Protein AF-A0A9E1F5U5-F1 (afdb_monomer_lite)

Sequence (612 aa):
MLASVFAVAFAPSSVAYALSWGGKDVDTLWYYGEEYLDVASAKEVVSGWDLSKVSTPVVIAVVDTGIDAKHELFADDENGVSVLSKNANGDILGYNSLTGADESGNVDISDEKSKHGSAVAGNIAMLIREFGLENYIKIYPIKANDQKADTFKLTSLTSALNWAVNNAKADVVNMSLGLTAENIADLKKNKKLTDTEESAFATAVENARRNSVVVAAAGNNKKSDQNANDLFYPAAYPGVVSVMNQYKNELYSTSNFGATYTLCAPGYGIWTSKGYQTASTYGTEQGTSMAATFVSFASALLKLRYKVEGRDINSVKLAKTVSALLTKTLVKNDLPFKYLDLKSVVSGDLDNVKYNYETPKSIAIKHDGNLGTGDYAGMIYMRADSAKSITFLAQVNPVGKVDPDIENTLEWSVTRIKSADDDTAVSDTTIIGTGTRVVYTPSRGGDFLINAKILGYAAVQTVQIHVEYGNYYVGEVRVTLADEAHKNASEAPSSATLYSTETTRFALTGVQYLNPDVETKWYVNGEYAASGKTFDFTPKKAGTYYITARYGDEAMVDYQYKFTANVKSFVTRPLDLSMLIVGLVIAAAVATTITVIAVRKKKSQKGVSEQN

Foldseek 3Di:
DDPDDPPPPPDPPPPPFPCDDLPHGPVPPPQCDPLHQVLVLLLVLLSPFPLVLAPDAAEEEEEFQFAPCVDPLQAAPPVRQGLADADPVRHGAEAELPPGADPVRDHPRDNPAACLSHQLVFLLSSSCRNSVNSVHYHYYYYRADDNDYRDGDLSSLLSSLCCVVPPVLHQEYEAADWDFLLRVVVCVVVVVDDPLSVLSSLVSVLVNLQRHAAFYQQFQQQAEVPDNRGGIPPQLPPLHQYEFEDDRQDGDRRTYDYPSHQAYHHFFQDKGQRCDPDDTRIDGGGGSSNRSSVLRSLLSLLVSLCSSVVHDDTSLRSNLQQSQLFDDWHDDPNDIGGYHHSSSSSDPDPVPRDLQADDFDAKDKRKPADADDDPRGQAREDALLDWDKMKIFIQTPVGSRHDQVQQQQKWKKKFFAPAPVGRHGPDDIDTQDTHGMGIDTDQAFGKMWIKIDRPPDPYIDIGIHGHHFDPEFDDAKAKAFPVQQPDANVPGDLEEEAADQDKTKIAMHSGGRHDQPFWKFKDKPNHTDDTHRMDIDGDPDWDKIWIWIAGHPPYTRPGIRIYTYNYPDPPDDPVVVVVVVVVVVVVVVVVVVVVVVVVVVVVVVVPPPDDD

Radius of gyration: 41.57 Å; chains: 1; bounding box: 161×65×124 Å

Secondary structure (DSSP, 8-state):
------------------SEETTEEGGG-GGGSTTTT-HHHHHHHHHTS-GGG--S-EEEEEEES-B-TTSGGGS--TT---SB-B-TTSPBP-EETTT-B-TTS-B--B-SS--HHHHHHHHHHHHHHHTT-TTTEEEEEEE-B-SSTT-B-HHHHHHHHHHHHHTS--SEEEE---EEHHHHHHHHHTTSS-HHHHHHHHHHHHHHHHHSEEEEE--SS--BTTSGGG-EETTTSTTSEEEEEEETTEE-TT--BSTTS-EEEE-SSEEEE----SS-SEEEE-SHHHHHHHHHHHHHHHHHHHHHTT----HHHHHHHHHHT---EEEETTEEEEB--HHHHHHS-SSS----PPPP-EEEEEE-SPBB-GGGBTSEEEEGGG---EEEEEEEESTTTS-HHHHTT-EEEEEEEEETTEEEESS--EEEEESSEEEE---SSEEEEEEEE-TTSS-EEEEEEEEEPBSS--S--EEEETTTTTS-TTTS-SEEEE-SSSPEEEEEES--SB-TTSPEEEEETTEEEEESSEEEE--SSSEEEEEEEEETTTEE-SB-EEEEE----S---HHHHHHHHHHHHHHHHHHHHHHHHHHHHHHHTSSSSS--

Structure (mmCIF, N/CA/C/O backbone):
data_AF-A0A9E1F5U5-F1
#
_entry.id   AF-A0A9E1F5U5-F1
#
loop_
_atom_site.group_PDB
_atom_site.id
_atom_site.type_symbol
_atom_site.label_atom_id
_atom_site.label_alt_id
_atom_site.label_comp_id
_atom_site.label_asym_id
_atom_site.label_entity_id
_atom_site.label_seq_id
_atom_site.pdbx_PDB_ins_code
_atom_site.Cartn_x
_atom_site.Cartn_y
_atom_site.Cartn_z
_atom_site.occupancy
_atom_site.B_iso_or_equiv
_atom_site.auth_seq_id
_atom_site.auth_comp_id
_atom_site.auth_asym_id
_atom_site.auth_atom_id
_atom_site.pdbx_PDB_model_num
ATOM 1 N N . MET A 1 1 ? -1.495 -42.976 -53.248 1.00 32.25 1 MET A N 1
ATOM 2 C CA . MET A 1 1 ? -1.201 -41.587 -53.672 1.00 32.25 1 MET A CA 1
ATOM 3 C C . MET A 1 1 ? -2.515 -40.831 -53.589 1.00 32.25 1 MET A C 1
ATOM 5 O O . MET A 1 1 ? -3.456 -41.309 -54.192 1.00 32.25 1 MET A O 1
ATOM 9 N N . LEU A 1 2 ? -2.725 -39.749 -52.851 1.00 29.92 2 LEU A N 1
ATOM 10 C CA . LEU A 1 2 ? -1.913 -38.905 -51.979 1.00 29.92 2 LEU A CA 1
ATOM 11 C C . LEU A 1 2 ? -2.958 -38.265 -51.039 1.00 29.92 2 LEU A C 1
ATOM 13 O O . LEU A 1 2 ? -3.933 -37.703 -51.533 1.00 29.92 2 LEU A O 1
ATOM 17 N N . ALA A 1 3 ? -2.812 -38.401 -49.722 1.00 24.91 3 ALA A N 1
ATOM 18 C CA . ALA A 1 3 ? -3.640 -37.668 -48.769 1.00 24.91 3 ALA A CA 1
ATOM 19 C C . ALA A 1 3 ? -3.038 -36.266 -48.625 1.00 24.91 3 ALA A C 1
ATOM 21 O O . ALA A 1 3 ? -1.908 -36.126 -48.158 1.00 24.91 3 ALA A O 1
ATOM 22 N N . SER A 1 4 ? -3.756 -35.242 -49.081 1.00 25.83 4 SER A N 1
ATOM 23 C CA . SER A 1 4 ? -3.342 -33.850 -48.926 1.00 25.83 4 SER A CA 1
ATOM 24 C C . SER A 1 4 ? -3.539 -33.427 -47.473 1.00 25.83 4 SER A C 1
ATOM 26 O O . SER A 1 4 ? -4.657 -33.177 -47.028 1.00 25.83 4 SER A O 1
ATOM 28 N N . VAL A 1 5 ? -2.438 -33.378 -46.729 1.00 27.91 5 VAL A N 1
ATOM 29 C CA . VAL A 1 5 ? -2.354 -32.742 -45.415 1.00 27.91 5 VAL A CA 1
ATOM 30 C C . VAL A 1 5 ? -2.410 -31.231 -45.641 1.00 27.91 5 VAL A C 1
ATOM 32 O O . VAL A 1 5 ? -1.478 -30.654 -46.196 1.00 27.91 5 VAL A O 1
ATOM 35 N N . PHE A 1 6 ? -3.501 -30.581 -45.232 1.00 26.50 6 PHE A N 1
ATOM 36 C CA . PHE A 1 6 ? -3.515 -29.128 -45.064 1.00 26.50 6 PHE A CA 1
ATOM 37 C C . PHE A 1 6 ? -2.692 -28.801 -43.814 1.00 26.50 6 PHE A C 1
ATOM 39 O O . PHE A 1 6 ? -3.189 -28.835 -42.691 1.00 26.50 6 PHE A O 1
ATOM 46 N N . ALA A 1 7 ? -1.403 -28.532 -44.011 1.00 24.28 7 ALA A N 1
ATOM 47 C CA . ALA A 1 7 ? -0.582 -27.880 -43.006 1.00 24.28 7 ALA A CA 1
ATOM 48 C C . ALA A 1 7 ? -0.998 -26.403 -42.955 1.00 24.28 7 ALA A C 1
ATOM 50 O O . ALA A 1 7 ? -0.635 -25.616 -43.828 1.00 24.28 7 ALA A O 1
ATOM 51 N N . VAL A 1 8 ? -1.788 -26.029 -41.949 1.00 27.02 8 VAL A N 1
ATOM 52 C CA . VAL A 1 8 ? -1.941 -24.621 -41.574 1.00 27.02 8 VAL A CA 1
ATOM 53 C C . VAL A 1 8 ? -0.642 -24.228 -40.880 1.00 27.02 8 VAL A C 1
ATOM 55 O O . VAL A 1 8 ? -0.446 -24.486 -39.695 1.00 27.02 8 VAL A O 1
ATOM 58 N N . ALA A 1 9 ? 0.292 -23.678 -41.652 1.00 25.36 9 ALA A N 1
ATOM 59 C CA . ALA A 1 9 ? 1.439 -22.983 -41.100 1.00 25.36 9 ALA A CA 1
ATOM 60 C C . ALA A 1 9 ? 0.915 -21.712 -40.422 1.00 25.36 9 ALA A C 1
ATOM 62 O O . ALA A 1 9 ? 0.516 -20.761 -41.094 1.00 25.36 9 ALA A O 1
ATOM 63 N N . PHE A 1 10 ? 0.883 -21.707 -39.091 1.00 30.52 10 PHE A N 1
ATOM 64 C CA . PHE A 1 10 ? 0.777 -20.466 -38.338 1.00 30.52 10 PHE A CA 1
ATOM 65 C C . PHE A 1 10 ? 2.070 -19.687 -38.585 1.00 30.52 10 PHE A C 1
ATOM 67 O O . PHE A 1 10 ? 3.118 -20.013 -38.030 1.00 30.52 10 PHE A O 1
ATOM 74 N N . ALA A 1 11 ? 2.014 -18.698 -39.475 1.00 27.98 11 ALA A N 1
ATOM 75 C CA . ALA A 1 11 ? 3.039 -17.671 -39.512 1.00 27.98 11 ALA A CA 1
ATOM 76 C C . ALA A 1 11 ? 2.995 -16.944 -38.156 1.00 27.98 11 ALA A C 1
ATOM 78 O O . ALA A 1 11 ? 1.902 -16.547 -37.741 1.00 27.98 11 ALA A O 1
ATOM 79 N N . PRO A 1 12 ? 4.125 -16.784 -37.445 1.00 34.31 12 PRO A N 1
ATOM 80 C CA . PRO A 1 12 ? 4.145 -15.941 -36.262 1.00 34.31 12 PRO A CA 1
ATOM 81 C C . PRO A 1 12 ? 3.727 -14.539 -36.703 1.00 34.31 12 PRO A C 1
ATOM 83 O O . PRO A 1 12 ? 4.321 -13.968 -37.619 1.00 34.31 12 PRO A O 1
ATOM 86 N N . SER A 1 13 ? 2.673 -13.999 -36.095 1.00 32.81 13 SER A N 1
ATOM 87 C CA . SER A 1 13 ? 2.354 -12.583 -36.215 1.00 32.81 13 SER A CA 1
ATOM 88 C C . SER A 1 13 ? 3.568 -11.815 -35.705 1.00 32.81 13 SER A C 1
ATOM 90 O O . SER A 1 13 ? 3.845 -11.816 -34.505 1.00 32.81 13 SER A O 1
ATOM 92 N N . SER A 1 14 ? 4.336 -11.219 -36.613 1.00 32.56 14 SER A N 1
ATOM 93 C CA . SER A 1 14 ? 5.414 -10.310 -36.256 1.00 32.56 14 SER A CA 1
ATOM 94 C C . SER A 1 14 ? 4.775 -9.093 -35.599 1.00 32.56 14 SER A C 1
ATOM 96 O O . SER A 1 14 ? 4.274 -8.204 -36.288 1.00 32.56 14 SER A O 1
ATOM 98 N N . VAL A 1 15 ? 4.739 -9.079 -34.269 1.00 40.31 15 VAL A N 1
ATOM 99 C CA . VAL A 1 15 ? 4.448 -7.868 -33.507 1.00 40.31 15 VAL A CA 1
ATOM 100 C C . VAL A 1 15 ? 5.551 -6.881 -33.881 1.00 40.31 15 VAL A C 1
ATOM 102 O O . VAL A 1 15 ? 6.728 -7.131 -33.619 1.00 40.31 15 VAL A O 1
ATOM 105 N N . ALA A 1 16 ? 5.195 -5.818 -34.599 1.00 40.84 16 ALA A N 1
ATOM 106 C CA . ALA A 1 16 ? 6.126 -4.753 -34.930 1.00 40.84 16 ALA A CA 1
ATOM 107 C C . ALA A 1 16 ? 6.439 -4.000 -33.632 1.00 40.84 16 ALA A C 1
ATOM 109 O O . ALA A 1 16 ? 5.692 -3.118 -33.221 1.00 40.84 16 ALA A O 1
ATOM 110 N N . TYR A 1 17 ? 7.507 -4.403 -32.943 1.00 55.31 17 TYR A N 1
ATOM 111 C CA . TYR A 1 17 ? 7.994 -3.677 -31.776 1.00 55.31 17 TYR A CA 1
ATOM 112 C C . TYR A 1 17 ? 8.430 -2.270 -32.197 1.00 55.31 17 TYR A C 1
ATOM 114 O O . TYR A 1 17 ? 8.996 -2.086 -33.280 1.00 55.31 17 TYR A O 1
ATOM 122 N N . ALA A 1 18 ? 8.165 -1.278 -31.348 1.00 58.38 18 ALA A N 1
ATOM 123 C CA . ALA A 1 18 ? 8.622 0.081 -31.585 1.00 58.38 18 ALA A CA 1
ATOM 124 C C . ALA A 1 18 ? 10.158 0.093 -31.663 1.00 58.38 18 ALA A C 1
ATOM 126 O O . ALA A 1 18 ? 10.846 -0.185 -30.690 1.00 58.38 18 ALA A O 1
ATOM 127 N N . LEU A 1 19 ? 10.703 0.418 -32.836 1.00 66.12 19 LEU A N 1
ATOM 128 C CA . LEU A 1 19 ? 12.153 0.557 -33.024 1.00 66.12 19 LEU A CA 1
ATOM 129 C C . LEU A 1 19 ? 12.676 1.891 -32.462 1.00 66.12 19 LEU A C 1
ATOM 131 O O . LEU A 1 19 ? 13.880 2.105 -32.384 1.00 66.12 19 LEU A O 1
ATOM 135 N N . SER A 1 20 ? 11.785 2.816 -32.079 1.00 82.12 20 SER A N 1
ATOM 136 C CA . SER A 1 20 ? 12.165 4.089 -31.464 1.00 82.12 20 SER A CA 1
ATOM 137 C C . SER A 1 20 ? 11.018 4.741 -30.689 1.00 82.12 20 SER A C 1
ATOM 139 O O . SER A 1 20 ? 9.859 4.610 -31.080 1.00 82.12 20 SER A O 1
ATOM 141 N N . TRP A 1 21 ? 11.354 5.529 -29.666 1.00 86.38 21 TRP A N 1
ATOM 142 C CA . TRP A 1 21 ? 10.423 6.406 -28.943 1.00 86.38 21 TRP A CA 1
ATOM 143 C C . TRP A 1 21 ? 10.882 7.857 -29.034 1.00 86.38 21 TRP A C 1
ATOM 145 O O . TRP A 1 21 ? 12.010 8.172 -28.645 1.00 86.38 21 TRP A O 1
ATOM 155 N N . GLY A 1 22 ? 10.037 8.754 -29.553 1.00 82.88 22 GLY A N 1
ATOM 156 C CA . GLY A 1 22 ? 10.414 10.160 -29.745 1.00 82.88 22 GLY A CA 1
ATOM 157 C C . GLY A 1 22 ? 11.660 10.340 -30.624 1.00 82.88 22 GLY A C 1
ATOM 158 O O . GLY A 1 22 ? 12.477 11.219 -30.356 1.00 82.88 22 GLY A O 1
ATOM 159 N N . GLY A 1 23 ? 11.853 9.455 -31.613 1.00 83.19 23 GLY A N 1
ATOM 160 C CA . GLY A 1 23 ? 13.013 9.437 -32.512 1.00 83.19 23 GLY A CA 1
ATOM 161 C C . GLY A 1 23 ? 14.293 8.829 -31.926 1.00 83.19 23 GLY A C 1
ATOM 162 O O . GLY A 1 23 ? 15.318 8.817 -32.606 1.00 83.19 23 GLY A O 1
ATOM 163 N N . LYS A 1 24 ? 14.263 8.320 -30.687 1.00 86.19 24 LYS A N 1
ATOM 164 C CA . LYS A 1 24 ? 15.402 7.637 -30.068 1.00 86.19 24 LYS A CA 1
ATOM 165 C C . LYS A 1 24 ? 15.270 6.127 -30.206 1.00 86.19 24 LYS A C 1
ATOM 167 O O . LYS A 1 24 ? 14.297 5.557 -29.723 1.00 86.19 24 LYS A O 1
ATOM 172 N N . ASP A 1 25 ? 16.264 5.512 -30.834 1.00 89.19 25 ASP A N 1
ATOM 173 C CA . ASP A 1 25 ? 16.373 4.062 -30.980 1.00 89.19 25 ASP A CA 1
ATOM 174 C C . ASP A 1 25 ? 16.544 3.388 -29.609 1.00 89.19 25 ASP A C 1
ATOM 176 O O . ASP A 1 25 ? 17.408 3.779 -28.810 1.00 89.19 25 ASP A O 1
ATOM 180 N N . VAL A 1 26 ? 15.694 2.400 -29.330 1.00 86.06 26 VAL A N 1
ATOM 181 C CA . VAL A 1 26 ? 15.672 1.665 -28.060 1.00 86.06 26 VAL A CA 1
ATOM 182 C C . VAL A 1 26 ? 16.941 0.841 -27.837 1.00 86.06 26 VAL A C 1
ATOM 184 O O . VAL A 1 26 ? 17.363 0.698 -26.689 1.00 86.06 26 VAL A O 1
ATOM 187 N N . ASP A 1 27 ? 17.623 0.416 -28.901 1.00 85.19 27 ASP A N 1
ATOM 188 C CA . ASP A 1 27 ? 18.878 -0.343 -28.820 1.00 85.19 27 ASP A CA 1
ATOM 189 C C . ASP A 1 27 ? 20.047 0.527 -28.323 1.00 85.19 27 ASP A C 1
ATOM 191 O O . ASP A 1 27 ? 21.064 0.029 -27.835 1.00 85.19 27 ASP A O 1
ATOM 195 N N . THR A 1 28 ? 19.901 1.856 -28.376 1.00 90.56 28 THR A N 1
ATOM 196 C CA . THR A 1 28 ? 20.898 2.802 -27.840 1.00 90.56 28 THR A CA 1
ATOM 197 C C . THR A 1 28 ? 20.761 3.034 -26.333 1.00 90.56 28 THR A C 1
ATOM 199 O O . THR A 1 28 ? 21.601 3.703 -25.716 1.00 90.56 28 THR A O 1
ATOM 202 N N . LEU A 1 29 ? 19.700 2.515 -25.712 1.00 94.94 29 LEU A N 1
ATOM 203 C CA . LEU A 1 29 ? 19.449 2.662 -24.286 1.00 94.94 29 LEU A CA 1
ATOM 204 C C . LEU A 1 29 ? 20.327 1.677 -23.522 1.00 94.94 29 LEU A C 1
ATOM 206 O O . LEU A 1 29 ? 20.026 0.490 -23.452 1.00 94.94 29 LEU A O 1
ATOM 210 N N . TRP A 1 30 ? 21.400 2.182 -22.901 1.00 95.94 30 TRP A N 1
ATOM 211 C CA . TRP A 1 30 ? 22.372 1.338 -22.193 1.00 95.94 30 TRP A CA 1
ATOM 212 C C . TRP A 1 30 ? 21.701 0.329 -21.258 1.00 95.94 30 TRP A C 1
ATOM 214 O O . TRP A 1 30 ? 22.115 -0.817 -21.210 1.00 95.94 30 TRP A O 1
ATOM 224 N N . TYR A 1 31 ? 20.641 0.743 -20.563 1.00 96.44 31 TYR A N 1
ATOM 225 C CA . TYR A 1 31 ? 19.945 -0.059 -19.566 1.00 96.44 31 TYR A CA 1
ATOM 226 C C . TYR A 1 31 ? 19.126 -1.219 -20.147 1.00 96.44 31 TYR A C 1
ATOM 228 O O . TYR A 1 31 ? 18.783 -2.116 -19.386 1.00 96.44 31 TYR A O 1
ATOM 236 N N . TYR A 1 32 ? 18.833 -1.244 -21.452 1.00 96.38 32 TYR A N 1
ATOM 237 C CA . TYR A 1 32 ? 18.149 -2.370 -22.108 1.00 96.38 32 TYR A CA 1
ATOM 238 C C . TYR A 1 32 ? 19.081 -3.542 -22.429 1.00 96.38 32 TYR A C 1
ATOM 240 O O . TYR A 1 32 ? 18.595 -4.654 -22.635 1.00 96.38 32 TYR A O 1
ATOM 248 N N . GLY A 1 33 ? 20.397 -3.310 -22.431 1.00 95.38 33 GLY A N 1
ATOM 249 C CA . GLY A 1 33 ? 21.392 -4.331 -22.751 1.00 95.38 33 GLY A CA 1
ATOM 250 C C . GLY A 1 33 ? 21.383 -5.535 -21.800 1.00 95.38 33 GLY A C 1
ATOM 251 O O . GLY A 1 33 ? 20.954 -5.437 -20.648 1.00 95.38 33 GLY A O 1
ATOM 252 N N . GLU A 1 34 ? 21.918 -6.653 -22.295 1.00 93.81 34 GLU A N 1
ATOM 253 C CA . GLU A 1 34 ? 21.995 -7.966 -21.628 1.00 93.81 34 GLU A CA 1
ATOM 254 C C . GLU A 1 34 ? 22.669 -7.914 -20.248 1.00 93.81 34 GLU A C 1
ATOM 256 O O . GLU A 1 34 ? 22.238 -8.574 -19.307 1.00 93.81 34 GLU A O 1
ATOM 261 N N . GLU A 1 35 ? 23.684 -7.067 -20.076 1.00 92.44 35 GLU A N 1
ATOM 262 C CA . GLU A 1 35 ? 24.366 -6.884 -18.786 1.00 92.44 35 GLU A CA 1
ATOM 263 C C . GLU A 1 35 ? 23.458 -6.245 -17.720 1.00 92.44 35 GLU A C 1
ATOM 265 O O . GLU A 1 35 ? 23.658 -6.447 -16.523 1.00 92.44 35 GLU A O 1
ATOM 270 N N . TYR A 1 36 ? 22.413 -5.521 -18.129 1.00 95.38 36 TYR A N 1
ATOM 271 C CA . TYR A 1 36 ? 21.561 -4.721 -17.248 1.00 95.38 36 TYR A CA 1
ATOM 272 C C . TYR A 1 36 ? 20.165 -5.332 -17.112 1.00 95.38 36 TYR A C 1
ATOM 274 O O . TYR A 1 36 ? 20.024 -6.334 -16.416 1.00 95.38 36 TYR A O 1
ATOM 282 N N . LEU A 1 37 ? 19.139 -4.744 -17.743 1.00 97.19 37 LEU A N 1
ATOM 283 C CA . LEU A 1 37 ? 17.767 -5.246 -17.648 1.00 97.19 37 LEU A CA 1
ATOM 284 C C . LEU A 1 37 ? 17.515 -6.478 -18.518 1.00 97.19 37 LEU A C 1
ATOM 286 O O . LEU A 1 37 ? 16.511 -7.143 -18.277 1.00 97.19 37 LEU A O 1
ATOM 290 N N . ASP A 1 38 ? 18.362 -6.747 -19.517 1.00 96.69 38 ASP A N 1
ATOM 291 C CA . ASP A 1 38 ? 18.189 -7.845 -20.476 1.00 96.69 38 ASP A CA 1
ATOM 292 C C . ASP A 1 38 ? 16.775 -7.870 -21.090 1.00 96.69 38 ASP A C 1
ATOM 294 O O . ASP A 1 38 ? 16.017 -8.844 -21.013 1.00 96.69 38 ASP A O 1
ATOM 298 N N . VAL A 1 39 ? 16.377 -6.723 -21.655 1.00 96.56 39 VAL A N 1
ATOM 299 C CA . VAL A 1 39 ? 15.012 -6.516 -22.163 1.00 96.56 39 VAL A CA 1
ATOM 300 C C . VAL A 1 39 ? 14.707 -7.465 -23.317 1.00 96.56 39 VAL A C 1
ATOM 302 O O . VAL A 1 39 ? 13.612 -8.022 -23.366 1.00 96.56 39 VAL A O 1
ATOM 305 N N . ALA A 1 40 ? 15.665 -7.690 -24.218 1.00 94.81 40 ALA A N 1
ATOM 306 C CA . ALA A 1 40 ? 15.484 -8.562 -25.375 1.00 94.81 40 ALA A CA 1
ATOM 307 C C . ALA A 1 40 ? 15.165 -10.009 -24.959 1.00 94.81 40 ALA A C 1
ATOM 309 O O . ALA A 1 40 ? 14.137 -10.553 -25.371 1.00 94.81 40 ALA A O 1
ATOM 310 N N . SER A 1 41 ? 15.972 -10.605 -24.074 1.00 96.75 41 SER A N 1
ATOM 311 C CA . SER A 1 41 ? 15.752 -11.982 -23.617 1.00 96.75 41 SER A CA 1
ATOM 312 C C . SER A 1 41 ? 14.496 -12.120 -22.761 1.00 96.75 41 SER A C 1
ATOM 314 O O . SER A 1 41 ? 13.881 -13.191 -22.730 1.00 96.75 41 SER A O 1
ATOM 316 N N . ALA A 1 42 ? 14.117 -11.067 -22.030 1.00 97.75 42 ALA A N 1
ATOM 317 C CA . ALA A 1 42 ? 12.872 -11.045 -21.275 1.00 97.75 42 ALA A CA 1
ATOM 318 C C . ALA A 1 42 ? 11.648 -11.000 -22.206 1.00 97.75 42 ALA A C 1
ATOM 320 O O . ALA A 1 42 ? 10.713 -11.777 -22.012 1.00 97.75 42 ALA A O 1
ATOM 321 N N . LYS A 1 43 ? 11.673 -10.151 -23.245 1.00 96.56 43 LYS A N 1
ATOM 322 C CA . LYS A 1 43 ? 10.622 -10.071 -24.276 1.00 96.56 43 LYS A CA 1
ATOM 323 C C . LYS A 1 43 ? 10.435 -11.405 -24.991 1.00 96.56 43 LYS A C 1
ATOM 325 O O . LYS A 1 43 ? 9.302 -11.840 -25.167 1.00 96.56 43 LYS A O 1
ATOM 330 N N . GLU A 1 44 ? 11.529 -12.081 -25.339 1.00 97.00 44 GLU A N 1
ATOM 331 C CA . GLU A 1 44 ? 11.474 -13.404 -25.968 1.00 97.00 44 GLU A CA 1
ATOM 332 C C . GLU A 1 44 ? 10.694 -14.409 -25.105 1.00 97.00 44 GLU A C 1
ATOM 334 O O . GLU A 1 44 ? 9.777 -15.064 -25.595 1.00 97.00 44 GLU A O 1
ATOM 339 N N . VAL A 1 45 ? 10.974 -14.472 -23.798 1.00 97.94 45 VAL A N 1
ATOM 340 C CA . VAL A 1 45 ? 10.247 -15.362 -22.873 1.00 97.94 45 VAL A CA 1
ATOM 341 C C . VAL A 1 45 ? 8.772 -14.983 -22.770 1.00 97.94 45 VAL A C 1
ATOM 343 O O . VAL A 1 45 ? 7.909 -15.856 -22.849 1.00 97.94 45 VAL A O 1
ATOM 346 N N . VAL A 1 46 ? 8.479 -13.691 -22.599 1.00 97.94 46 VAL A N 1
ATOM 347 C CA . VAL A 1 46 ? 7.105 -13.188 -22.441 1.00 97.94 46 VAL A CA 1
ATOM 348 C C . VAL A 1 46 ? 6.274 -13.433 -23.699 1.00 97.94 46 VAL A C 1
ATOM 350 O O . VAL A 1 46 ? 5.095 -13.755 -23.588 1.00 97.94 46 VAL A O 1
ATOM 353 N N . SER A 1 47 ? 6.880 -13.375 -24.888 1.00 96.31 47 SER A N 1
ATOM 354 C CA . SER A 1 47 ? 6.190 -13.669 -26.151 1.00 96.31 47 SER A CA 1
ATOM 355 C C . SER A 1 47 ? 5.668 -15.111 -26.246 1.00 96.31 47 SER A C 1
ATOM 357 O O . SER A 1 47 ? 4.737 -15.381 -27.002 1.00 96.31 47 SER A O 1
ATOM 359 N N . GLY A 1 48 ? 6.231 -16.031 -25.454 1.00 96.81 48 GLY A N 1
ATOM 360 C CA . GLY A 1 48 ? 5.769 -17.414 -25.341 1.00 96.81 48 GLY A CA 1
ATOM 361 C C . GLY A 1 48 ? 4.664 -17.638 -24.303 1.00 96.81 48 GLY A C 1
ATOM 362 O O . GLY A 1 48 ? 4.213 -18.772 -24.140 1.00 96.81 48 GLY A O 1
ATOM 363 N N . TRP A 1 49 ? 4.239 -16.609 -23.562 1.00 97.50 49 TRP A N 1
ATOM 364 C CA . TRP A 1 49 ? 3.185 -16.739 -22.555 1.00 97.50 49 TRP A CA 1
ATOM 365 C C . TRP A 1 49 ? 1.798 -16.858 -23.188 1.00 97.50 49 TRP A C 1
ATOM 367 O O . TRP A 1 49 ? 1.421 -16.091 -24.070 1.00 97.50 49 TRP A O 1
ATOM 377 N N . ASP A 1 50 ? 0.984 -17.774 -22.659 1.00 96.44 50 ASP A N 1
ATOM 378 C CA . ASP A 1 50 ? -0.439 -17.848 -22.990 1.00 96.44 50 ASP A CA 1
ATOM 379 C C . ASP A 1 50 ? -1.224 -16.782 -22.212 1.00 96.44 50 ASP A C 1
ATOM 381 O O . ASP A 1 50 ? -1.797 -17.033 -21.145 1.00 96.44 50 ASP A O 1
ATOM 385 N N . LEU A 1 51 ? -1.224 -15.561 -22.749 1.00 96.12 51 LEU A N 1
ATOM 386 C CA . LEU A 1 51 ? -1.889 -14.405 -22.147 1.00 96.12 51 LEU A CA 1
ATOM 387 C C . LEU A 1 51 ? -3.425 -14.504 -22.178 1.00 96.12 51 LEU A C 1
ATOM 389 O O . LEU A 1 51 ? -4.095 -13.749 -21.474 1.00 96.12 51 LEU A O 1
ATOM 393 N N . SER A 1 52 ? -4.006 -15.461 -22.917 1.00 94.88 52 SER A N 1
ATOM 394 C CA . SER A 1 52 ? -5.462 -15.687 -22.929 1.00 94.88 52 SER A CA 1
ATOM 395 C C . SER A 1 52 ? -6.013 -16.122 -21.563 1.00 94.88 52 SER A C 1
ATOM 397 O O . SER A 1 52 ? -7.195 -15.937 -21.275 1.00 94.88 52 SER A O 1
ATOM 399 N N . LYS A 1 53 ? -5.142 -16.631 -20.681 1.00 93.38 53 LYS A N 1
ATOM 400 C CA . LYS A 1 53 ? -5.463 -17.003 -19.295 1.00 93.38 53 LYS A CA 1
ATOM 401 C C . LYS A 1 53 ? -5.695 -15.805 -18.371 1.00 93.38 53 LYS A C 1
ATOM 403 O O . LYS A 1 53 ? -6.158 -15.977 -17.245 1.00 93.38 53 LYS A O 1
ATOM 408 N N . VAL A 1 54 ? -5.355 -14.595 -18.810 1.00 94.31 54 VAL A N 1
ATOM 409 C CA . VAL A 1 54 ? -5.416 -13.385 -17.990 1.00 94.31 54 VAL A CA 1
ATOM 410 C C . VAL A 1 54 ? -6.674 -12.600 -18.343 1.00 94.31 54 VAL A C 1
ATOM 412 O O . VAL A 1 54 ? -6.740 -11.931 -19.367 1.00 94.31 54 VAL A O 1
ATOM 415 N N . SER A 1 55 ? -7.678 -12.671 -17.470 1.00 90.56 55 SER A N 1
ATOM 416 C CA . SER A 1 55 ? -8.962 -11.975 -17.644 1.00 90.56 55 SER A CA 1
ATOM 417 C C . SER A 1 55 ? -9.022 -10.607 -16.964 1.00 90.56 55 SER A C 1
ATOM 419 O O . SER A 1 55 ? -9.860 -9.779 -17.311 1.00 90.56 55 SER A O 1
ATOM 421 N N . THR A 1 56 ? -8.143 -10.361 -15.989 1.00 94.25 56 THR A N 1
ATOM 422 C CA . THR A 1 56 ? -8.031 -9.080 -15.285 1.00 94.25 56 THR A CA 1
ATOM 423 C C . THR A 1 56 ? -6.610 -8.542 -15.401 1.00 94.25 56 THR A C 1
ATOM 425 O O . THR A 1 56 ? -5.659 -9.268 -15.070 1.00 94.25 56 THR A O 1
ATOM 428 N N . PRO A 1 57 ? -6.429 -7.284 -15.839 1.00 97.12 57 PRO A N 1
ATOM 429 C CA . PRO A 1 57 ? -5.101 -6.703 -15.932 1.00 97.12 57 PRO A CA 1
ATOM 430 C C . PRO A 1 57 ? -4.457 -6.590 -14.548 1.00 97.12 57 PRO A C 1
ATOM 432 O O . PRO A 1 57 ? -5.137 -6.504 -13.525 1.00 97.12 57 PRO A O 1
ATOM 435 N N . VAL A 1 58 ? -3.131 -6.619 -14.521 1.00 98.69 58 VAL A N 1
ATOM 436 C CA . VAL A 1 58 ? -2.328 -6.215 -13.369 1.00 98.69 58 VAL A CA 1
ATOM 437 C C . VAL A 1 58 ? -2.283 -4.691 -13.334 1.00 98.69 58 VAL A C 1
ATOM 439 O O . VAL A 1 58 ? -2.018 -4.057 -14.355 1.00 98.69 58 VAL A O 1
ATOM 442 N N . VAL A 1 59 ? -2.541 -4.089 -12.176 1.00 98.88 59 VAL A N 1
ATOM 443 C CA . VAL A 1 59 ? -2.624 -2.625 -12.052 1.00 98.88 59 VAL A CA 1
ATOM 444 C C . VAL A 1 59 ? -1.422 -2.071 -11.291 1.00 98.88 59 VAL A C 1
ATOM 446 O O . VAL A 1 59 ? -1.148 -2.472 -10.158 1.00 98.88 59 VAL A O 1
ATOM 449 N N . ILE A 1 60 ? -0.734 -1.104 -11.903 1.00 98.94 60 ILE A N 1
ATOM 450 C CA . ILE A 1 60 ? 0.326 -0.307 -11.283 1.00 98.94 60 ILE A CA 1
ATOM 451 C C . ILE A 1 60 ? -0.239 1.074 -10.946 1.00 98.94 60 ILE A C 1
ATOM 453 O O . ILE A 1 60 ? -0.435 1.906 -11.833 1.00 98.94 60 ILE A O 1
ATOM 457 N N . ALA A 1 61 ? -0.479 1.348 -9.665 1.00 98.88 61 ALA A N 1
ATOM 458 C CA . ALA A 1 61 ? -0.793 2.698 -9.216 1.00 98.88 61 ALA A CA 1
ATOM 459 C C . ALA A 1 61 ? 0.483 3.545 -9.150 1.00 98.88 61 ALA A C 1
ATOM 461 O O . ALA A 1 61 ? 1.449 3.169 -8.486 1.00 98.88 61 ALA A O 1
ATOM 462 N N . VAL A 1 62 ? 0.481 4.700 -9.812 1.00 98.81 62 VAL A N 1
ATOM 463 C CA . VAL A 1 62 ? 1.594 5.659 -9.787 1.00 98.81 62 VAL A CA 1
ATOM 464 C C . VAL A 1 62 ? 1.186 6.830 -8.906 1.00 98.81 62 VAL A C 1
ATOM 466 O O . VAL A 1 62 ? 0.398 7.673 -9.328 1.00 98.81 62 VAL A O 1
ATOM 469 N N . VAL A 1 63 ? 1.688 6.849 -7.668 1.00 98.56 63 VAL A N 1
ATOM 470 C CA . VAL A 1 63 ? 1.449 7.932 -6.704 1.00 98.56 63 VAL A CA 1
ATOM 471 C C . VAL A 1 63 ? 2.530 8.987 -6.893 1.00 98.56 63 VAL A C 1
ATOM 473 O O . VAL A 1 63 ? 3.669 8.780 -6.476 1.00 98.56 63 VAL A O 1
ATOM 476 N N . ASP A 1 64 ? 2.183 10.091 -7.554 1.00 96.56 64 ASP A N 1
ATOM 477 C CA . ASP A 1 64 ? 3.151 11.102 -7.990 1.00 96.56 64 ASP A CA 1
ATOM 478 C C . ASP A 1 64 ? 2.484 12.474 -8.249 1.00 96.56 64 ASP A C 1
ATOM 480 O O . ASP A 1 64 ? 1.433 12.775 -7.681 1.00 96.56 64 ASP A O 1
ATOM 484 N N . THR A 1 65 ? 3.068 13.350 -9.072 1.00 94.75 65 THR A N 1
ATOM 485 C CA . THR A 1 65 ? 2.572 14.718 -9.316 1.00 94.75 65 THR A CA 1
ATOM 486 C C . THR A 1 65 ? 1.379 14.821 -10.273 1.00 94.75 65 THR A C 1
ATOM 488 O O . THR A 1 65 ? 0.866 15.917 -10.521 1.00 94.75 65 THR A O 1
ATOM 491 N N . GLY A 1 66 ? 0.896 13.683 -10.771 1.00 93.50 66 GLY A N 1
ATOM 492 C CA . GLY A 1 66 ? -0.154 13.558 -11.781 1.00 93.50 66 GLY A CA 1
ATOM 493 C C . GLY A 1 66 ? 0.383 12.937 -13.070 1.00 93.50 66 GLY A C 1
ATOM 494 O O . GLY A 1 66 ? 1.445 12.318 -13.078 1.00 93.50 66 GLY A O 1
ATOM 495 N N . ILE A 1 67 ? -0.341 13.131 -14.170 1.00 93.25 67 ILE A N 1
ATOM 496 C CA . ILE A 1 67 ? 0.058 12.696 -15.506 1.00 93.25 67 ILE A CA 1
ATOM 497 C C . ILE A 1 67 ? -0.346 13.714 -16.581 1.00 93.25 67 ILE A C 1
ATOM 499 O O . ILE A 1 67 ? -1.411 14.331 -16.526 1.00 93.25 67 ILE A O 1
ATOM 503 N N . ASP A 1 68 ? 0.492 13.868 -17.602 1.00 92.62 68 ASP A N 1
ATOM 504 C CA . ASP A 1 68 ? 0.128 14.508 -18.863 1.00 92.62 68 ASP A CA 1
ATOM 505 C C . ASP A 1 68 ? -0.519 13.485 -19.804 1.00 92.62 68 ASP A C 1
ATOM 507 O O . ASP A 1 68 ? 0.108 12.969 -20.727 1.00 92.62 68 ASP A O 1
ATOM 511 N N . ALA A 1 69 ? -1.789 13.163 -19.546 1.00 91.31 69 ALA A N 1
ATOM 512 C CA . ALA A 1 69 ? -2.530 12.133 -20.279 1.00 91.31 69 ALA A CA 1
ATOM 513 C C . ALA A 1 69 ? -2.672 12.396 -21.794 1.00 91.31 69 ALA A C 1
ATOM 515 O O . ALA A 1 69 ? -3.096 11.507 -22.525 1.00 91.31 69 ALA A O 1
ATOM 516 N N . LYS A 1 70 ? -2.328 13.600 -22.275 1.00 89.88 70 LYS A N 1
ATOM 517 C CA . LYS A 1 70 ? -2.345 13.951 -23.705 1.00 89.88 70 LYS A CA 1
ATOM 518 C C . LYS A 1 70 ? -1.074 13.522 -24.443 1.00 89.88 70 LYS A C 1
ATOM 520 O O . LYS A 1 70 ? -1.014 13.648 -25.662 1.00 89.88 70 LYS A O 1
ATOM 525 N N . HIS A 1 71 ? -0.050 13.062 -23.726 1.00 90.69 71 HIS A N 1
ATOM 526 C CA . HIS A 1 71 ? 1.188 12.583 -24.326 1.00 90.69 71 HIS A CA 1
ATOM 527 C C . HIS A 1 71 ? 0.952 11.286 -25.125 1.00 90.69 71 HIS A C 1
ATOM 529 O O . HIS A 1 71 ? 0.259 10.389 -24.652 1.00 90.69 71 HIS A O 1
ATOM 535 N N . GLU A 1 72 ? 1.583 11.142 -26.297 1.00 89.56 72 GLU A N 1
ATOM 536 C CA . GLU A 1 72 ? 1.352 10.011 -27.218 1.00 89.56 72 GLU A CA 1
ATOM 537 C C . GLU A 1 72 ? 1.604 8.624 -26.601 1.00 89.56 72 GLU A C 1
ATOM 539 O O . GLU A 1 72 ? 0.841 7.700 -26.853 1.00 89.56 72 GLU A O 1
ATOM 544 N N . LEU A 1 73 ? 2.591 8.483 -25.704 1.00 90.31 73 LEU A N 1
ATOM 545 C CA . LEU A 1 73 ? 2.786 7.261 -24.898 1.00 90.31 73 LEU A CA 1
ATOM 546 C C . LEU A 1 73 ? 1.518 6.764 -24.195 1.00 90.31 73 LEU A C 1
ATOM 548 O O . LEU A 1 73 ? 1.365 5.557 -24.007 1.00 90.31 73 LEU A O 1
ATOM 552 N N . PHE A 1 74 ? 0.630 7.671 -23.791 1.00 93.81 74 PHE A N 1
ATOM 553 C CA . PHE A 1 74 ? -0.595 7.345 -23.066 1.00 93.81 74 PHE A CA 1
ATOM 554 C C . PHE A 1 74 ? -1.839 7.321 -23.954 1.00 93.81 74 PHE A C 1
ATOM 556 O O . PHE A 1 74 ? -2.910 6.976 -23.457 1.00 93.81 74 PHE A O 1
ATOM 563 N N . ALA A 1 75 ? -1.710 7.664 -25.239 1.00 90.81 75 ALA A N 1
ATOM 564 C CA . ALA A 1 75 ? -2.801 7.548 -26.192 1.00 90.81 75 ALA A CA 1
ATOM 565 C C . ALA A 1 75 ? -3.191 6.078 -26.387 1.00 90.81 75 ALA A C 1
ATOM 567 O O . ALA A 1 75 ? -2.371 5.173 -26.223 1.00 90.81 75 ALA A O 1
ATOM 568 N N . ASP A 1 76 ? -4.442 5.837 -26.752 1.00 92.88 76 ASP A N 1
ATOM 569 C CA . ASP A 1 76 ? -4.857 4.497 -27.153 1.00 92.88 76 ASP A CA 1
ATOM 570 C C . ASP A 1 76 ? -4.127 4.104 -28.441 1.00 92.88 76 ASP A C 1
ATOM 572 O O . ASP A 1 76 ? -3.807 4.961 -29.270 1.00 92.88 76 ASP A O 1
ATOM 576 N N . ASP A 1 77 ? -3.847 2.813 -28.603 1.00 88.12 77 ASP A N 1
ATOM 577 C CA . ASP A 1 77 ? -3.380 2.307 -29.889 1.00 88.12 77 ASP A CA 1
ATOM 578 C C . ASP A 1 77 ? -4.497 2.343 -30.954 1.00 88.12 77 ASP A C 1
ATOM 580 O O . ASP A 1 77 ? -5.641 2.732 -30.698 1.00 88.12 77 ASP A O 1
ATOM 584 N N . GLU A 1 78 ? -4.173 1.916 -32.174 1.00 87.06 78 GLU A N 1
ATOM 585 C CA . GLU A 1 78 ? -5.119 1.874 -33.299 1.00 87.06 78 GLU A CA 1
ATOM 586 C C . GLU A 1 78 ? -6.355 0.986 -33.058 1.00 87.06 78 GLU A C 1
ATOM 588 O O . GLU A 1 78 ? -7.376 1.162 -33.722 1.00 87.06 78 GLU A O 1
ATOM 593 N N . ASN A 1 79 ? -6.290 0.072 -32.086 1.00 86.00 79 ASN A N 1
ATOM 594 C CA . ASN A 1 79 ? -7.375 -0.823 -31.694 1.00 86.00 79 ASN A CA 1
ATOM 595 C C . ASN A 1 79 ? -8.142 -0.313 -30.460 1.00 86.00 79 ASN A C 1
ATOM 597 O O . ASN A 1 79 ? -9.017 -1.013 -29.946 1.00 86.00 79 ASN A O 1
ATOM 601 N N . GLY A 1 80 ? -7.835 0.895 -29.973 1.00 87.75 80 GLY A N 1
ATOM 602 C CA . GLY A 1 80 ? -8.454 1.478 -28.783 1.00 87.75 80 GLY A CA 1
ATOM 603 C C . GLY A 1 80 ? -7.890 0.941 -27.462 1.00 87.75 80 GLY A C 1
ATOM 604 O O . GLY A 1 80 ? -8.504 1.124 -26.409 1.00 87.75 80 GLY A O 1
ATOM 605 N N . VAL A 1 81 ? -6.738 0.262 -27.480 1.00 91.44 81 VAL A N 1
ATOM 606 C CA . VAL A 1 81 ? -6.113 -0.286 -26.274 1.00 91.44 81 VAL A CA 1
ATOM 607 C C . VAL A 1 81 ? -5.278 0.788 -25.580 1.00 91.44 81 VAL A C 1
ATOM 609 O O . VAL A 1 81 ? -4.256 1.257 -26.075 1.00 91.44 81 VAL A O 1
ATOM 612 N N . SER A 1 82 ? -5.711 1.146 -24.374 1.00 95.12 82 SER A N 1
ATOM 613 C CA . SER A 1 82 ? -5.043 2.117 -23.501 1.00 95.12 82 SER A CA 1
ATOM 614 C C . SER A 1 82 ? -3.996 1.465 -22.597 1.00 95.12 82 SER A C 1
ATOM 616 O O . SER A 1 82 ? -4.286 0.447 -21.973 1.00 95.12 82 SER A O 1
ATOM 618 N N . VAL A 1 83 ? -2.839 2.098 -22.387 1.00 97.12 83 VAL A N 1
ATOM 619 C CA . VAL A 1 83 ? -1.914 1.733 -21.287 1.00 97.12 83 VAL A CA 1
ATOM 620 C C . VAL A 1 83 ? -2.430 2.194 -19.912 1.00 97.12 83 VAL A C 1
ATOM 622 O O . VAL A 1 83 ? -2.076 1.638 -18.872 1.00 97.12 83 VAL A O 1
ATOM 625 N N . LEU A 1 84 ? -3.297 3.207 -19.889 1.00 98.12 84 LEU A N 1
ATOM 626 C CA . LEU A 1 84 ? -3.954 3.701 -18.681 1.00 98.12 84 LEU A CA 1
ATOM 627 C C . LEU A 1 84 ? -5.219 2.894 -18.375 1.00 98.12 84 LEU A C 1
ATOM 629 O O . LEU A 1 84 ? -5.920 2.437 -19.282 1.00 98.12 84 LEU A O 1
ATOM 633 N N . SER A 1 85 ? -5.541 2.764 -17.092 1.00 97.56 85 SER A N 1
ATOM 634 C CA . SER A 1 85 ? -6.816 2.209 -16.635 1.00 97.56 85 SER A CA 1
ATOM 635 C C . SER A 1 85 ? -7.965 3.108 -17.092 1.00 97.56 85 SER A C 1
ATOM 637 O O . SER A 1 85 ? -7.911 4.322 -16.894 1.00 97.56 85 SER A O 1
ATOM 639 N N . LYS A 1 86 ? -9.008 2.519 -17.682 1.00 95.38 86 LYS A N 1
ATOM 640 C CA . LYS A 1 86 ? -10.195 3.236 -18.164 1.00 95.38 86 LYS A CA 1
ATOM 641 C C . LYS A 1 86 ? -11.479 2.609 -17.637 1.00 95.38 86 LYS A C 1
ATOM 643 O O . LYS A 1 86 ? -11.519 1.409 -17.365 1.00 95.38 86 LYS A O 1
ATOM 648 N N . ASN A 1 87 ? -12.515 3.425 -17.476 1.00 91.56 87 ASN A N 1
ATOM 649 C CA . ASN A 1 87 ? -13.861 2.945 -17.177 1.00 91.56 87 ASN A CA 1
ATOM 650 C C . ASN A 1 87 ? -14.545 2.411 -18.456 1.00 91.56 87 ASN A C 1
ATOM 652 O O . ASN A 1 87 ? -13.986 2.467 -19.551 1.00 91.56 87 ASN A O 1
ATOM 656 N N . ALA A 1 88 ? -15.780 1.919 -18.327 1.00 89.62 88 ALA A N 1
ATOM 657 C CA . ALA A 1 88 ? -16.553 1.400 -19.460 1.00 89.62 88 ALA A CA 1
ATOM 658 C C . ALA A 1 88 ? -16.904 2.461 -20.527 1.00 89.62 88 ALA A C 1
ATOM 660 O O . ALA A 1 88 ? -17.197 2.097 -21.662 1.00 89.62 88 ALA A O 1
ATOM 661 N N . ASN A 1 89 ? -16.856 3.751 -20.179 1.00 89.62 89 ASN A N 1
ATOM 662 C CA . ASN A 1 89 ? -17.099 4.864 -21.099 1.00 89.62 89 ASN A CA 1
ATOM 663 C C . ASN A 1 89 ? -15.823 5.310 -21.837 1.00 89.62 89 ASN A C 1
ATOM 665 O O . ASN A 1 89 ? -15.893 6.174 -22.705 1.00 89.62 89 ASN A O 1
ATOM 669 N N . GLY A 1 90 ? -14.663 4.732 -21.504 1.00 89.81 90 GLY A N 1
ATOM 670 C CA . GLY A 1 90 ? -13.369 5.112 -22.067 1.00 89.81 90 GLY A CA 1
ATOM 671 C C . GLY A 1 90 ? -12.673 6.268 -21.341 1.00 89.81 90 GLY A C 1
ATOM 672 O O . GLY A 1 90 ? -11.598 6.687 -21.778 1.00 89.81 90 GLY A O 1
ATOM 673 N N . ASP A 1 91 ? -13.223 6.755 -20.225 1.00 91.62 91 ASP A N 1
ATOM 674 C CA . ASP A 1 91 ? -12.579 7.797 -19.424 1.00 91.62 91 ASP A CA 1
ATOM 675 C C . ASP A 1 91 ? -11.423 7.210 -18.619 1.00 91.62 91 ASP A C 1
ATOM 677 O O . ASP A 1 91 ? -11.522 6.109 -18.064 1.00 91.62 91 ASP A O 1
ATOM 681 N N . ILE A 1 92 ? -10.336 7.971 -18.511 1.00 95.12 92 ILE A N 1
ATOM 682 C CA . ILE A 1 92 ? -9.178 7.594 -17.702 1.00 95.12 92 ILE A CA 1
ATOM 683 C C . ILE A 1 92 ? -9.588 7.562 -16.231 1.00 95.12 92 ILE A C 1
ATOM 685 O O . ILE A 1 92 ? -10.054 8.553 -15.670 1.00 95.12 92 ILE A O 1
ATOM 689 N N . LEU A 1 93 ? -9.365 6.417 -15.593 1.00 96.25 93 LEU A N 1
ATOM 690 C CA . LEU A 1 93 ? -9.495 6.280 -14.152 1.00 96.25 93 LEU A CA 1
ATOM 691 C C . LEU A 1 93 ? -8.260 6.868 -13.476 1.00 96.25 93 LEU A C 1
ATOM 693 O O . LEU A 1 93 ? -7.127 6.581 -13.856 1.00 96.25 93 LEU A O 1
ATOM 697 N N . GLY A 1 94 ? -8.485 7.670 -12.444 1.00 96.94 94 GLY A N 1
ATOM 698 C CA . GLY A 1 94 ? -7.426 8.318 -11.688 1.00 96.94 94 GLY A CA 1
ATOM 699 C C . GLY A 1 94 ? -7.902 8.744 -10.308 1.00 96.94 94 GLY A C 1
ATOM 700 O O . GLY A 1 94 ? -9.052 8.507 -9.933 1.00 96.94 94 GLY A O 1
ATOM 701 N N . TYR A 1 95 ? -7.005 9.332 -9.523 1.00 97.75 95 TYR A N 1
ATOM 702 C CA . TYR A 1 95 ? -7.356 9.953 -8.249 1.00 97.75 95 TYR A CA 1
ATOM 703 C C . TYR A 1 95 ? -6.503 11.185 -7.979 1.00 97.75 95 TYR A C 1
ATOM 705 O O . TYR A 1 95 ? -5.322 11.214 -8.316 1.00 97.75 95 TYR A O 1
ATOM 713 N N . ASN A 1 96 ? -7.095 12.180 -7.330 1.00 96.50 96 ASN A N 1
ATOM 714 C CA . ASN A 1 96 ? -6.384 13.318 -6.774 1.00 96.50 96 ASN A CA 1
ATOM 715 C C . ASN A 1 96 ? -6.538 13.269 -5.256 1.00 96.50 96 ASN A C 1
ATOM 717 O O . ASN A 1 96 ? -7.624 13.505 -4.732 1.00 96.50 96 ASN A O 1
ATOM 721 N N . SER A 1 97 ? -5.461 12.959 -4.538 1.00 95.81 97 SER A N 1
ATOM 722 C CA . SER A 1 97 ? -5.514 12.769 -3.086 1.00 95.81 97 SER A CA 1
ATOM 723 C C . SER A 1 97 ? -5.596 14.064 -2.282 1.00 95.81 97 SER A C 1
ATOM 725 O O . SER A 1 97 ? -5.648 14.004 -1.055 1.00 95.81 97 SER A O 1
ATOM 727 N N . LEU A 1 98 ? -5.624 15.223 -2.948 1.00 91.62 98 LEU A N 1
ATOM 728 C CA . LEU A 1 98 ? -5.870 16.514 -2.313 1.00 91.62 98 LEU A CA 1
ATOM 729 C C . LEU A 1 98 ? -7.323 16.956 -2.423 1.00 91.62 98 LEU A C 1
ATOM 731 O O . LEU A 1 98 ? -7.873 17.461 -1.448 1.00 91.62 98 LEU A O 1
ATOM 735 N N . THR A 1 99 ? -7.915 16.819 -3.609 1.00 92.75 99 THR A N 1
ATOM 736 C CA . THR A 1 99 ? -9.235 17.396 -3.907 1.00 92.75 99 THR A CA 1
ATOM 737 C C . THR A 1 99 ? -10.318 16.353 -4.131 1.00 92.75 99 THR A C 1
ATOM 739 O O . THR A 1 99 ? -11.491 16.699 -4.081 1.00 92.75 99 THR A O 1
ATOM 742 N N . GLY A 1 100 ? -9.958 15.091 -4.378 1.00 93.50 100 GLY A N 1
ATOM 743 C CA . GLY A 1 100 ? -10.904 14.087 -4.849 1.00 93.50 100 GLY A CA 1
ATOM 744 C C . GLY A 1 100 ? -11.494 14.457 -6.213 1.00 93.50 100 GLY A C 1
ATOM 745 O O . GLY A 1 100 ? -10.826 15.093 -7.034 1.00 93.50 100 GLY A O 1
ATOM 746 N N . ALA A 1 101 ? -12.736 14.030 -6.443 1.00 91.00 101 ALA A N 1
ATOM 747 C CA . ALA A 1 101 ? -13.529 14.430 -7.600 1.00 91.00 101 ALA A CA 1
ATOM 748 C C . ALA A 1 101 ? -14.270 15.753 -7.333 1.00 91.00 101 ALA A C 1
ATOM 750 O O . ALA A 1 101 ? -14.639 16.034 -6.191 1.00 91.00 101 ALA A O 1
ATOM 751 N N . ASP A 1 102 ? -14.507 16.543 -8.380 1.00 90.19 102 ASP A N 1
ATOM 752 C CA . ASP A 1 102 ? -15.376 17.720 -8.321 1.00 90.19 102 ASP A CA 1
ATOM 753 C C . ASP A 1 102 ? -16.870 17.340 -8.207 1.00 90.19 102 ASP A C 1
ATOM 755 O O . ASP A 1 102 ? -17.239 16.163 -8.211 1.00 90.19 102 ASP A O 1
ATOM 759 N N . GLU A 1 103 ? -17.754 18.339 -8.115 1.00 89.94 103 GLU A N 1
ATOM 760 C CA . GLU A 1 103 ? -19.212 18.133 -8.013 1.00 89.94 103 GLU A CA 1
ATOM 761 C C . GLU A 1 103 ? -19.814 17.393 -9.220 1.00 89.94 103 GLU A C 1
ATOM 763 O O . GLU A 1 103 ? -20.881 16.790 -9.110 1.00 89.94 103 GLU A O 1
ATOM 768 N N . SER A 1 104 ? -19.135 17.428 -10.370 1.00 86.62 104 SER A N 1
ATOM 769 C CA . SER A 1 104 ? -19.526 16.720 -11.592 1.00 86.62 104 SER A CA 1
ATOM 770 C C . SER A 1 104 ? -18.894 15.325 -11.695 1.00 86.62 104 SER A C 1
ATOM 772 O O . SER A 1 104 ? -19.137 14.616 -12.669 1.00 86.62 104 SER A O 1
ATOM 774 N N . GLY A 1 105 ? -18.100 14.913 -10.702 1.00 87.12 105 GLY A N 1
ATOM 775 C CA . GLY A 1 105 ? -17.399 13.633 -10.679 1.00 87.12 105 GLY A CA 1
ATOM 776 C C . GLY A 1 105 ? -16.075 13.617 -11.449 1.00 87.12 105 GLY A C 1
ATOM 777 O O . GLY A 1 105 ? -15.467 12.551 -11.559 1.00 87.12 105 GLY A O 1
ATOM 778 N N . ASN A 1 106 ? -15.593 14.756 -11.960 1.00 88.00 106 ASN A N 1
ATOM 779 C CA . ASN A 1 106 ? -14.316 14.811 -12.669 1.00 88.00 106 ASN A CA 1
ATOM 780 C C . ASN A 1 106 ? -13.152 14.807 -11.682 1.00 88.00 106 ASN A C 1
ATOM 782 O O . ASN A 1 106 ? -13.175 15.490 -10.658 1.00 88.00 106 ASN A O 1
ATOM 786 N N . VAL A 1 107 ? -12.089 14.087 -12.026 1.00 93.69 107 VAL A N 1
ATOM 787 C CA . VAL A 1 107 ? -10.867 14.025 -11.223 1.00 93.69 107 VAL A CA 1
ATOM 788 C C . VAL A 1 107 ? -9.736 14.727 -11.966 1.00 93.69 107 VAL A C 1
ATOM 790 O O . VAL A 1 107 ? -9.312 14.276 -13.029 1.00 93.69 107 VAL A O 1
ATOM 793 N N . ASP A 1 108 ? -9.198 15.801 -11.384 1.00 93.31 108 ASP A N 1
ATOM 794 C CA . ASP A 1 108 ? -8.001 16.459 -11.915 1.00 93.31 108 ASP A CA 1
ATOM 795 C C . ASP A 1 108 ? -6.740 15.657 -11.568 1.00 93.31 108 ASP A C 1
ATOM 797 O O . ASP A 1 108 ? -6.192 15.762 -10.470 1.00 93.31 108 ASP A O 1
ATOM 801 N N . ILE A 1 109 ? -6.266 14.870 -12.529 1.00 93.94 109 ILE A N 1
ATOM 802 C CA . ILE A 1 109 ? -4.990 14.149 -12.460 1.00 93.94 109 ILE A CA 1
ATOM 803 C C . ILE A 1 109 ? -3.875 14.833 -13.258 1.00 93.94 109 ILE A C 1
ATOM 805 O O . ILE A 1 109 ? -2.842 14.215 -13.501 1.00 93.94 109 ILE A O 1
ATOM 809 N N . SER A 1 110 ? -4.062 16.084 -13.682 1.00 91.94 110 SER A N 1
ATOM 810 C CA . SER A 1 110 ? -3.105 16.776 -14.543 1.00 91.94 110 SER A CA 1
ATOM 811 C C . SER A 1 110 ? -1.760 17.009 -13.853 1.00 91.94 110 SER A C 1
ATOM 813 O O . SER A 1 110 ? -1.663 17.265 -12.649 1.00 91.94 110 SER A O 1
ATOM 815 N N . ASP A 1 111 ? -0.692 16.962 -14.639 1.00 90.19 111 ASP A N 1
ATOM 816 C CA . ASP A 1 111 ? 0.670 17.243 -14.187 1.00 90.19 111 ASP A CA 1
ATOM 817 C C . ASP A 1 111 ? 1.232 18.438 -14.942 1.00 90.19 111 ASP A C 1
ATOM 819 O O . ASP A 1 111 ? 2.154 18.320 -15.731 1.00 90.19 111 ASP A O 1
ATOM 823 N N . GLU A 1 112 ? 0.618 19.608 -14.805 1.00 83.50 112 GLU A N 1
ATOM 824 C CA . GLU A 1 112 ? 0.984 20.762 -15.637 1.00 83.50 112 GLU A CA 1
ATOM 825 C C . GLU A 1 112 ? 2.319 21.404 -15.246 1.00 83.50 112 GLU A C 1
ATOM 827 O O . GLU A 1 112 ? 3.003 21.961 -16.102 1.00 83.50 112 GLU A O 1
ATOM 832 N N . LYS A 1 113 ? 2.694 21.332 -13.964 1.00 83.19 113 LYS A N 1
ATOM 833 C CA . LYS A 1 113 ? 3.791 22.134 -13.399 1.00 83.19 113 LYS A CA 1
ATOM 834 C C . LYS A 1 113 ? 5.077 21.355 -13.148 1.00 83.19 113 LYS A C 1
ATOM 836 O O . LYS A 1 113 ? 6.143 21.864 -13.474 1.00 83.19 113 LYS A O 1
ATOM 841 N N . SER A 1 114 ? 4.985 20.176 -12.531 1.00 86.56 114 SER A N 1
ATOM 842 C CA . SER A 1 114 ? 6.172 19.385 -12.182 1.00 86.56 114 SER A CA 1
ATOM 843 C C . SER A 1 114 ? 6.650 18.551 -13.369 1.00 86.56 114 SER A C 1
ATOM 845 O O . SER A 1 114 ? 7.826 18.618 -13.717 1.00 86.56 114 SER A O 1
ATOM 847 N N . LYS A 1 115 ? 5.737 17.813 -14.019 1.00 89.25 115 LYS A N 1
ATOM 848 C CA . LYS A 1 115 ? 6.041 16.829 -15.074 1.00 89.25 115 LYS A CA 1
ATOM 849 C C . LYS A 1 115 ? 6.792 15.585 -14.575 1.00 89.25 115 LYS A C 1
ATOM 851 O O . LYS A 1 115 ? 7.074 14.697 -15.382 1.00 89.25 115 LYS A O 1
ATOM 856 N N . HIS A 1 116 ? 7.073 15.480 -13.273 1.00 93.44 116 HIS A N 1
ATOM 857 C CA . HIS A 1 116 ? 7.745 14.326 -12.679 1.00 93.44 116 HIS A CA 1
ATOM 858 C C . HIS A 1 116 ? 6.885 13.057 -12.775 1.00 93.44 116 HIS A C 1
ATOM 860 O O . HIS A 1 116 ? 7.351 12.041 -13.291 1.00 93.44 116 HIS A O 1
ATOM 866 N N . GLY A 1 117 ? 5.612 13.123 -12.381 1.00 94.75 117 GLY A N 1
ATOM 867 C CA . GLY A 1 117 ? 4.680 11.998 -12.471 1.00 94.75 117 GLY A CA 1
ATOM 868 C C . GLY A 1 117 ? 4.453 11.531 -13.906 1.00 94.75 117 GLY A C 1
ATOM 869 O O . GLY A 1 117 ? 4.415 10.328 -14.167 1.00 94.75 117 GLY A O 1
ATOM 870 N N . SER A 1 118 ? 4.432 12.467 -14.857 1.00 94.69 118 SER A N 1
ATOM 871 C CA . SER A 1 118 ? 4.422 12.154 -16.288 1.00 94.69 118 SER A CA 1
ATOM 872 C C . SER A 1 118 ? 5.657 11.347 -16.688 1.00 94.69 118 SER A C 1
ATOM 874 O O . SER A 1 118 ? 5.512 10.299 -17.301 1.00 94.69 118 SER A O 1
ATOM 876 N N . ALA A 1 119 ? 6.861 11.763 -16.288 1.00 95.44 119 ALA A N 1
ATOM 877 C CA . ALA A 1 119 ? 8.100 11.034 -16.570 1.00 95.44 119 ALA A CA 1
ATOM 878 C C . ALA A 1 119 ? 8.169 9.650 -15.899 1.00 95.44 119 ALA A C 1
ATOM 880 O O . ALA A 1 119 ? 8.674 8.693 -16.493 1.00 95.44 119 ALA A O 1
ATOM 881 N N . VAL A 1 120 ? 7.640 9.520 -14.684 1.00 97.69 120 VAL A N 1
ATOM 882 C CA . VAL A 1 120 ? 7.547 8.244 -13.960 1.00 97.69 120 VAL A CA 1
ATOM 883 C C . VAL A 1 120 ? 6.581 7.292 -14.668 1.00 97.69 120 VAL A C 1
ATOM 885 O O . VAL A 1 120 ? 6.962 6.172 -15.013 1.00 97.69 120 VAL A O 1
ATOM 888 N N . ALA A 1 121 ? 5.355 7.740 -14.950 1.00 97.81 121 ALA A N 1
ATOM 889 C CA . ALA A 1 121 ? 4.367 6.952 -15.684 1.00 97.81 121 ALA A CA 1
ATOM 890 C C . ALA A 1 121 ? 4.833 6.641 -17.114 1.00 97.81 121 ALA A C 1
ATOM 892 O O . ALA A 1 121 ? 4.582 5.547 -17.611 1.00 97.81 121 ALA A O 1
ATOM 893 N N . GLY A 1 122 ? 5.549 7.564 -17.757 1.00 96.75 122 GLY A N 1
ATOM 894 C CA . GLY A 1 122 ? 6.064 7.420 -19.115 1.00 96.75 122 GLY A CA 1
ATOM 895 C C . GLY A 1 122 ? 7.068 6.286 -19.255 1.00 96.75 122 GLY A C 1
ATOM 896 O O . GLY A 1 122 ? 6.971 5.513 -20.203 1.00 96.75 122 GLY A O 1
ATOM 897 N N . ASN A 1 123 ? 7.975 6.117 -18.288 1.00 97.25 123 ASN A N 1
ATOM 898 C CA . ASN A 1 123 ? 8.947 5.024 -18.342 1.00 97.25 123 ASN A CA 1
ATOM 899 C C . ASN A 1 123 ? 8.253 3.665 -18.148 1.00 97.25 123 ASN A C 1
ATOM 901 O O . ASN A 1 123 ? 8.545 2.701 -18.852 1.00 97.25 123 ASN A O 1
ATOM 905 N N . ILE A 1 124 ? 7.274 3.601 -17.237 1.00 98.62 124 ILE A N 1
ATOM 906 C CA . ILE A 1 124 ? 6.445 2.401 -17.050 1.00 98.62 124 ILE A CA 1
ATOM 907 C C . ILE A 1 124 ? 5.653 2.103 -18.330 1.00 98.62 124 ILE A C 1
ATOM 909 O O . ILE A 1 124 ? 5.620 0.958 -18.771 1.00 98.62 124 ILE A O 1
ATOM 913 N N . ALA A 1 125 ? 5.054 3.121 -18.954 1.00 97.69 125 ALA A N 1
ATOM 914 C CA . ALA A 1 125 ? 4.293 2.965 -20.188 1.00 97.69 125 ALA A CA 1
ATOM 915 C C . ALA A 1 125 ? 5.176 2.479 -21.340 1.00 97.69 125 ALA A C 1
ATOM 917 O O . ALA A 1 125 ? 4.784 1.546 -22.033 1.00 97.69 125 ALA A O 1
ATOM 918 N N . MET A 1 126 ? 6.379 3.040 -21.505 1.00 95.56 126 MET A N 1
ATOM 919 C CA . MET A 1 126 ? 7.344 2.560 -22.496 1.00 95.56 126 MET A CA 1
ATOM 920 C C . MET A 1 126 ? 7.631 1.071 -22.314 1.00 95.56 126 MET A C 1
ATOM 922 O O . MET A 1 126 ? 7.525 0.328 -23.278 1.00 95.56 126 MET A O 1
ATOM 926 N N . LEU A 1 127 ? 7.903 0.605 -21.090 1.00 96.75 127 LEU A N 1
ATOM 927 C CA . LEU A 1 127 ? 8.129 -0.822 -20.829 1.00 96.75 127 LEU A CA 1
ATOM 928 C C . LEU A 1 127 ? 6.899 -1.685 -21.137 1.00 96.75 127 LEU A C 1
ATOM 930 O O . LEU A 1 127 ? 7.038 -2.745 -21.737 1.00 96.75 127 LEU A O 1
ATOM 934 N N . ILE A 1 128 ? 5.692 -1.245 -20.766 1.00 97.81 128 ILE A N 1
ATOM 935 C CA . ILE A 1 128 ? 4.462 -1.991 -21.079 1.00 97.81 128 ILE A CA 1
ATOM 936 C C . ILE A 1 128 ? 4.316 -2.171 -22.594 1.00 97.81 128 ILE A C 1
ATOM 938 O O . ILE A 1 128 ? 4.060 -3.286 -23.048 1.00 97.81 128 ILE A O 1
ATOM 942 N N . ARG A 1 129 ? 4.531 -1.101 -23.364 1.00 94.56 129 ARG A N 1
ATOM 943 C CA . ARG A 1 129 ? 4.444 -1.124 -24.830 1.00 94.56 129 ARG A CA 1
ATOM 944 C C . ARG A 1 129 ? 5.570 -1.920 -25.475 1.00 94.56 129 ARG A C 1
ATOM 946 O O . ARG A 1 129 ? 5.329 -2.685 -26.400 1.00 94.56 129 ARG A O 1
ATOM 953 N N . GLU A 1 130 ? 6.787 -1.811 -24.948 1.00 92.88 130 GLU A N 1
ATOM 954 C CA . GLU A 1 130 ? 7.928 -2.600 -25.417 1.00 92.88 130 GLU A CA 1
ATOM 955 C C . GLU A 1 130 ? 7.681 -4.104 -25.321 1.00 92.88 130 GLU A C 1
ATOM 957 O O . GLU A 1 130 ? 8.184 -4.861 -26.148 1.00 92.88 130 GLU A O 1
ATOM 962 N N . PHE A 1 131 ? 6.900 -4.541 -24.334 1.00 95.25 131 PHE A N 1
ATOM 963 C CA . PHE A 1 131 ? 6.526 -5.940 -24.151 1.00 95.25 131 PHE A CA 1
ATOM 964 C C . PHE A 1 131 ? 5.172 -6.302 -24.793 1.00 95.25 131 PHE A C 1
ATOM 966 O O . PHE A 1 131 ? 4.797 -7.471 -24.750 1.00 95.25 131 PHE A O 1
ATOM 973 N N . GLY A 1 132 ? 4.440 -5.345 -25.381 1.00 94.56 132 GLY A N 1
ATOM 974 C CA . GLY A 1 132 ? 3.104 -5.567 -25.955 1.00 94.56 132 GLY A CA 1
ATOM 975 C C . GLY A 1 132 ? 2.050 -5.970 -24.916 1.00 94.56 132 GLY A C 1
ATOM 976 O O . GLY A 1 132 ? 1.210 -6.837 -25.168 1.00 94.56 132 GLY A O 1
ATOM 977 N N . LEU A 1 133 ? 2.142 -5.419 -23.701 1.00 97.25 133 LEU A N 1
ATOM 978 C CA . LEU A 1 133 ? 1.337 -5.822 -22.544 1.00 97.25 133 LEU A CA 1
ATOM 979 C C . LEU A 1 133 ? 0.220 -4.835 -22.192 1.00 97.25 133 LEU A C 1
ATOM 981 O O . LEU A 1 133 ? -0.329 -4.911 -21.093 1.00 97.25 133 LEU A O 1
ATOM 985 N N . GLU A 1 134 ? -0.164 -3.931 -23.092 1.00 95.88 134 GLU A N 1
ATOM 986 C CA . GLU A 1 134 ? -1.156 -2.885 -22.824 1.00 95.88 134 GLU A CA 1
ATOM 987 C C . GLU A 1 134 ? -2.508 -3.460 -22.390 1.00 95.88 134 GLU A C 1
ATOM 989 O O . GLU A 1 134 ? -3.202 -2.848 -21.587 1.00 95.88 134 GLU A O 1
ATOM 994 N N . ASN A 1 135 ? -2.887 -4.654 -22.852 1.00 96.06 135 ASN A N 1
ATOM 995 C CA . ASN A 1 135 ? -4.113 -5.335 -22.416 1.00 96.06 135 ASN A CA 1
ATOM 996 C C . ASN A 1 135 ? -4.015 -5.973 -21.020 1.00 96.06 135 ASN A C 1
ATOM 998 O O . ASN A 1 135 ? -5.039 -6.241 -20.394 1.00 96.06 135 ASN A O 1
ATOM 1002 N N . TYR A 1 136 ? -2.803 -6.196 -20.515 1.00 98.12 136 TYR A N 1
ATOM 1003 C CA . TYR A 1 136 ? -2.541 -7.058 -19.360 1.00 98.12 136 TYR A CA 1
ATOM 1004 C C . TYR A 1 136 ? -1.901 -6.331 -18.183 1.00 98.12 136 TYR A C 1
ATOM 1006 O O . TYR A 1 136 ? -1.999 -6.812 -17.056 1.00 98.12 136 TYR A O 1
ATOM 1014 N N . ILE A 1 137 ? -1.274 -5.180 -18.419 1.00 98.62 137 ILE A N 1
ATOM 1015 C CA . ILE A 1 137 ? -0.718 -4.309 -17.388 1.00 98.62 137 ILE A CA 1
ATOM 1016 C C . ILE A 1 137 ? -1.222 -2.891 -17.643 1.00 98.62 137 ILE A C 1
ATOM 1018 O O . ILE A 1 137 ? -1.057 -2.354 -18.736 1.00 98.62 137 ILE A O 1
ATOM 1022 N N . LYS A 1 138 ? -1.838 -2.282 -16.628 1.00 98.62 138 LYS A N 1
ATOM 1023 C CA . LYS A 1 138 ? -2.396 -0.927 -16.706 1.00 98.62 138 LYS A CA 1
ATOM 1024 C C . LYS A 1 138 ? -1.760 -0.008 -15.675 1.00 98.62 138 LYS A C 1
ATOM 1026 O O . LYS A 1 138 ? -1.450 -0.426 -14.560 1.00 98.62 138 LYS A O 1
ATOM 1031 N N . ILE A 1 139 ? -1.645 1.267 -16.024 1.00 98.88 139 ILE A N 1
ATOM 1032 C CA . ILE A 1 139 ? -1.255 2.333 -15.100 1.00 98.88 139 ILE A CA 1
ATOM 1033 C C . ILE A 1 139 ? -2.517 2.978 -14.515 1.00 98.88 139 ILE A C 1
ATOM 1035 O O . ILE A 1 139 ? -3.469 3.270 -15.241 1.00 98.88 139 ILE A O 1
ATOM 1039 N N . TYR A 1 140 ? -2.530 3.214 -13.206 1.00 98.75 140 TYR A N 1
ATOM 1040 C CA . TYR A 1 140 ? -3.547 4.008 -12.515 1.00 98.75 140 TYR A CA 1
ATOM 1041 C C . TYR A 1 140 ? -2.881 5.265 -11.922 1.00 98.75 140 TYR A C 1
ATOM 1043 O O . TYR A 1 140 ? -2.185 5.164 -10.907 1.00 98.75 140 TYR A O 1
ATOM 1051 N N . PRO A 1 141 ? -3.036 6.452 -12.532 1.00 98.12 141 PRO A N 1
ATOM 1052 C CA . PRO A 1 141 ? -2.416 7.678 -12.036 1.00 98.12 141 PRO A CA 1
ATOM 1053 C C . PRO A 1 141 ? -3.090 8.186 -10.750 1.00 98.12 141 PRO A C 1
ATOM 1055 O O . PRO A 1 141 ? -4.313 8.335 -10.683 1.00 98.12 141 PRO A O 1
ATOM 1058 N N . ILE A 1 142 ? -2.283 8.497 -9.733 1.00 98.38 142 ILE A N 1
ATOM 1059 C CA . ILE A 1 142 ? -2.723 9.130 -8.487 1.00 98.38 142 ILE A CA 1
ATOM 1060 C C . ILE A 1 142 ? -1.893 10.393 -8.249 1.00 98.38 142 ILE A C 1
ATOM 1062 O O . ILE A 1 142 ? -0.708 10.325 -7.925 1.00 98.38 142 ILE A O 1
ATOM 1066 N N . LYS A 1 143 ? -2.531 11.556 -8.386 1.00 96.06 143 LYS A N 1
ATOM 1067 C CA . LYS A 1 143 ? -1.932 12.859 -8.098 1.00 96.06 143 LYS A CA 1
ATOM 1068 C C . LYS A 1 143 ? -1.912 13.103 -6.591 1.00 96.06 143 LYS A C 1
ATOM 1070 O O . LYS A 1 143 ? -2.968 13.084 -5.961 1.00 96.06 143 LYS A O 1
ATOM 1075 N N . ALA A 1 144 ? -0.731 13.367 -6.035 1.00 95.06 144 ALA A N 1
ATOM 1076 C CA . ALA A 1 144 ? -0.519 13.485 -4.594 1.00 95.06 144 ALA A CA 1
ATOM 1077 C C . ALA A 1 144 ? 0.219 14.745 -4.119 1.00 95.06 144 ALA A C 1
ATOM 1079 O O . ALA A 1 144 ? 0.353 14.942 -2.904 1.00 95.06 144 ALA A O 1
ATOM 1080 N N . ASN A 1 145 ? 0.666 15.612 -5.029 1.00 89.38 145 ASN A N 1
ATOM 1081 C CA . ASN A 1 145 ? 1.260 16.903 -4.686 1.00 89.38 145 ASN A CA 1
ATOM 1082 C C . ASN A 1 145 ? 0.275 18.057 -4.875 1.00 89.38 145 ASN A C 1
ATOM 1084 O O . ASN A 1 145 ? -0.665 17.981 -5.671 1.00 89.38 145 ASN A O 1
ATOM 1088 N N . ASP A 1 146 ? 0.519 19.152 -4.151 1.00 74.38 146 ASP A N 1
ATOM 1089 C CA . ASP A 1 146 ? -0.144 20.409 -4.475 1.00 74.38 146 ASP A CA 1
ATOM 1090 C C . ASP A 1 146 ? 0.524 21.029 -5.708 1.00 74.38 146 ASP A C 1
ATOM 1092 O O . ASP A 1 146 ? 1.580 20.595 -6.162 1.00 74.38 146 ASP A O 1
ATOM 1096 N N . GLN A 1 147 ? -0.105 22.032 -6.313 1.00 63.97 147 GLN A N 1
ATOM 1097 C CA . GLN A 1 147 ? 0.429 22.656 -7.522 1.00 63.97 147 GLN A CA 1
ATOM 1098 C C . GLN A 1 147 ? 1.799 23.367 -7.326 1.00 63.97 147 GLN A C 1
ATOM 1100 O O . GLN A 1 147 ? 2.225 24.097 -8.225 1.00 63.97 147 GLN A O 1
ATOM 1105 N N . LYS A 1 148 ? 2.491 23.229 -6.183 1.00 55.47 148 LYS A N 1
ATOM 1106 C CA . LYS A 1 148 ? 3.861 23.709 -5.955 1.00 55.47 148 LYS A CA 1
ATOM 1107 C C . LYS A 1 148 ? 4.852 22.535 -5.888 1.00 55.47 148 LYS A C 1
ATOM 1109 O O . LYS A 1 148 ? 4.952 21.867 -4.867 1.00 55.47 148 LYS A O 1
ATOM 1114 N N . ALA A 1 149 ? 5.682 22.399 -6.927 1.00 60.03 149 ALA A N 1
ATOM 1115 C CA . ALA A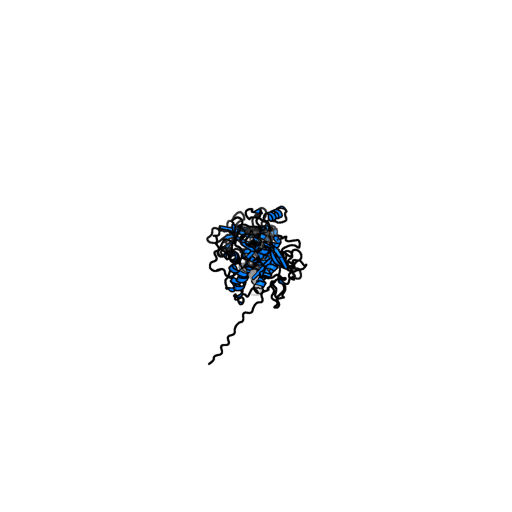 1 149 ? 6.871 21.528 -6.976 1.00 60.03 149 ALA A CA 1
ATOM 1116 C C . ALA A 1 149 ? 6.653 20.067 -6.493 1.00 60.03 149 ALA A C 1
ATOM 1118 O O . ALA A 1 149 ? 5.528 19.614 -6.278 1.00 60.03 149 ALA A O 1
ATOM 1119 N N . ASP A 1 150 ? 7.739 19.309 -6.336 1.00 68.12 150 ASP A N 1
ATOM 1120 C CA . ASP A 1 150 ? 7.738 17.897 -5.911 1.00 68.12 150 ASP A CA 1
ATOM 1121 C C . ASP A 1 150 ? 7.622 17.764 -4.383 1.00 68.12 150 ASP A C 1
ATOM 1123 O O . ASP A 1 150 ? 8.411 17.082 -3.728 1.00 68.12 150 ASP A O 1
ATOM 1127 N N . THR A 1 151 ? 6.668 18.485 -3.783 1.00 79.62 151 THR A N 1
ATOM 1128 C CA . THR A 1 151 ? 6.431 18.448 -2.335 1.00 79.62 151 THR A CA 1
ATOM 1129 C C . THR A 1 151 ? 5.172 17.656 -2.000 1.00 79.62 151 THR A C 1
ATOM 1131 O O . THR A 1 151 ? 4.096 17.894 -2.546 1.00 79.62 151 THR A O 1
ATOM 1134 N N . PHE A 1 152 ? 5.306 16.706 -1.074 1.00 88.75 152 PHE A N 1
ATOM 1135 C CA . PHE A 1 152 ? 4.247 15.763 -0.724 1.00 88.75 152 PHE A CA 1
ATOM 1136 C C . PHE A 1 152 ? 3.931 15.836 0.768 1.00 88.75 152 PHE A C 1
ATOM 1138 O O . PHE A 1 152 ? 4.813 15.710 1.618 1.00 88.75 152 PHE A O 1
ATOM 1145 N N . LYS A 1 153 ? 2.651 16.027 1.097 1.00 91.75 153 LYS A N 1
ATOM 1146 C CA . LYS A 1 153 ? 2.163 15.971 2.482 1.00 91.75 153 LYS A CA 1
ATOM 1147 C C . LYS A 1 153 ? 1.862 14.526 2.856 1.00 91.75 153 LYS A C 1
ATOM 1149 O O . LYS A 1 153 ? 1.199 13.835 2.084 1.00 91.75 153 LYS A O 1
ATOM 1154 N N . LEU A 1 154 ? 2.253 14.096 4.058 1.00 93.00 154 LEU A N 1
ATOM 1155 C CA . LEU A 1 154 ? 1.970 12.731 4.522 1.00 93.00 154 LEU A CA 1
ATOM 1156 C C . LEU A 1 154 ? 0.470 12.411 4.513 1.00 93.00 154 LEU A C 1
ATOM 1158 O O . LEU A 1 154 ? 0.095 11.320 4.115 1.00 93.00 154 LEU A O 1
ATOM 1162 N N . THR A 1 155 ? -0.401 13.370 4.832 1.00 92.62 155 THR A N 1
ATOM 1163 C CA . THR A 1 155 ? -1.865 13.203 4.745 1.00 92.62 155 THR A CA 1
ATOM 1164 C C . THR A 1 155 ? -2.370 12.918 3.329 1.00 92.62 155 THR A C 1
ATOM 1166 O O . THR A 1 155 ? -3.244 12.068 3.137 1.00 92.62 155 THR A O 1
ATOM 1169 N N . SER A 1 156 ? -1.786 13.580 2.327 1.00 94.56 156 SER A N 1
ATOM 1170 C CA . SER A 1 156 ? -2.067 13.318 0.911 1.00 94.56 156 SER A CA 1
ATOM 1171 C C . SER A 1 156 ? -1.590 11.918 0.519 1.00 94.56 156 SER A C 1
ATOM 1173 O O . SER A 1 156 ? -2.348 11.148 -0.064 1.00 94.56 156 SER A O 1
ATOM 1175 N N . LEU A 1 157 ? -0.371 11.539 0.923 1.00 96.50 157 LEU A N 1
ATOM 1176 C CA . LEU A 1 157 ? 0.186 10.212 0.643 1.00 96.50 157 LEU A CA 1
ATOM 1177 C C . LEU A 1 157 ? -0.594 9.081 1.331 1.00 96.50 157 LEU A C 1
ATOM 1179 O O . LEU A 1 157 ? -0.808 8.036 0.724 1.00 96.50 157 LEU A O 1
ATOM 1183 N N . THR A 1 158 ? -1.074 9.294 2.558 1.00 95.88 158 THR A N 1
ATOM 1184 C CA . THR A 1 158 ? -1.985 8.381 3.267 1.00 95.88 158 THR A CA 1
ATOM 1185 C C . THR A 1 158 ? -3.252 8.142 2.448 1.00 95.88 158 THR A C 1
ATOM 1187 O O . THR A 1 158 ? -3.640 6.997 2.218 1.00 95.88 158 THR A O 1
ATOM 1190 N N . SER A 1 159 ? -3.875 9.217 1.957 1.00 96.62 159 SER A N 1
ATOM 1191 C CA . SER A 1 159 ? -5.085 9.133 1.130 1.00 96.62 159 SER A CA 1
ATOM 1192 C C . SER A 1 159 ? -4.813 8.443 -0.210 1.00 96.62 159 SER A C 1
ATOM 1194 O O . SER A 1 159 ? -5.607 7.610 -0.642 1.00 96.62 159 SER A O 1
ATOM 1196 N N . ALA A 1 160 ? -3.670 8.728 -0.838 1.00 98.12 160 ALA A N 1
ATOM 1197 C CA . ALA A 1 160 ? -3.241 8.096 -2.080 1.00 98.12 160 ALA A CA 1
ATOM 1198 C C . ALA A 1 160 ? -3.007 6.584 -1.925 1.00 98.12 160 ALA A C 1
ATOM 1200 O O . ALA A 1 160 ? -3.508 5.807 -2.735 1.00 98.12 160 ALA A O 1
ATOM 1201 N N . LEU A 1 161 ? -2.303 6.152 -0.872 1.00 98.06 161 LEU A N 1
ATOM 1202 C CA . LEU A 1 161 ? -2.062 4.733 -0.582 1.00 98.06 161 LEU A CA 1
ATOM 1203 C C . LEU A 1 161 ? -3.364 3.982 -0.309 1.00 98.06 161 LEU A C 1
ATOM 1205 O O . LEU A 1 161 ? -3.587 2.900 -0.851 1.00 98.06 161 LEU A O 1
ATOM 1209 N N . ASN A 1 162 ? -4.249 4.573 0.496 1.00 96.19 162 ASN A N 1
ATOM 1210 C CA . ASN A 1 162 ? -5.554 3.985 0.773 1.00 96.19 162 ASN A CA 1
ATOM 1211 C C . ASN A 1 162 ? -6.390 3.852 -0.505 1.00 96.19 162 ASN A C 1
ATOM 1213 O O . ASN A 1 162 ? -6.991 2.802 -0.716 1.00 96.19 162 ASN A O 1
ATOM 1217 N N . TRP A 1 163 ? -6.389 4.861 -1.381 1.00 98.38 163 TRP A N 1
ATOM 1218 C CA . TRP A 1 163 ? -7.087 4.785 -2.666 1.00 98.38 163 TRP A CA 1
ATOM 1219 C C . TRP A 1 163 ? -6.487 3.724 -3.592 1.00 98.38 163 TRP A C 1
ATOM 1221 O O . TRP A 1 163 ? -7.226 2.934 -4.184 1.00 98.38 163 TRP A O 1
ATOM 1231 N N . ALA A 1 164 ? -5.155 3.670 -3.694 1.00 98.56 164 ALA A N 1
ATOM 1232 C CA . ALA A 1 164 ? -4.449 2.692 -4.518 1.00 98.56 164 ALA A CA 1
ATOM 1233 C C . ALA A 1 164 ? -4.873 1.256 -4.167 1.00 98.56 164 ALA A C 1
ATOM 1235 O O . ALA A 1 164 ? -5.167 0.451 -5.049 1.00 98.56 164 ALA A O 1
ATOM 1236 N N . VAL A 1 165 ? -4.982 0.960 -2.872 1.00 96.88 165 VAL A N 1
ATOM 1237 C CA . VAL A 1 165 ? -5.379 -0.360 -2.367 1.00 96.88 165 VAL A CA 1
ATOM 1238 C C . VAL A 1 165 ? -6.885 -0.589 -2.485 1.00 96.88 165 VAL A C 1
ATOM 1240 O O . VAL A 1 165 ? -7.332 -1.613 -3.001 1.00 96.88 165 VAL A O 1
ATOM 1243 N N . ASN A 1 166 ? -7.692 0.343 -1.977 1.00 95.62 166 ASN A N 1
ATOM 1244 C CA . ASN A 1 166 ? -9.114 0.097 -1.748 1.00 95.62 166 ASN A CA 1
ATOM 1245 C C . ASN A 1 166 ? -9.960 0.314 -3.000 1.00 95.62 166 ASN A C 1
ATOM 1247 O O . ASN A 1 166 ? -10.935 -0.416 -3.190 1.00 95.62 166 ASN A O 1
ATOM 1251 N N . ASN A 1 167 ? -9.584 1.273 -3.844 1.00 96.19 167 ASN A N 1
ATOM 1252 C CA . ASN A 1 167 ? -10.376 1.724 -4.984 1.00 96.19 167 ASN A CA 1
ATOM 1253 C C . ASN A 1 167 ? -9.737 1.285 -6.299 1.00 96.19 167 ASN A C 1
ATOM 1255 O O . ASN A 1 167 ? -10.389 0.610 -7.088 1.00 96.19 167 ASN A O 1
ATOM 1259 N N . ALA A 1 168 ? -8.454 1.600 -6.505 1.00 96.94 168 ALA A N 1
ATOM 1260 C CA . ALA A 1 168 ? -7.740 1.204 -7.720 1.00 96.94 168 ALA A CA 1
ATOM 1261 C C . ALA A 1 168 ? -7.420 -0.300 -7.763 1.00 96.94 168 ALA A C 1
ATOM 1263 O O . ALA A 1 168 ? -7.102 -0.815 -8.832 1.00 96.94 168 ALA A O 1
ATOM 1264 N N . LYS A 1 169 ? -7.501 -0.993 -6.614 1.00 97.19 169 LYS A N 1
ATOM 1265 C CA . LYS A 1 169 ? -7.151 -2.417 -6.460 1.00 97.19 169 LYS A CA 1
ATOM 1266 C C . LYS A 1 169 ? -5.773 -2.730 -7.052 1.00 97.19 169 LYS A C 1
ATOM 1268 O O . LYS A 1 169 ? -5.593 -3.741 -7.721 1.00 97.19 169 LYS A O 1
ATOM 1273 N N . ALA A 1 170 ? -4.817 -1.832 -6.827 1.00 98.62 170 ALA A N 1
ATOM 1274 C CA . ALA A 1 170 ? -3.495 -1.923 -7.419 1.00 98.62 170 ALA A CA 1
ATOM 1275 C C . ALA A 1 170 ? -2.751 -3.172 -6.925 1.00 98.62 170 ALA A C 1
ATOM 1277 O O . ALA A 1 170 ? -2.671 -3.418 -5.720 1.00 98.62 170 ALA A O 1
ATOM 1278 N N . ASP A 1 171 ? -2.150 -3.924 -7.843 1.00 98.75 171 ASP A N 1
ATOM 1279 C CA . ASP A 1 171 ? -1.222 -5.009 -7.512 1.00 98.75 171 ASP A CA 1
ATOM 1280 C C . ASP A 1 171 ? 0.149 -4.448 -7.105 1.00 98.75 171 ASP A C 1
ATOM 1282 O O . ASP A 1 171 ? 0.845 -5.022 -6.265 1.00 98.75 171 ASP A O 1
ATOM 1286 N N . VAL A 1 172 ? 0.530 -3.308 -7.690 1.00 98.94 172 VAL A N 1
ATOM 1287 C CA . VAL A 1 172 ? 1.801 -2.614 -7.453 1.00 98.94 172 VAL A CA 1
ATOM 1288 C C . VAL A 1 172 ? 1.533 -1.131 -7.220 1.00 98.94 172 VAL A C 1
ATOM 1290 O O . VAL A 1 172 ? 0.750 -0.518 -7.940 1.00 98.94 172 VAL A O 1
ATOM 1293 N N . VAL A 1 173 ? 2.200 -0.535 -6.235 1.00 98.94 173 VAL A N 1
ATOM 1294 C CA . VAL A 1 173 ? 2.159 0.909 -5.977 1.00 98.94 173 VAL A CA 1
ATOM 1295 C C . VAL A 1 173 ? 3.565 1.471 -6.132 1.00 98.94 173 VAL A C 1
ATOM 1297 O O . VAL A 1 173 ? 4.448 1.149 -5.341 1.00 98.94 173 VAL A O 1
ATOM 1300 N N . ASN A 1 174 ? 3.769 2.316 -7.139 1.00 98.88 174 ASN A N 1
ATOM 1301 C CA . ASN A 1 174 ? 5.011 3.046 -7.353 1.00 98.88 174 ASN A CA 1
ATOM 1302 C C . ASN A 1 174 ? 4.976 4.377 -6.589 1.00 98.88 174 ASN A C 1
ATOM 1304 O O . ASN A 1 174 ? 4.114 5.218 -6.854 1.00 98.88 174 ASN A O 1
ATOM 1308 N N . MET A 1 175 ? 5.944 4.588 -5.698 1.00 98.44 175 MET A N 1
ATOM 1309 C CA . MET A 1 175 ? 6.146 5.831 -4.952 1.00 98.44 175 MET A CA 1
ATOM 1310 C C . MET A 1 175 ? 7.538 6.399 -5.243 1.00 98.44 175 MET A C 1
ATOM 1312 O O . MET A 1 175 ? 8.518 6.108 -4.551 1.00 98.44 175 MET A O 1
ATOM 1316 N N . SER A 1 176 ? 7.630 7.243 -6.267 1.00 96.25 176 SER A N 1
ATOM 1317 C CA . SER A 1 176 ? 8.876 7.903 -6.681 1.00 96.25 176 SER A CA 1
ATOM 1318 C C . SER A 1 176 ? 9.114 9.207 -5.905 1.00 96.25 176 SER A C 1
ATOM 1320 O O . SER A 1 176 ? 9.431 10.249 -6.467 1.00 96.25 176 SER A O 1
ATOM 1322 N N . LEU A 1 177 ? 8.920 9.146 -4.587 1.00 95.12 177 LEU A N 1
ATOM 1323 C CA . LEU A 1 177 ? 8.863 10.290 -3.679 1.00 95.12 177 LEU A CA 1
ATOM 1324 C C . LEU A 1 177 ? 9.224 9.870 -2.251 1.00 95.12 177 LEU A C 1
ATOM 1326 O O . LEU A 1 177 ? 9.234 8.681 -1.929 1.00 95.12 177 LEU A O 1
ATOM 1330 N N . GLY A 1 178 ? 9.480 10.843 -1.379 1.00 93.06 178 GLY A N 1
ATOM 1331 C CA . GLY A 1 178 ? 9.669 10.577 0.043 1.00 93.06 178 GLY A CA 1
ATOM 1332 C C . GLY A 1 178 ? 10.227 11.756 0.831 1.00 93.06 178 GLY A C 1
ATOM 1333 O O . GLY A 1 178 ? 10.424 12.846 0.294 1.00 93.06 178 GLY A O 1
ATOM 1334 N N . LEU A 1 179 ? 10.470 11.518 2.117 1.00 94.19 179 LEU A N 1
ATOM 1335 C CA . LEU A 1 179 ? 11.037 12.471 3.074 1.00 94.19 179 LEU A CA 1
ATOM 1336 C C . LEU A 1 179 ? 12.084 11.763 3.939 1.00 94.19 179 LEU A C 1
ATOM 1338 O O . LEU A 1 179 ? 11.919 10.585 4.267 1.00 94.19 179 LEU A O 1
ATOM 1342 N N . THR A 1 180 ? 13.140 12.469 4.348 1.00 95.31 180 THR A N 1
ATOM 1343 C CA . THR A 1 180 ? 14.051 11.931 5.372 1.00 95.31 180 THR A CA 1
ATOM 1344 C C . THR A 1 180 ? 13.385 11.942 6.751 1.00 95.31 180 THR A C 1
ATOM 1346 O O . THR A 1 180 ? 12.484 12.748 7.006 1.00 95.31 180 THR A O 1
ATOM 1349 N N . ALA A 1 181 ? 13.850 11.093 7.672 1.00 95.19 181 ALA A N 1
ATOM 1350 C CA . ALA A 1 181 ? 13.451 11.164 9.081 1.00 95.19 181 ALA A CA 1
ATOM 1351 C C . ALA A 1 181 ? 13.693 12.562 9.678 1.00 95.19 181 ALA A C 1
ATOM 1353 O O . ALA A 1 181 ? 12.850 13.069 10.416 1.00 95.19 181 ALA A O 1
ATOM 1354 N N . GLU A 1 182 ? 14.799 13.216 9.313 1.00 95.81 182 GLU A N 1
ATOM 1355 C CA . GLU A 1 182 ? 15.073 14.605 9.696 1.00 95.81 182 GLU A CA 1
ATOM 1356 C C . GLU A 1 182 ? 13.994 15.571 9.184 1.00 95.81 182 GLU A C 1
ATOM 1358 O O . GLU A 1 182 ? 13.478 16.376 9.957 1.00 95.81 182 GLU A O 1
ATOM 1363 N N . ASN A 1 183 ? 13.571 15.460 7.917 1.00 94.88 183 ASN A N 1
ATOM 1364 C CA . ASN A 1 183 ? 12.498 16.304 7.383 1.00 94.88 183 ASN A CA 1
ATOM 1365 C C . ASN A 1 183 ? 11.171 16.083 8.121 1.00 94.88 183 ASN A C 1
ATOM 1367 O O . ASN A 1 183 ? 10.453 17.046 8.388 1.00 94.88 183 ASN A O 1
ATOM 1371 N N . ILE A 1 184 ? 10.847 14.837 8.473 1.00 94.75 184 ILE A N 1
ATOM 1372 C CA . ILE A 1 184 ? 9.654 14.507 9.266 1.00 94.75 184 ILE A CA 1
ATOM 1373 C C . ILE A 1 184 ? 9.751 15.148 10.660 1.00 94.75 184 ILE A C 1
ATOM 1375 O O . ILE A 1 184 ? 8.815 15.825 11.093 1.00 94.75 184 ILE A O 1
ATOM 1379 N N . ALA A 1 185 ? 10.895 15.013 11.337 1.00 95.56 185 ALA A N 1
ATOM 1380 C CA . ALA A 1 185 ? 11.136 15.622 12.643 1.00 95.56 185 ALA A CA 1
ATOM 1381 C C . ALA A 1 185 ? 11.036 17.158 12.598 1.00 95.56 185 ALA A C 1
ATOM 1383 O O . ALA A 1 185 ? 10.410 17.768 13.471 1.00 95.56 185 ALA A O 1
ATOM 1384 N N . ASP A 1 186 ? 11.574 17.789 11.554 1.00 96.56 186 ASP A N 1
ATOM 1385 C CA . ASP A 1 186 ? 11.487 19.234 11.348 1.00 96.56 186 ASP A CA 1
ATOM 1386 C C . ASP A 1 186 ? 10.052 19.702 11.098 1.00 96.56 186 ASP A C 1
ATOM 1388 O O . ASP A 1 186 ? 9.632 20.733 11.635 1.00 96.56 186 ASP A O 1
ATOM 1392 N N . LEU A 1 187 ? 9.261 18.960 10.318 1.00 95.12 187 LEU A N 1
ATOM 1393 C CA . LEU A 1 187 ? 7.846 19.276 10.115 1.00 95.12 187 LEU A CA 1
ATOM 1394 C C . LEU A 1 187 ? 7.072 19.228 11.439 1.00 95.12 187 LEU A C 1
ATOM 1396 O O . LEU A 1 187 ? 6.269 20.128 11.699 1.00 95.12 187 LEU A O 1
ATOM 1400 N N . LYS A 1 188 ? 7.366 18.252 12.305 1.00 94.50 188 LYS A N 1
ATOM 1401 C CA . LYS A 1 188 ? 6.760 18.134 13.642 1.00 94.50 188 LYS A CA 1
ATOM 1402 C C . LYS A 1 188 ? 7.162 19.280 14.557 1.00 94.50 188 LYS A C 1
ATOM 1404 O O . LYS A 1 188 ? 6.302 19.952 15.127 1.00 94.50 188 LYS A O 1
ATOM 1409 N N . LYS A 1 189 ? 8.461 19.584 14.624 1.00 96.38 189 LYS A N 1
ATOM 1410 C CA . LYS A 1 189 ? 8.997 20.716 15.396 1.00 96.38 189 LYS A CA 1
ATOM 1411 C C . LYS A 1 189 ? 8.345 22.042 14.995 1.00 96.38 189 LYS A C 1
ATOM 1413 O O . LYS A 1 189 ? 8.058 22.876 15.851 1.00 96.38 189 LYS A O 1
ATOM 1418 N N . ASN A 1 190 ? 8.072 22.218 13.703 1.00 95.75 190 ASN A N 1
ATOM 1419 C CA . ASN A 1 190 ? 7.431 23.411 13.153 1.00 95.75 190 ASN A CA 1
ATOM 1420 C C . ASN A 1 190 ? 5.891 23.341 13.118 1.00 95.75 190 ASN A C 1
ATOM 1422 O O . ASN A 1 190 ? 5.272 24.203 12.495 1.00 95.75 190 ASN A O 1
ATOM 1426 N N . LYS A 1 191 ? 5.264 22.345 13.767 1.00 93.88 191 LYS A N 1
ATOM 1427 C CA . LYS A 1 191 ? 3.801 22.148 13.826 1.00 93.88 191 LYS A CA 1
ATOM 1428 C C . LYS A 1 191 ? 3.123 22.062 12.448 1.00 93.88 191 LYS A C 1
ATOM 1430 O O . LYS A 1 191 ? 1.976 22.468 12.286 1.00 93.88 191 LYS A O 1
ATOM 1435 N N . LYS A 1 192 ? 3.845 21.554 11.446 1.00 92.81 192 LYS A N 1
ATOM 1436 C CA . LYS A 1 192 ? 3.351 21.280 10.082 1.00 92.81 192 LYS A CA 1
ATOM 1437 C C . LYS A 1 192 ? 2.986 19.810 9.865 1.00 92.81 192 LYS A C 1
ATOM 1439 O O . LYS A 1 192 ? 2.498 19.468 8.792 1.00 92.81 192 LYS A O 1
ATOM 1444 N N . LEU A 1 193 ? 3.278 18.966 10.851 1.00 93.06 193 LEU A N 1
ATOM 1445 C CA . LEU A 1 193 ? 2.938 17.553 10.902 1.00 93.06 193 LEU A CA 1
ATOM 1446 C C . LEU A 1 193 ? 2.693 17.172 12.365 1.00 93.06 193 LEU A C 1
ATOM 1448 O O . LEU A 1 193 ? 3.430 17.603 13.251 1.00 93.06 193 LEU A O 1
ATOM 1452 N N . THR A 1 194 ? 1.665 16.379 12.616 1.00 89.44 194 THR A N 1
ATOM 1453 C CA . THR A 1 194 ? 1.341 15.822 13.934 1.00 89.44 194 THR A CA 1
ATOM 1454 C C . THR A 1 194 ? 1.797 14.367 14.042 1.00 89.44 194 THR A C 1
ATOM 1456 O O . THR A 1 194 ? 1.950 13.679 13.031 1.00 89.44 194 THR A O 1
ATOM 1459 N N . ASP A 1 195 ? 1.969 13.864 15.269 1.00 84.00 195 ASP A N 1
ATOM 1460 C CA . ASP A 1 195 ? 2.237 12.436 15.508 1.00 84.00 195 ASP A CA 1
ATOM 1461 C C . ASP A 1 195 ? 1.129 11.543 14.927 1.00 84.00 195 ASP A C 1
ATOM 1463 O O . ASP A 1 195 ? 1.399 10.474 14.381 1.00 84.00 195 ASP A O 1
ATOM 1467 N N . THR A 1 196 ? -0.124 12.006 14.985 1.00 82.75 196 THR A N 1
ATOM 1468 C CA . THR A 1 196 ? -1.281 11.312 14.408 1.00 82.75 196 THR A CA 1
ATOM 1469 C C . THR A 1 196 ? -1.165 11.174 12.891 1.00 82.75 196 THR A C 1
ATOM 1471 O O . THR A 1 196 ? -1.416 10.095 12.361 1.00 82.75 196 THR A O 1
ATOM 1474 N N . GLU A 1 197 ? -0.758 12.225 12.176 1.00 88.19 197 GLU A N 1
ATOM 1475 C CA . GLU A 1 197 ? -0.599 12.181 10.716 1.00 88.19 197 GLU A CA 1
ATOM 1476 C C . GLU A 1 197 ? 0.572 11.288 10.282 1.00 88.19 197 GLU A C 1
ATOM 1478 O O . GLU A 1 197 ? 0.446 10.542 9.309 1.00 88.19 197 GLU A O 1
ATOM 1483 N N . GLU A 1 198 ? 1.694 11.325 11.009 1.00 89.00 198 GLU A N 1
ATOM 1484 C CA . GLU A 1 198 ? 2.828 10.421 10.773 1.00 89.00 198 GLU A CA 1
ATOM 1485 C C . GLU A 1 198 ? 2.428 8.956 11.011 1.00 89.00 198 GLU A C 1
ATOM 1487 O O . GLU A 1 198 ? 2.678 8.089 10.169 1.00 89.00 198 GLU A O 1
ATOM 1492 N N . SER A 1 199 ? 1.744 8.682 12.126 1.00 84.00 199 SER A N 1
ATOM 1493 C CA . SER A 1 199 ? 1.239 7.347 12.462 1.00 84.00 199 SER A CA 1
ATOM 1494 C C . SER A 1 199 ? 0.225 6.841 11.430 1.00 84.00 199 SER A C 1
ATOM 1496 O O . SER A 1 199 ? 0.292 5.684 11.000 1.00 84.00 199 SER A O 1
ATOM 1498 N N . ALA A 1 200 ? -0.671 7.711 10.953 1.00 85.56 200 ALA A N 1
ATOM 1499 C CA . ALA A 1 200 ? -1.624 7.385 9.896 1.00 85.56 200 ALA A CA 1
ATOM 1500 C C . ALA A 1 200 ? -0.915 7.007 8.586 1.00 85.56 200 ALA A C 1
ATOM 1502 O O . ALA A 1 200 ? -1.299 6.029 7.943 1.00 85.56 200 ALA A O 1
ATOM 1503 N N . PHE A 1 201 ? 0.161 7.710 8.220 1.00 92.69 201 PHE A N 1
ATOM 1504 C CA . PHE A 1 201 ? 0.965 7.363 7.046 1.00 92.69 201 PHE A CA 1
ATOM 1505 C C . PHE A 1 201 ? 1.678 6.017 7.206 1.00 92.69 201 PHE A C 1
ATOM 1507 O O . PHE A 1 201 ? 1.566 5.152 6.336 1.00 92.69 201 PHE A O 1
ATOM 1514 N N . ALA A 1 202 ? 2.325 5.777 8.348 1.00 89.62 202 ALA A N 1
ATOM 1515 C CA . ALA A 1 202 ? 2.958 4.490 8.645 1.00 89.62 202 ALA A CA 1
ATOM 1516 C C . ALA A 1 202 ? 1.950 3.320 8.680 1.00 89.62 202 ALA A C 1
ATOM 1518 O O . ALA A 1 202 ? 2.307 2.168 8.415 1.00 89.62 202 ALA A O 1
ATOM 1519 N N . THR A 1 203 ? 0.693 3.598 9.027 1.00 86.00 203 THR A N 1
ATOM 1520 C CA . THR A 1 203 ? -0.427 2.644 8.997 1.00 86.00 203 THR A CA 1
ATOM 1521 C C . THR A 1 203 ? -0.900 2.390 7.565 1.00 86.00 203 THR A C 1
ATOM 1523 O O . THR A 1 203 ? -1.116 1.240 7.187 1.00 86.00 203 THR A O 1
ATOM 1526 N N . ALA A 1 204 ? -0.991 3.430 6.732 1.00 92.38 204 ALA A N 1
ATOM 1527 C CA . ALA A 1 204 ? -1.343 3.290 5.321 1.00 92.38 204 ALA A CA 1
ATOM 1528 C C . ALA A 1 204 ? -0.280 2.518 4.527 1.00 92.38 204 ALA A C 1
ATOM 1530 O O . ALA A 1 204 ? -0.641 1.663 3.722 1.00 92.38 204 ALA A O 1
ATOM 1531 N N . VAL A 1 205 ? 1.015 2.739 4.789 1.00 93.62 205 VAL A N 1
ATOM 1532 C CA . VAL A 1 205 ? 2.100 1.949 4.173 1.00 93.62 205 VAL A CA 1
ATOM 1533 C C . VAL A 1 205 ? 2.013 0.480 4.590 1.00 93.62 205 VAL A C 1
ATOM 1535 O O . VAL A 1 205 ? 2.109 -0.404 3.741 1.00 93.62 205 VAL A O 1
ATOM 1538 N N . GLU A 1 206 ? 1.785 0.212 5.880 1.00 89.56 206 GLU A N 1
ATOM 1539 C CA . GLU A 1 206 ? 1.590 -1.144 6.408 1.00 89.56 206 GLU A CA 1
ATOM 1540 C C . GLU A 1 206 ? 0.402 -1.852 5.740 1.00 89.56 206 GLU A C 1
ATOM 1542 O O . GLU A 1 206 ? 0.516 -3.004 5.322 1.00 89.56 206 GLU A O 1
ATOM 1547 N N . ASN A 1 207 ? -0.729 -1.159 5.592 1.00 89.50 207 ASN A N 1
ATOM 1548 C CA . ASN A 1 207 ? -1.892 -1.685 4.885 1.00 89.50 207 ASN A CA 1
ATOM 1549 C C . ASN A 1 207 ? -1.586 -1.911 3.394 1.00 89.50 207 ASN A C 1
ATOM 1551 O O . ASN A 1 207 ? -1.932 -2.957 2.845 1.00 89.50 207 ASN A O 1
ATOM 1555 N N . ALA A 1 208 ? -0.899 -0.971 2.743 1.00 94.44 208 ALA A N 1
ATOM 1556 C CA . ALA A 1 208 ? -0.562 -1.063 1.329 1.00 94.44 208 ALA A CA 1
ATOM 1557 C C . ALA A 1 208 ? 0.350 -2.249 1.028 1.00 94.44 208 ALA A C 1
ATOM 1559 O O . ALA A 1 208 ? -0.004 -3.057 0.180 1.00 94.44 208 ALA A O 1
ATOM 1560 N N . ARG A 1 209 ? 1.443 -2.452 1.773 1.00 91.88 209 ARG A N 1
ATOM 1561 C CA . ARG A 1 209 ? 2.370 -3.575 1.522 1.00 91.88 209 ARG A CA 1
ATOM 1562 C C . ARG A 1 209 ? 1.746 -4.967 1.707 1.00 91.88 209 ARG A C 1
ATOM 1564 O O . ARG A 1 209 ? 2.309 -5.961 1.257 1.00 91.88 209 ARG A O 1
ATOM 1571 N N . ARG A 1 210 ? 0.615 -5.062 2.415 1.00 89.38 210 ARG A N 1
ATOM 1572 C CA . ARG A 1 210 ? -0.131 -6.318 2.613 1.00 89.38 210 ARG A CA 1
ATOM 1573 C C . ARG A 1 210 ? -1.074 -6.633 1.457 1.00 89.38 210 ARG A C 1
ATOM 1575 O O . ARG A 1 210 ? -1.374 -7.800 1.233 1.00 89.38 210 ARG A O 1
ATOM 1582 N N . ASN A 1 211 ? -1.506 -5.612 0.723 1.00 93.88 211 ASN A N 1
ATOM 1583 C CA . ASN A 1 211 ? -2.464 -5.738 -0.374 1.00 93.88 211 ASN A CA 1
ATOM 1584 C C . ASN A 1 211 ? -1.814 -5.529 -1.750 1.00 93.88 211 ASN A C 1
ATOM 1586 O O . ASN A 1 211 ? -2.276 -6.086 -2.737 1.00 93.88 211 ASN A O 1
ATOM 1590 N N . SER A 1 212 ? -0.684 -4.830 -1.809 1.00 98.06 212 SER A N 1
ATOM 1591 C CA . SER A 1 212 ? 0.035 -4.454 -3.027 1.00 98.06 212 SER A CA 1
ATOM 1592 C C . SER A 1 212 ? 1.545 -4.537 -2.797 1.00 98.06 212 SER A C 1
ATOM 1594 O O . SER A 1 212 ? 2.022 -4.419 -1.667 1.00 98.06 212 SER A O 1
ATOM 1596 N N . VAL A 1 213 ? 2.329 -4.712 -3.858 1.00 98.50 213 VAL A N 1
ATOM 1597 C CA . VAL A 1 213 ? 3.784 -4.519 -3.789 1.00 98.50 213 VAL A CA 1
ATOM 1598 C C . VAL A 1 213 ? 4.060 -3.020 -3.794 1.00 98.50 213 VAL A C 1
ATOM 1600 O O . VAL A 1 213 ? 3.869 -2.357 -4.810 1.00 98.50 213 VAL A O 1
ATOM 1603 N N . VAL A 1 214 ? 4.491 -2.471 -2.660 1.00 98.69 214 VAL A N 1
ATOM 1604 C CA . VAL A 1 214 ? 4.894 -1.060 -2.578 1.00 98.69 214 VAL A CA 1
ATOM 1605 C C . VAL A 1 214 ? 6.351 -0.953 -3.008 1.00 98.69 214 VAL A C 1
ATOM 1607 O O . VAL A 1 214 ? 7.231 -1.508 -2.350 1.00 98.69 214 VAL A O 1
ATOM 1610 N N . VAL A 1 215 ? 6.595 -0.238 -4.102 1.00 98.88 215 VAL A N 1
ATOM 1611 C CA . VAL A 1 215 ? 7.925 0.043 -4.647 1.00 98.88 215 VAL A CA 1
ATOM 1612 C C . VAL A 1 215 ? 8.235 1.515 -4.414 1.00 98.88 215 VAL A C 1
ATOM 1614 O O . VAL A 1 215 ? 7.459 2.377 -4.823 1.00 98.88 215 VAL A O 1
ATOM 1617 N N . ALA A 1 216 ? 9.355 1.821 -3.759 1.00 98.69 216 ALA A N 1
ATOM 1618 C CA . ALA A 1 216 ? 9.686 3.197 -3.389 1.00 98.69 216 ALA A CA 1
ATOM 1619 C C . ALA A 1 216 ? 11.128 3.584 -3.726 1.00 98.69 216 ALA A C 1
ATOM 1621 O O . ALA A 1 216 ? 12.064 2.801 -3.554 1.00 98.69 216 ALA A O 1
ATOM 1622 N N . ALA A 1 217 ? 11.310 4.828 -4.164 1.00 98.50 217 ALA A N 1
ATOM 1623 C CA . ALA A 1 217 ? 12.619 5.407 -4.440 1.00 98.50 217 ALA A CA 1
ATOM 1624 C C . ALA A 1 217 ? 13.438 5.592 -3.147 1.00 98.50 217 ALA A C 1
ATOM 1626 O O . ALA A 1 217 ? 12.948 6.163 -2.176 1.00 98.50 217 ALA A O 1
ATOM 1627 N N . ALA A 1 218 ? 14.705 5.158 -3.133 1.00 98.25 218 ALA A N 1
ATOM 1628 C CA . ALA A 1 218 ? 15.574 5.259 -1.951 1.00 98.25 218 ALA A CA 1
ATOM 1629 C C . ALA A 1 218 ? 15.981 6.702 -1.579 1.00 98.25 218 ALA A C 1
ATOM 1631 O O . ALA A 1 218 ? 16.495 6.933 -0.487 1.00 98.25 218 ALA A O 1
ATOM 1632 N N . GLY A 1 219 ? 15.759 7.677 -2.464 1.00 97.50 219 GLY A N 1
ATOM 1633 C CA . GLY A 1 219 ? 16.152 9.072 -2.271 1.00 97.50 219 GLY A CA 1
ATOM 1634 C C . GLY A 1 219 ? 17.517 9.404 -2.882 1.00 97.50 219 GLY A C 1
ATOM 1635 O O . GLY A 1 219 ? 18.353 8.534 -3.139 1.00 97.50 219 GLY A O 1
ATOM 1636 N N . ASN A 1 220 ? 17.732 10.693 -3.155 1.00 96.81 220 ASN A N 1
ATOM 1637 C CA . ASN A 1 220 ? 18.859 11.202 -3.951 1.00 96.81 220 ASN A CA 1
ATOM 1638 C C . ASN A 1 220 ? 19.819 12.083 -3.120 1.00 96.81 220 ASN A C 1
ATOM 1640 O O . ASN A 1 220 ? 20.406 13.036 -3.638 1.00 96.81 220 ASN A O 1
ATOM 1644 N N . ASN A 1 221 ? 19.956 11.800 -1.820 1.00 94.81 221 ASN A N 1
ATOM 1645 C CA . ASN A 1 221 ? 20.640 12.660 -0.845 1.00 94.81 221 ASN A CA 1
ATOM 1646 C C . ASN A 1 221 ? 22.085 12.234 -0.535 1.00 94.81 221 ASN A C 1
ATOM 1648 O O . ASN A 1 221 ? 22.719 12.850 0.321 1.00 94.81 221 ASN A O 1
ATOM 1652 N N . LYS A 1 222 ? 22.624 11.214 -1.222 1.00 94.69 222 LYS A N 1
ATOM 1653 C CA . LYS A 1 222 ? 23.977 10.665 -0.987 1.00 94.69 222 LYS A CA 1
ATOM 1654 C C . LYS A 1 222 ? 24.178 10.083 0.415 1.00 94.69 222 LYS A C 1
ATOM 1656 O O . LYS A 1 222 ? 25.306 10.067 0.908 1.00 94.69 222 LYS A O 1
ATOM 1661 N N . LYS A 1 223 ? 23.113 9.638 1.081 1.00 94.56 223 LYS A N 1
ATOM 1662 C CA . LYS A 1 223 ? 23.188 9.183 2.472 1.00 94.56 223 LYS A CA 1
ATOM 1663 C C . LYS A 1 223 ? 23.253 7.665 2.600 1.00 94.56 223 LYS A C 1
ATOM 1665 O O . LYS A 1 223 ? 22.589 6.937 1.866 1.00 94.56 223 LYS A O 1
ATOM 1670 N N . SER A 1 224 ? 24.051 7.201 3.557 1.00 92.75 224 SER A N 1
ATOM 1671 C CA . SER A 1 224 ? 24.031 5.812 4.015 1.00 92.75 224 SER A CA 1
ATOM 1672 C C . SER A 1 224 ? 22.944 5.612 5.071 1.00 92.75 224 SER A C 1
ATOM 1674 O O . SER A 1 224 ? 22.684 6.529 5.847 1.00 92.75 224 SER A O 1
ATOM 1676 N N . ASP A 1 225 ? 22.422 4.400 5.209 1.00 93.75 225 ASP A N 1
ATOM 1677 C CA . ASP A 1 225 ? 21.445 4.031 6.244 1.00 93.75 225 ASP A CA 1
ATOM 1678 C C . ASP A 1 225 ? 21.995 3.933 7.683 1.00 93.75 225 ASP A C 1
ATOM 1680 O O . ASP A 1 225 ? 21.257 3.607 8.607 1.00 93.75 225 ASP A O 1
ATOM 1684 N N . GLN A 1 226 ? 23.279 4.235 7.895 1.00 94.19 226 GLN A N 1
ATOM 1685 C CA . GLN A 1 226 ? 23.936 4.158 9.207 1.00 94.19 226 GLN A CA 1
ATOM 1686 C C . GLN A 1 226 ? 23.464 5.235 10.196 1.00 94.19 226 GLN A C 1
ATOM 1688 O O . GLN A 1 226 ? 23.641 5.091 11.403 1.00 94.19 226 GLN A O 1
ATOM 1693 N N . ASN A 1 227 ? 22.873 6.321 9.696 1.00 94.06 227 ASN A N 1
ATOM 1694 C CA . ASN A 1 227 ? 22.290 7.377 10.513 1.00 94.06 227 ASN A CA 1
ATOM 1695 C C . ASN A 1 227 ? 20.764 7.333 10.390 1.00 94.06 227 ASN A C 1
ATOM 1697 O O . ASN A 1 227 ? 20.219 7.535 9.307 1.00 94.06 227 ASN A O 1
ATOM 1701 N N . ALA A 1 228 ? 20.071 7.130 11.511 1.00 92.69 228 ALA A N 1
ATOM 1702 C CA . ALA A 1 228 ? 18.613 7.039 11.541 1.00 92.69 228 ALA A CA 1
ATOM 1703 C C . ALA A 1 228 ? 17.915 8.298 10.987 1.00 92.69 228 ALA A C 1
ATOM 1705 O O . ALA A 1 228 ? 16.861 8.182 10.367 1.00 92.69 228 ALA A O 1
ATOM 1706 N N . ASN A 1 229 ? 18.521 9.483 11.147 1.00 94.12 229 ASN A N 1
ATOM 1707 C CA . ASN A 1 229 ? 17.977 10.747 10.631 1.00 94.12 229 ASN A CA 1
ATOM 1708 C C . ASN A 1 229 ? 18.017 10.839 9.096 1.00 94.12 229 ASN A C 1
ATOM 1710 O O . ASN A 1 229 ? 17.241 11.586 8.498 1.00 94.12 229 ASN A O 1
ATOM 1714 N N . ASP A 1 230 ? 18.897 10.061 8.463 1.00 95.12 230 ASP A N 1
ATOM 1715 C CA . ASP A 1 230 ? 19.096 10.039 7.016 1.00 95.12 230 ASP A CA 1
ATOM 1716 C C . ASP A 1 230 ? 18.218 8.993 6.300 1.00 95.12 230 ASP A C 1
ATOM 1718 O O . ASP A 1 230 ? 18.195 8.944 5.068 1.00 95.12 230 ASP A O 1
ATOM 1722 N N . LEU A 1 231 ? 17.484 8.158 7.047 1.00 96.94 231 LEU A N 1
ATOM 1723 C CA . LEU A 1 231 ? 16.557 7.182 6.474 1.00 96.94 231 LEU A CA 1
ATOM 1724 C C . LEU A 1 231 ? 15.457 7.882 5.673 1.00 96.94 231 LEU A C 1
ATOM 1726 O O . LEU A 1 231 ? 14.870 8.862 6.136 1.00 96.94 231 LEU A O 1
ATOM 1730 N N . PHE A 1 232 ? 15.171 7.360 4.480 1.00 97.31 232 PHE A N 1
ATOM 1731 C CA . PHE A 1 232 ? 14.242 7.962 3.528 1.00 97.31 232 PHE A CA 1
ATOM 1732 C C . PHE A 1 232 ? 12.934 7.170 3.452 1.00 97.31 232 PHE A C 1
ATOM 1734 O O . PHE A 1 232 ? 12.928 6.008 3.052 1.00 97.31 232 PHE A O 1
ATOM 1741 N N . TYR A 1 233 ? 11.814 7.785 3.825 1.00 97.12 233 TYR A N 1
ATOM 1742 C CA . TYR A 1 233 ? 10.505 7.133 3.901 1.00 97.12 233 TYR A CA 1
ATOM 1743 C C . TYR A 1 233 ? 9.614 7.525 2.714 1.00 97.12 233 TYR A C 1
ATOM 1745 O O . TYR A 1 233 ? 9.588 8.702 2.352 1.00 97.12 233 TYR A O 1
ATOM 1753 N N . PRO A 1 234 ? 8.864 6.575 2.116 1.00 97.19 234 PRO A N 1
ATOM 1754 C CA . PRO A 1 234 ? 8.556 5.247 2.659 1.00 97.19 234 PRO A CA 1
ATOM 1755 C C . PRO A 1 234 ? 9.573 4.135 2.349 1.00 97.19 234 PRO A C 1
ATOM 1757 O O . PRO A 1 234 ? 9.401 3.032 2.854 1.00 97.19 234 PRO A O 1
ATOM 1760 N N . ALA A 1 235 ? 10.628 4.382 1.568 1.00 97.88 235 ALA A N 1
ATOM 1761 C CA . ALA A 1 235 ? 11.591 3.346 1.167 1.00 97.88 235 ALA A CA 1
ATOM 1762 C C . ALA A 1 235 ? 12.298 2.631 2.337 1.00 97.88 235 ALA A C 1
ATOM 1764 O O . ALA A 1 235 ? 12.655 1.462 2.216 1.00 97.88 235 ALA A O 1
ATOM 1765 N N . ALA A 1 236 ? 12.476 3.304 3.471 1.00 96.94 236 ALA A N 1
ATOM 1766 C CA . ALA A 1 236 ? 13.059 2.729 4.677 1.00 96.94 236 ALA A CA 1
ATOM 1767 C C . ALA A 1 236 ? 12.064 1.908 5.522 1.00 96.94 236 ALA A C 1
ATOM 1769 O O . ALA A 1 236 ? 12.478 1.270 6.490 1.00 96.94 236 ALA A O 1
ATOM 1770 N N . TYR A 1 237 ? 10.765 1.892 5.189 1.00 94.56 237 TYR A N 1
ATOM 1771 C CA . TYR A 1 237 ? 9.825 1.016 5.887 1.00 94.56 237 TYR A CA 1
ATOM 1772 C C . TYR A 1 237 ? 10.085 -0.454 5.525 1.00 94.56 237 TYR A C 1
ATOM 1774 O O . TYR A 1 237 ? 10.152 -0.801 4.343 1.00 94.56 237 TYR A O 1
ATOM 1782 N N . PRO A 1 238 ? 10.166 -1.361 6.515 1.00 90.19 238 PRO A N 1
ATOM 1783 C CA . PRO A 1 238 ? 10.317 -2.781 6.236 1.00 90.19 238 PRO A CA 1
ATOM 1784 C C . PRO A 1 238 ? 9.181 -3.341 5.368 1.00 90.19 238 PRO A C 1
ATOM 1786 O O . PRO A 1 238 ? 8.006 -3.031 5.565 1.00 90.19 238 PRO A O 1
ATOM 1789 N N . GLY A 1 239 ? 9.535 -4.216 4.427 1.00 90.69 239 GLY A N 1
ATOM 1790 C CA . GLY A 1 239 ? 8.586 -4.826 3.493 1.00 90.69 239 GLY A CA 1
ATOM 1791 C C . GLY A 1 239 ? 8.227 -3.958 2.282 1.00 90.69 239 GLY A C 1
ATOM 1792 O O . GLY A 1 239 ? 7.525 -4.449 1.402 1.00 90.69 239 GLY A O 1
ATOM 1793 N N . VAL A 1 240 ? 8.718 -2.716 2.202 1.00 96.62 240 VAL A N 1
ATOM 1794 C CA . VAL A 1 240 ? 8.711 -1.917 0.967 1.00 96.62 240 VAL A CA 1
ATOM 1795 C C . VAL A 1 240 ? 9.873 -2.361 0.077 1.00 96.62 240 VAL A C 1
ATOM 1797 O O . VAL A 1 240 ? 10.996 -2.520 0.554 1.00 96.62 240 VAL A O 1
ATOM 1800 N N . VAL A 1 241 ? 9.619 -2.548 -1.221 1.00 98.06 241 VAL A N 1
ATOM 1801 C CA . VAL A 1 241 ? 10.665 -2.830 -2.213 1.00 98.06 241 VAL A CA 1
ATOM 1802 C C . VAL A 1 241 ? 11.346 -1.514 -2.566 1.00 98.06 241 VAL A C 1
ATOM 1804 O O . VAL A 1 241 ? 10.886 -0.737 -3.402 1.00 98.06 241 VAL A O 1
ATOM 1807 N N . SER A 1 242 ? 12.430 -1.230 -1.866 1.00 97.88 242 SER A N 1
ATOM 1808 C CA . SER A 1 242 ? 13.131 0.043 -1.943 1.00 97.88 242 SER A CA 1
ATOM 1809 C C . SER A 1 242 ? 14.274 0.027 -2.950 1.00 97.88 242 SER A C 1
ATOM 1811 O O . SER A 1 242 ? 15.096 -0.893 -2.966 1.00 97.88 242 SER A O 1
ATOM 1813 N N . VAL A 1 243 ? 14.316 1.052 -3.803 1.00 98.69 243 VAL A N 1
ATOM 1814 C CA . VAL A 1 243 ? 15.094 1.015 -5.043 1.00 98.69 243 VAL A CA 1
ATOM 1815 C C . VAL A 1 243 ? 16.159 2.102 -5.077 1.00 98.69 243 VAL A C 1
ATOM 1817 O O . VAL A 1 243 ? 15.867 3.301 -5.080 1.00 98.69 243 VAL A O 1
ATOM 1820 N N . MET A 1 244 ? 17.410 1.657 -5.124 1.00 98.50 244 MET A N 1
ATOM 1821 C CA . MET A 1 244 ? 18.594 2.493 -5.276 1.00 98.50 244 MET A CA 1
ATOM 1822 C C . MET A 1 244 ? 18.903 2.759 -6.757 1.00 98.50 244 MET A C 1
ATOM 1824 O O . MET A 1 244 ? 18.523 1.987 -7.639 1.00 98.50 244 MET A O 1
ATOM 1828 N N . ASN A 1 245 ? 19.606 3.857 -7.035 1.00 97.81 245 ASN A N 1
ATOM 1829 C CA . ASN A 1 245 ? 19.901 4.303 -8.395 1.00 97.81 245 ASN A CA 1
ATOM 1830 C C . ASN A 1 245 ? 21.225 3.714 -8.899 1.00 97.81 245 ASN A C 1
ATOM 1832 O O . ASN A 1 245 ? 22.289 4.016 -8.361 1.00 97.81 245 ASN A O 1
ATOM 1836 N N . GLN A 1 246 ? 21.154 2.914 -9.959 1.00 97.06 246 GLN A N 1
ATOM 1837 C CA . GLN A 1 246 ? 22.292 2.349 -10.675 1.00 97.06 246 GLN A CA 1
ATOM 1838 C C . GLN A 1 246 ? 22.647 3.184 -11.909 1.00 97.06 246 GLN A C 1
ATOM 1840 O O . GLN A 1 246 ? 21.776 3.599 -12.681 1.00 97.06 246 GLN A O 1
ATOM 1845 N N . TYR A 1 247 ? 23.947 3.328 -12.152 1.00 96.19 247 TYR A N 1
ATOM 1846 C CA . TYR A 1 247 ? 24.478 3.725 -13.448 1.00 96.19 247 TYR A CA 1
ATOM 1847 C C . TYR A 1 247 ? 25.520 2.701 -13.891 1.00 96.19 247 TYR A C 1
ATOM 1849 O O . TYR A 1 247 ? 26.588 2.587 -13.291 1.00 96.19 247 TYR A O 1
ATOM 1857 N N . LYS A 1 248 ? 25.204 1.950 -14.952 1.00 93.31 248 LYS A N 1
ATOM 1858 C CA . LYS A 1 248 ? 26.028 0.833 -15.428 1.00 93.31 248 LYS A CA 1
ATOM 1859 C C . LYS A 1 248 ? 26.354 -0.142 -14.285 1.00 93.31 248 LYS A C 1
ATOM 1861 O O . LYS A 1 248 ? 25.442 -0.622 -13.625 1.00 93.31 248 LYS A O 1
ATOM 1866 N N . ASN A 1 249 ? 27.627 -0.427 -14.032 1.00 90.62 249 ASN A N 1
ATOM 1867 C CA . ASN A 1 249 ? 28.058 -1.430 -13.051 1.00 90.62 249 ASN A CA 1
ATOM 1868 C C . ASN A 1 249 ? 28.268 -0.848 -11.645 1.00 90.62 249 ASN A C 1
ATOM 1870 O O . ASN A 1 249 ? 28.836 -1.509 -10.780 1.00 90.62 249 ASN A O 1
ATOM 1874 N N . GLU A 1 250 ? 27.825 0.387 -11.412 1.00 93.69 250 GLU A N 1
ATOM 1875 C CA . GLU A 1 250 ? 28.052 1.107 -10.166 1.00 93.69 250 GLU A CA 1
ATOM 1876 C C . GLU A 1 250 ? 26.750 1.676 -9.609 1.00 93.69 250 GLU A C 1
ATOM 1878 O O . GLU A 1 250 ? 25.789 1.976 -10.329 1.00 93.69 250 GLU A O 1
ATOM 1883 N N . LEU A 1 251 ? 26.734 1.878 -8.293 1.00 95.56 251 LEU A N 1
ATOM 1884 C CA . LEU A 1 251 ? 25.691 2.675 -7.676 1.00 95.56 251 LEU A CA 1
ATOM 1885 C C . LEU A 1 251 ? 25.944 4.158 -7.963 1.00 95.56 251 LEU A C 1
ATOM 1887 O O . LEU A 1 251 ? 27.006 4.694 -7.643 1.00 95.56 251 LEU A O 1
ATOM 1891 N N . TYR A 1 252 ? 24.943 4.840 -8.511 1.00 96.06 252 TYR A N 1
ATOM 1892 C CA . TYR A 1 252 ? 25.055 6.241 -8.871 1.00 96.06 252 TYR A CA 1
ATOM 1893 C C . TYR A 1 252 ? 25.307 7.123 -7.642 1.00 96.06 252 TYR A C 1
ATOM 1895 O O . TYR A 1 252 ? 24.736 6.927 -6.565 1.00 96.06 252 TYR A O 1
ATOM 1903 N N . SER A 1 253 ? 26.167 8.130 -7.813 1.00 93.81 253 SER A N 1
ATOM 1904 C CA . SER A 1 253 ? 26.727 8.897 -6.696 1.00 93.81 253 SER A CA 1
ATOM 1905 C C . SER A 1 253 ? 25.687 9.617 -5.837 1.00 93.81 253 SER A C 1
ATOM 1907 O O . SER A 1 253 ? 25.961 9.825 -4.659 1.00 93.81 253 SER A O 1
ATOM 1909 N N . THR A 1 254 ? 24.519 9.988 -6.387 1.00 95.44 254 THR A N 1
ATOM 1910 C CA . THR A 1 254 ? 23.434 10.652 -5.640 1.00 95.44 254 THR A CA 1
ATOM 1911 C C . THR A 1 254 ? 22.550 9.699 -4.842 1.00 95.44 254 THR A C 1
ATOM 1913 O O . THR A 1 254 ? 21.853 10.158 -3.942 1.00 95.44 254 THR A O 1
ATOM 1916 N N . SER A 1 255 ? 22.582 8.394 -5.125 1.00 97.31 255 SER A N 1
ATOM 1917 C CA . SER A 1 255 ? 21.704 7.425 -4.467 1.00 97.31 255 SER A CA 1
ATOM 1918 C C . SER A 1 255 ? 21.975 7.362 -2.969 1.00 97.31 255 SER A C 1
ATOM 1920 O O . SER A 1 255 ? 23.128 7.206 -2.546 1.00 97.31 255 SER A O 1
ATOM 1922 N N . ASN A 1 256 ? 20.909 7.383 -2.173 1.00 97.44 256 ASN A N 1
ATOM 1923 C CA . ASN A 1 256 ? 20.975 6.810 -0.834 1.00 97.44 256 ASN A CA 1
ATOM 1924 C C . ASN A 1 256 ? 21.222 5.297 -0.937 1.00 97.44 256 ASN A C 1
ATOM 1926 O O . ASN A 1 256 ? 20.927 4.688 -1.972 1.00 97.44 256 ASN A O 1
ATOM 1930 N N . PHE A 1 257 ? 21.824 4.706 0.096 1.00 96.50 257 PHE A N 1
ATOM 1931 C CA . PHE A 1 257 ? 22.277 3.314 0.063 1.00 96.50 257 PHE A CA 1
ATOM 1932 C C . PHE A 1 257 ? 22.411 2.692 1.454 1.00 96.50 257 PHE A C 1
ATOM 1934 O O . PHE A 1 257 ? 22.453 3.400 2.457 1.00 96.50 257 PHE A O 1
ATOM 1941 N N . GLY A 1 258 ? 22.492 1.362 1.506 1.00 95.00 258 GLY A N 1
ATOM 1942 C CA . GLY A 1 258 ? 22.617 0.601 2.749 1.00 95.00 258 GLY A CA 1
ATOM 1943 C C . GLY A 1 258 ? 21.721 -0.635 2.779 1.00 95.00 258 GLY A C 1
ATOM 1944 O O . GLY A 1 258 ? 20.897 -0.822 1.886 1.00 95.00 258 GLY A O 1
ATOM 1945 N N . ALA A 1 259 ? 21.885 -1.476 3.800 1.00 92.12 259 ALA A N 1
ATOM 1946 C CA . ALA A 1 259 ? 21.166 -2.746 3.944 1.00 92.12 259 ALA A CA 1
ATOM 1947 C C . ALA A 1 259 ? 19.647 -2.573 4.132 1.00 92.12 259 ALA A C 1
ATOM 1949 O O . ALA A 1 259 ? 18.882 -3.513 3.923 1.00 92.12 259 ALA A O 1
ATOM 1950 N N . THR A 1 260 ? 19.213 -1.371 4.511 1.00 93.50 260 THR A N 1
ATOM 1951 C CA . THR A 1 260 ? 17.800 -0.979 4.579 1.00 93.50 260 THR A CA 1
ATOM 1952 C C . THR A 1 260 ? 17.134 -0.941 3.197 1.00 93.50 260 THR A C 1
ATOM 1954 O O . THR A 1 260 ? 15.926 -1.156 3.093 1.00 93.50 260 THR A O 1
ATOM 1957 N N . TYR A 1 261 ? 17.898 -0.682 2.129 1.00 96.25 261 TYR A N 1
ATOM 1958 C CA . TYR A 1 261 ? 17.365 -0.573 0.772 1.00 96.25 261 TYR A CA 1
ATOM 1959 C C . TYR A 1 261 ? 17.485 -1.903 0.008 1.00 96.25 261 TYR A C 1
ATOM 1961 O O . TYR A 1 261 ? 18.510 -2.576 0.067 1.00 96.25 261 TYR A O 1
ATOM 1969 N N . THR A 1 262 ? 16.430 -2.298 -0.711 1.00 95.88 262 THR A N 1
ATOM 1970 C CA . THR A 1 262 ? 16.240 -3.685 -1.176 1.00 95.88 262 THR A CA 1
ATOM 1971 C C . THR A 1 262 ? 17.148 -4.075 -2.341 1.00 95.88 262 THR A C 1
ATOM 1973 O O . THR A 1 262 ? 17.730 -5.161 -2.328 1.00 95.88 262 THR A O 1
ATOM 1976 N N . LEU A 1 263 ? 17.207 -3.245 -3.385 1.00 97.81 263 LEU A N 1
ATOM 1977 C CA . LEU A 1 263 ? 17.930 -3.546 -4.625 1.00 97.81 263 LEU A CA 1
ATOM 1978 C C . LEU A 1 263 ? 18.235 -2.272 -5.425 1.00 97.81 263 LEU A C 1
ATOM 1980 O O . LEU A 1 263 ? 17.712 -1.196 -5.132 1.00 97.81 263 LEU A O 1
ATOM 1984 N N . CYS A 1 264 ? 19.070 -2.396 -6.450 1.00 97.94 264 CYS A N 1
ATOM 1985 C CA . CYS A 1 264 ? 19.385 -1.333 -7.401 1.00 97.94 264 CYS A CA 1
ATOM 1986 C C . CYS A 1 264 ? 18.650 -1.539 -8.733 1.00 97.94 264 CYS A C 1
ATOM 1988 O O . CYS A 1 264 ? 18.425 -2.669 -9.161 1.00 97.94 264 CYS A O 1
ATOM 1990 N N . ALA A 1 265 ? 18.326 -0.456 -9.428 1.00 98.44 265 ALA A N 1
ATOM 1991 C CA . ALA A 1 265 ? 17.876 -0.514 -10.816 1.00 98.44 265 ALA A CA 1
ATOM 1992 C C . ALA A 1 265 ? 18.385 0.710 -11.594 1.00 98.44 265 ALA A C 1
ATOM 1994 O O . ALA A 1 265 ? 18.742 1.718 -10.968 1.00 98.44 265 ALA A O 1
ATOM 1995 N N . PRO A 1 266 ? 18.433 0.657 -12.938 1.00 98.44 266 PRO A N 1
ATOM 1996 C CA . PRO A 1 266 ? 18.867 1.785 -13.755 1.00 98.44 266 PRO A CA 1
ATOM 1997 C C . PRO A 1 266 ? 18.096 3.066 -13.440 1.00 98.44 266 PRO A C 1
ATOM 1999 O O . PRO A 1 266 ? 16.876 3.108 -13.545 1.00 98.44 266 PRO A O 1
ATOM 2002 N N . GLY A 1 267 ? 18.801 4.133 -13.071 1.00 97.88 267 GLY A N 1
ATOM 2003 C CA . GLY A 1 267 ? 18.171 5.416 -12.751 1.00 97.88 267 GLY A CA 1
ATOM 2004 C C . GLY A 1 267 ? 18.952 6.625 -13.249 1.00 97.88 267 GLY A C 1
ATOM 2005 O O . GLY A 1 267 ? 18.670 7.741 -12.829 1.00 97.88 267 GLY A O 1
ATOM 2006 N N . TYR A 1 268 ? 19.941 6.445 -14.123 1.00 97.12 268 TYR A N 1
ATOM 2007 C CA . TYR A 1 268 ? 20.698 7.544 -14.717 1.00 97.12 268 TYR A CA 1
ATOM 2008 C C . TYR A 1 268 ? 20.598 7.522 -16.238 1.00 97.12 268 TYR A C 1
ATOM 2010 O O . TYR A 1 268 ? 20.892 6.509 -16.878 1.00 97.12 268 TYR A O 1
ATOM 2018 N N . GLY A 1 269 ? 20.235 8.662 -16.824 1.00 95.75 269 GLY A N 1
ATOM 2019 C CA . GLY A 1 269 ? 20.152 8.780 -18.273 1.00 95.75 269 GLY A CA 1
ATOM 2020 C C . GLY A 1 269 ? 18.937 8.060 -18.869 1.00 95.75 269 GLY A C 1
ATOM 2021 O O . GLY A 1 269 ? 19.042 7.511 -19.964 1.00 95.75 269 GLY A O 1
ATOM 2022 N N . ILE A 1 270 ? 17.811 8.032 -18.151 1.00 96.31 270 ILE A N 1
ATOM 2023 C CA . ILE A 1 270 ? 16.622 7.256 -18.513 1.00 96.31 270 ILE A CA 1
ATOM 2024 C C . ILE A 1 270 ? 15.737 8.055 -19.465 1.00 96.31 270 ILE A C 1
ATOM 2026 O O . ILE A 1 270 ? 15.315 9.160 -19.137 1.00 96.31 270 ILE A O 1
ATOM 2030 N N . TRP A 1 271 ? 15.473 7.503 -20.648 1.00 95.38 271 TRP A N 1
ATOM 2031 C CA . TRP A 1 271 ? 14.597 8.110 -21.647 1.00 95.38 271 TRP A CA 1
ATOM 2032 C C . TRP A 1 271 ? 13.132 7.865 -21.292 1.00 95.38 271 TRP A C 1
ATOM 2034 O O . TRP A 1 271 ? 12.755 6.728 -21.022 1.00 95.38 271 TRP A O 1
ATOM 2044 N N . THR A 1 272 ? 12.322 8.919 -21.271 1.00 94.62 272 THR A N 1
ATOM 2045 C CA . THR A 1 272 ? 10.904 8.861 -20.894 1.00 94.62 272 THR A CA 1
ATOM 2046 C C . THR A 1 272 ? 10.130 10.051 -21.474 1.00 94.62 272 THR A C 1
ATOM 2048 O O . THR A 1 272 ? 10.725 10.942 -22.089 1.00 94.62 272 THR A O 1
ATOM 2051 N N . SER A 1 273 ? 8.808 10.097 -21.283 1.00 91.50 273 SER A N 1
ATOM 2052 C CA . SER A 1 273 ? 8.023 11.303 -21.549 1.00 91.50 273 SER A CA 1
ATOM 2053 C C . SER A 1 273 ? 8.531 12.442 -20.674 1.00 91.50 273 SER A C 1
ATOM 2055 O O . SER A 1 273 ? 8.516 12.363 -19.446 1.00 91.50 273 SER A O 1
ATOM 2057 N N . LYS A 1 274 ? 8.950 13.527 -21.305 1.00 75.06 274 LYS A N 1
ATOM 2058 C CA . LYS A 1 274 ? 9.426 14.731 -20.644 1.00 75.06 274 LYS A CA 1
ATOM 2059 C C . LYS A 1 274 ? 8.475 15.835 -21.055 1.00 75.06 274 LYS A C 1
ATOM 2061 O O . LYS A 1 274 ? 8.669 16.481 -22.075 1.00 75.06 274 LYS A O 1
ATOM 2066 N N . GLY A 1 275 ? 7.402 16.021 -20.291 1.00 61.84 275 GLY A N 1
ATOM 2067 C CA . GLY A 1 275 ? 6.299 16.911 -20.670 1.00 61.84 275 GLY A CA 1
ATOM 2068 C C . GLY A 1 275 ? 6.611 18.418 -20.622 1.00 61.84 275 GLY A C 1
ATOM 2069 O O . GLY A 1 275 ? 5.720 19.221 -20.354 1.00 61.84 275 GLY A O 1
ATOM 2070 N N . TYR A 1 276 ? 7.853 18.827 -20.896 1.00 59.03 276 TYR A N 1
ATOM 2071 C CA . TYR A 1 276 ? 8.177 20.202 -21.257 1.00 59.03 276 TYR A CA 1
ATOM 2072 C C . TYR A 1 276 ? 7.870 20.403 -22.742 1.00 59.03 276 TYR A C 1
ATOM 2074 O O . TYR A 1 276 ? 8.534 19.848 -23.613 1.00 59.03 276 TYR A O 1
ATOM 2082 N N . GLN A 1 277 ? 6.878 21.237 -23.047 1.00 54.59 277 GLN A N 1
ATOM 2083 C CA . GLN A 1 277 ? 6.645 21.691 -24.414 1.00 54.59 277 GLN A CA 1
ATOM 2084 C C . GLN A 1 277 ? 7.760 22.659 -24.817 1.00 54.59 277 GLN A C 1
ATOM 2086 O O . GLN A 1 277 ? 7.625 23.857 -24.615 1.00 54.59 277 GLN A O 1
ATOM 2091 N N . THR A 1 278 ? 8.867 22.153 -25.359 1.00 50.53 278 THR A N 1
ATOM 2092 C CA . THR A 1 278 ? 9.602 22.791 -26.465 1.00 50.53 278 THR A CA 1
ATOM 2093 C C . THR A 1 278 ? 10.555 21.765 -27.103 1.00 50.53 278 THR A C 1
ATOM 2095 O O . THR A 1 278 ? 11.401 21.180 -26.437 1.00 50.53 278 THR A O 1
ATOM 2098 N N . ALA A 1 279 ? 10.390 21.549 -28.413 1.00 55.72 279 ALA A N 1
ATOM 2099 C CA . ALA A 1 279 ? 11.127 20.654 -29.326 1.00 55.72 279 ALA A CA 1
ATOM 2100 C C . ALA A 1 279 ? 10.842 19.132 -29.293 1.00 55.72 279 ALA A C 1
ATOM 2102 O O . ALA A 1 279 ? 10.727 18.559 -30.373 1.00 55.72 279 ALA A O 1
ATOM 2103 N N . SER A 1 280 ? 10.697 18.468 -28.140 1.00 68.56 280 SER A N 1
ATOM 2104 C CA . SER A 1 280 ? 10.322 17.038 -28.072 1.00 68.56 280 SER A CA 1
ATOM 2105 C C . SER A 1 280 ? 9.472 16.757 -26.836 1.00 68.56 280 SER A C 1
ATOM 2107 O O . SER A 1 280 ? 9.723 17.324 -25.778 1.00 68.56 280 SER A O 1
ATOM 2109 N N . THR A 1 281 ? 8.476 15.881 -26.962 1.00 86.19 281 THR A N 1
ATOM 2110 C CA . THR A 1 281 ? 7.664 15.388 -25.837 1.00 86.19 281 THR A CA 1
ATOM 2111 C C . THR A 1 281 ? 8.417 14.359 -24.981 1.00 86.19 281 THR A C 1
ATOM 2113 O O . THR A 1 281 ? 7.979 14.025 -23.882 1.00 86.19 281 THR A O 1
ATOM 2116 N N . TYR A 1 282 ? 9.588 13.908 -25.441 1.00 90.69 282 TYR A N 1
ATOM 2117 C CA . TYR A 1 282 ? 10.467 12.965 -24.754 1.00 90.69 282 TYR A CA 1
ATOM 2118 C C . TYR A 1 282 ? 11.759 13.618 -24.279 1.00 90.69 282 TYR A C 1
ATOM 2120 O O . TYR A 1 282 ? 12.243 14.609 -24.831 1.00 90.69 282 TYR A O 1
ATOM 2128 N N . GLY A 1 283 ? 12.374 13.006 -23.273 1.00 90.50 283 GLY A N 1
ATOM 2129 C CA . GLY A 1 283 ? 13.673 13.429 -22.794 1.00 90.50 283 GLY A CA 1
ATOM 2130 C C . GLY A 1 283 ? 14.286 12.486 -21.776 1.00 90.50 283 GLY A C 1
ATOM 2131 O O . GLY A 1 283 ? 13.736 11.446 -21.425 1.00 90.50 283 GLY A O 1
ATOM 2132 N N . THR A 1 284 ? 15.470 12.873 -21.315 1.00 92.31 284 THR A N 1
ATOM 2133 C CA . THR A 1 284 ? 16.239 12.106 -20.340 1.00 92.31 284 THR A CA 1
ATOM 2134 C C . THR A 1 284 ? 16.001 12.625 -18.926 1.00 92.31 284 THR A C 1
ATOM 2136 O O . THR A 1 284 ? 16.149 13.826 -18.683 1.00 92.31 284 THR A O 1
ATOM 2139 N N . GLU A 1 285 ? 15.720 11.707 -18.006 1.00 93.81 285 GLU A N 1
ATOM 2140 C CA . GLU A 1 285 ? 15.582 11.931 -16.569 1.00 93.81 285 GLU A CA 1
ATOM 2141 C C . GLU A 1 285 ? 16.553 11.054 -15.762 1.00 93.81 285 GLU A C 1
ATOM 2143 O O . GLU A 1 285 ? 17.179 10.117 -16.275 1.00 93.81 285 GLU A O 1
ATOM 2148 N N . GLN A 1 286 ? 16.721 11.383 -14.482 1.00 95.38 286 GLN A N 1
ATOM 2149 C CA . GLN A 1 286 ? 17.603 10.648 -13.579 1.00 95.38 286 GLN A CA 1
ATOM 2150 C C . GLN A 1 286 ? 17.139 10.734 -12.122 1.00 95.38 286 GLN A C 1
ATOM 2152 O O . GLN A 1 286 ? 16.635 11.756 -11.668 1.00 95.38 286 GLN A O 1
ATOM 2157 N N . GLY A 1 287 ? 17.402 9.681 -11.357 1.00 97.06 287 GLY A N 1
ATOM 2158 C CA . GLY A 1 287 ? 17.106 9.587 -9.937 1.00 97.06 287 GLY A CA 1
ATOM 2159 C C . GLY A 1 287 ? 16.658 8.187 -9.541 1.00 97.06 287 GLY A C 1
ATOM 2160 O O . GLY A 1 287 ? 16.327 7.343 -10.375 1.00 97.06 287 GLY A O 1
ATOM 2161 N N . THR A 1 288 ? 16.597 7.956 -8.233 1.00 98.31 288 THR A N 1
ATOM 2162 C CA . THR A 1 288 ? 15.939 6.770 -7.659 1.00 98.31 288 THR A CA 1
ATOM 2163 C C . THR A 1 288 ? 14.463 6.669 -8.068 1.00 98.31 288 THR A C 1
ATOM 2165 O O . THR A 1 288 ? 13.946 5.562 -8.176 1.00 98.31 288 THR A O 1
ATOM 2168 N N . SER A 1 289 ? 13.818 7.796 -8.396 1.00 97.50 289 SER A N 1
ATOM 2169 C CA . SER A 1 289 ? 12.485 7.862 -9.007 1.00 97.50 289 SER A CA 1
ATOM 2170 C C . SER A 1 289 ? 12.373 7.040 -10.288 1.00 97.50 289 SER A C 1
ATOM 2172 O O . SER A 1 289 ? 11.420 6.281 -10.442 1.00 97.50 289 SER A O 1
ATOM 2174 N N . MET A 1 290 ? 13.355 7.153 -11.188 1.00 98.19 290 MET A N 1
ATOM 2175 C CA . MET A 1 290 ? 13.379 6.396 -12.441 1.00 98.19 290 MET A CA 1
ATOM 2176 C C . MET A 1 290 ? 13.767 4.942 -12.186 1.00 98.19 290 MET A C 1
ATOM 2178 O O . MET A 1 290 ? 13.163 4.048 -12.766 1.00 98.19 290 MET A O 1
ATOM 2182 N N . ALA A 1 291 ? 14.686 4.678 -11.256 1.00 98.69 291 ALA A N 1
ATOM 2183 C CA . ALA A 1 291 ? 15.019 3.308 -10.865 1.00 98.69 291 ALA A CA 1
ATOM 2184 C C . ALA A 1 291 ? 13.786 2.534 -10.358 1.00 98.69 291 ALA A C 1
ATOM 2186 O O . ALA A 1 291 ? 13.551 1.399 -10.774 1.00 98.69 291 ALA A O 1
ATOM 2187 N N . ALA A 1 292 ? 12.952 3.169 -9.525 1.00 98.81 292 ALA A N 1
ATOM 2188 C CA . ALA A 1 292 ? 11.731 2.569 -8.988 1.00 98.81 292 ALA A CA 1
ATOM 2189 C C . ALA A 1 292 ? 10.754 2.105 -10.082 1.00 98.81 292 ALA A C 1
ATOM 2191 O O . ALA A 1 292 ? 10.138 1.051 -9.937 1.00 98.81 292 ALA A O 1
ATOM 2192 N N . THR A 1 293 ? 10.668 2.815 -11.212 1.00 98.75 293 THR A N 1
ATOM 2193 C CA . THR A 1 293 ? 9.751 2.450 -12.308 1.00 98.75 293 THR A CA 1
ATOM 2194 C C . THR A 1 293 ? 10.047 1.080 -12.919 1.00 98.75 293 THR A C 1
ATOM 2196 O O . THR A 1 293 ? 9.117 0.311 -13.161 1.00 98.75 293 THR A O 1
ATOM 2199 N N . PHE A 1 294 ? 11.325 0.726 -13.102 1.00 98.88 294 PHE A N 1
ATOM 2200 C CA . PHE A 1 294 ? 11.708 -0.580 -13.643 1.00 98.88 294 PHE A CA 1
ATOM 2201 C C . PHE A 1 294 ? 11.333 -1.713 -12.685 1.00 98.88 294 PHE A C 1
ATOM 2203 O O . PHE A 1 294 ? 10.883 -2.771 -13.116 1.00 98.88 294 PHE A O 1
ATOM 2210 N N . VAL A 1 295 ? 11.463 -1.482 -11.378 1.00 98.88 295 VAL A N 1
ATOM 2211 C CA . VAL A 1 295 ? 11.100 -2.462 -10.345 1.00 98.88 295 VAL A CA 1
ATOM 2212 C C . VAL A 1 295 ? 9.585 -2.586 -10.201 1.00 98.88 295 VAL A C 1
ATOM 2214 O O . VAL A 1 295 ? 9.079 -3.689 -9.997 1.00 98.88 295 VAL A O 1
ATOM 2217 N N . SER A 1 296 ? 8.847 -1.488 -10.367 1.00 98.94 296 SER A N 1
ATOM 2218 C CA . SER A 1 296 ? 7.384 -1.497 -10.437 1.00 98.94 296 SER A CA 1
ATOM 2219 C C . SER A 1 296 ? 6.892 -2.317 -11.628 1.00 98.94 296 SER A C 1
ATOM 2221 O O . SER A 1 296 ? 6.043 -3.194 -11.459 1.00 98.94 296 SER A O 1
ATOM 2223 N N . PHE A 1 297 ? 7.484 -2.114 -12.810 1.00 98.88 297 PHE A N 1
ATOM 2224 C CA . PHE A 1 297 ? 7.198 -2.933 -13.987 1.00 98.88 297 PHE A CA 1
ATOM 2225 C C . PHE A 1 297 ? 7.577 -4.403 -13.768 1.00 98.88 297 PHE A C 1
ATOM 2227 O O . PHE A 1 297 ? 6.756 -5.280 -14.008 1.00 98.88 297 PHE A O 1
ATOM 2234 N N . ALA A 1 298 ? 8.767 -4.691 -13.233 1.00 98.88 298 ALA A N 1
ATOM 2235 C CA . ALA A 1 298 ? 9.199 -6.055 -12.930 1.00 98.88 298 ALA A CA 1
ATOM 2236 C C . ALA A 1 298 ? 8.265 -6.768 -11.937 1.00 98.88 298 ALA A C 1
ATOM 2238 O O . ALA A 1 298 ? 7.951 -7.944 -12.107 1.00 98.88 298 ALA A O 1
ATOM 2239 N N . SER A 1 299 ? 7.775 -6.053 -10.921 1.00 98.88 299 SER A N 1
ATOM 2240 C CA . SER A 1 299 ? 6.809 -6.582 -9.950 1.00 98.88 299 SER A CA 1
ATOM 2241 C C . SER A 1 299 ? 5.473 -6.920 -10.615 1.00 98.88 299 SER A C 1
ATOM 2243 O O . SER A 1 299 ? 4.895 -7.974 -10.343 1.00 98.88 299 SER A O 1
ATOM 2245 N N . ALA A 1 300 ? 5.003 -6.063 -11.527 1.00 98.88 300 ALA A N 1
ATOM 2246 C CA . ALA A 1 300 ? 3.790 -6.309 -12.300 1.00 98.88 300 ALA A CA 1
ATOM 2247 C C . ALA A 1 300 ? 3.963 -7.469 -13.291 1.00 98.88 300 ALA A C 1
ATOM 2249 O O . ALA A 1 300 ? 3.079 -8.315 -13.408 1.00 98.88 300 ALA A O 1
ATOM 2250 N N . LEU A 1 301 ? 5.124 -7.556 -13.941 1.00 98.62 301 LEU A N 1
ATOM 2251 C CA . LEU A 1 301 ? 5.476 -8.634 -14.857 1.00 98.62 301 LEU A CA 1
ATOM 2252 C C . LEU A 1 301 ? 5.541 -9.983 -14.131 1.00 98.62 301 LEU A C 1
ATOM 2254 O O . LEU A 1 301 ? 5.025 -10.981 -14.628 1.00 98.62 301 LEU A O 1
ATOM 2258 N N . LEU A 1 302 ? 6.089 -10.006 -12.913 1.00 98.75 302 LEU A N 1
ATOM 2259 C CA . LEU A 1 302 ? 6.074 -11.195 -12.068 1.00 98.75 302 LEU A CA 1
ATOM 2260 C C . LEU A 1 302 ? 4.647 -11.573 -11.655 1.00 98.75 302 LEU A C 1
ATOM 2262 O O . LEU A 1 302 ? 4.279 -12.740 -11.751 1.00 98.75 302 LEU A O 1
ATOM 2266 N N . LYS A 1 303 ? 3.807 -10.611 -11.246 1.00 98.69 303 LYS A N 1
ATOM 2267 C CA . LYS A 1 303 ? 2.391 -10.889 -10.944 1.00 98.69 303 LYS A CA 1
ATOM 2268 C C . LYS A 1 303 ? 1.663 -11.464 -12.158 1.00 98.69 303 LYS A C 1
ATOM 2270 O O . LYS A 1 303 ? 0.892 -12.412 -12.007 1.00 98.69 303 LYS A O 1
ATOM 2275 N N . LEU A 1 304 ? 1.923 -10.921 -13.347 1.00 98.50 304 LEU A N 1
ATOM 2276 C CA . LEU A 1 304 ? 1.362 -11.407 -14.603 1.00 98.50 304 LEU A CA 1
ATOM 2277 C C . LEU A 1 304 ? 1.806 -12.847 -14.890 1.00 98.50 304 LEU A C 1
ATOM 2279 O O . LEU A 1 304 ? 0.958 -13.686 -15.182 1.00 98.50 304 LEU A O 1
ATOM 2283 N N . ARG A 1 305 ? 3.096 -13.161 -14.708 1.00 98.00 305 ARG A N 1
ATOM 2284 C CA . ARG A 1 305 ? 3.630 -14.526 -14.820 1.00 98.00 305 ARG A CA 1
ATOM 2285 C C . ARG A 1 305 ? 2.890 -15.509 -13.914 1.00 98.00 305 ARG A C 1
ATOM 2287 O O . ARG A 1 305 ? 2.459 -16.557 -14.381 1.00 98.00 305 ARG A O 1
ATOM 2294 N N . TYR A 1 306 ? 2.686 -15.159 -12.641 1.00 97.94 306 TYR A N 1
ATOM 2295 C CA . TYR A 1 306 ? 1.920 -15.993 -11.705 1.00 97.94 306 TYR A CA 1
ATOM 2296 C C . TYR A 1 306 ? 0.491 -16.255 -12.210 1.00 97.94 306 TYR A C 1
ATOM 2298 O O . TYR A 1 306 ? 0.040 -17.397 -12.165 1.00 97.94 306 TYR A O 1
ATOM 2306 N N . LYS A 1 307 ? -0.193 -15.239 -12.765 1.00 97.38 307 LYS A N 1
ATOM 2307 C CA . LYS A 1 307 ? -1.521 -15.419 -13.384 1.00 97.38 307 LYS A CA 1
ATOM 2308 C C . LYS A 1 307 ? -1.469 -16.375 -14.587 1.00 97.38 307 LYS A C 1
ATOM 2310 O O . LYS A 1 307 ? -2.291 -17.282 -14.670 1.00 97.38 307 LYS A O 1
ATOM 2315 N N . VAL A 1 308 ? -0.496 -16.212 -15.490 1.00 97.25 308 VAL A N 1
ATOM 2316 C CA . VAL A 1 308 ? -0.313 -17.073 -16.681 1.00 97.25 308 VAL A CA 1
ATOM 2317 C C . VAL A 1 308 ? -0.018 -18.529 -16.297 1.00 97.25 308 VAL A C 1
ATOM 2319 O O . VAL A 1 308 ? -0.528 -19.462 -16.925 1.00 97.25 308 VAL A O 1
ATOM 2322 N N . GLU A 1 309 ? 0.782 -18.739 -15.252 1.00 96.50 309 GLU A N 1
ATOM 2323 C CA . GLU A 1 309 ? 1.124 -20.067 -14.731 1.00 96.50 309 GLU A CA 1
ATOM 2324 C C . GLU A 1 309 ? 0.026 -20.675 -13.836 1.00 96.50 309 GLU A C 1
ATOM 2326 O O . GLU A 1 309 ? 0.156 -21.821 -13.413 1.00 96.50 309 GLU A O 1
ATOM 2331 N N . GLY A 1 310 ? -1.065 -19.948 -13.556 1.00 95.75 310 GLY A N 1
ATOM 2332 C CA . GLY A 1 310 ? -2.156 -20.420 -12.696 1.00 95.75 310 GLY A CA 1
ATOM 2333 C C . GLY A 1 310 ? -1.759 -20.566 -11.223 1.00 95.75 310 GLY A C 1
ATOM 2334 O O . GLY A 1 310 ? -2.284 -21.431 -10.525 1.00 95.75 310 GLY A O 1
ATOM 2335 N N . ARG A 1 311 ? -0.804 -19.751 -10.760 1.00 95.00 311 ARG A N 1
ATOM 2336 C CA . ARG A 1 311 ? -0.271 -19.756 -9.394 1.00 95.00 311 ARG A CA 1
ATOM 2337 C C . ARG A 1 311 ? -0.835 -18.586 -8.587 1.00 95.00 311 ARG A C 1
ATOM 2339 O O . ARG A 1 311 ? -0.851 -17.447 -9.058 1.00 95.00 311 ARG A O 1
ATOM 2346 N N . ASP A 1 312 ? -1.179 -18.840 -7.329 1.00 92.19 312 ASP A N 1
ATOM 2347 C CA . ASP A 1 312 ? -1.554 -17.791 -6.381 1.00 92.19 312 ASP A CA 1
ATOM 2348 C C . ASP A 1 312 ? -0.345 -17.255 -5.616 1.00 92.19 312 ASP A C 1
ATOM 2350 O O . ASP A 1 312 ? 0.548 -17.992 -5.199 1.00 92.19 312 ASP A O 1
ATOM 2354 N N . ILE A 1 313 ? -0.330 -15.940 -5.400 1.00 94.19 313 ILE A N 1
ATOM 2355 C CA . ILE A 1 313 ? 0.684 -15.276 -4.585 1.00 94.19 313 ILE A CA 1
ATOM 2356 C C . ILE A 1 313 ? 0.123 -14.008 -3.944 1.00 94.19 313 ILE A C 1
ATOM 2358 O O . ILE A 1 313 ? -0.498 -13.174 -4.614 1.00 94.19 313 ILE A O 1
ATOM 2362 N N . ASN A 1 314 ? 0.367 -13.861 -2.638 1.00 92.25 314 ASN A N 1
ATOM 2363 C CA . ASN A 1 314 ? 0.077 -12.630 -1.909 1.00 92.25 314 ASN A CA 1
ATOM 2364 C C . ASN A 1 314 ? 1.185 -11.586 -2.115 1.00 92.25 314 ASN A C 1
ATOM 2366 O O . ASN A 1 314 ? 2.330 -11.916 -2.432 1.00 92.25 314 ASN A O 1
ATOM 2370 N N . SER A 1 315 ? 0.854 -10.318 -1.890 1.00 93.31 315 SER A N 1
ATOM 2371 C CA . SER A 1 315 ? 1.733 -9.190 -2.208 1.00 93.31 315 SER A CA 1
ATOM 2372 C C . SER A 1 315 ? 3.039 -9.179 -1.404 1.00 93.31 315 SER A C 1
ATOM 2374 O O . SER A 1 315 ? 4.078 -8.790 -1.933 1.00 93.31 315 SER A O 1
ATOM 2376 N N . VAL A 1 316 ? 3.041 -9.701 -0.170 1.00 91.00 316 VAL A N 1
ATOM 2377 C CA . VAL A 1 316 ? 4.256 -9.800 0.660 1.00 91.00 316 VAL A CA 1
ATOM 2378 C C . VAL A 1 316 ? 5.232 -10.843 0.099 1.00 91.00 316 VAL A C 1
ATOM 2380 O O . VAL A 1 316 ? 6.431 -10.574 -0.019 1.00 91.00 316 VAL A O 1
ATOM 2383 N N . LYS A 1 317 ? 4.733 -12.026 -0.285 1.00 94.12 317 LYS A N 1
ATOM 2384 C CA . LYS A 1 317 ? 5.527 -13.063 -0.970 1.00 94.12 317 LYS A CA 1
ATOM 2385 C C . LYS A 1 317 ? 6.008 -12.570 -2.334 1.00 94.12 317 LYS A C 1
ATOM 2387 O O . LYS A 1 317 ? 7.177 -12.765 -2.669 1.00 94.12 317 LYS A O 1
ATOM 2392 N N . LEU A 1 318 ? 5.155 -11.878 -3.091 1.00 96.31 318 LEU A N 1
ATOM 2393 C CA . LEU A 1 318 ? 5.510 -11.323 -4.398 1.00 96.31 318 LEU A CA 1
ATOM 2394 C C . LEU A 1 318 ? 6.666 -10.318 -4.288 1.00 96.31 318 LEU A C 1
ATOM 2396 O O . LEU A 1 318 ? 7.670 -10.479 -4.979 1.00 96.31 318 LEU A O 1
ATOM 2400 N N . ALA A 1 319 ? 6.578 -9.359 -3.359 1.00 95.50 319 ALA A N 1
ATOM 2401 C CA . ALA A 1 319 ? 7.620 -8.361 -3.101 1.00 95.50 319 ALA A CA 1
ATOM 2402 C C . ALA A 1 319 ? 8.988 -9.000 -2.802 1.00 95.50 319 ALA A C 1
ATOM 2404 O O . ALA A 1 319 ? 10.014 -8.588 -3.345 1.00 95.50 319 ALA A O 1
ATOM 2405 N N . LYS A 1 320 ? 9.012 -10.056 -1.976 1.00 94.44 320 LYS A N 1
ATOM 2406 C CA . LYS A 1 320 ? 10.244 -10.811 -1.697 1.00 94.44 320 LYS A CA 1
ATOM 2407 C C . LYS A 1 320 ? 10.751 -11.579 -2.912 1.00 94.44 320 LYS A C 1
ATOM 2409 O O . LYS A 1 320 ? 11.959 -11.639 -3.122 1.00 94.44 320 LYS A O 1
ATOM 2414 N N . THR A 1 321 ? 9.843 -12.167 -3.689 1.00 96.75 321 THR A N 1
ATOM 2415 C CA . THR A 1 321 ? 10.192 -12.979 -4.863 1.00 96.75 321 THR A CA 1
ATOM 2416 C C . THR A 1 321 ? 10.934 -12.140 -5.897 1.00 96.75 321 THR A C 1
ATOM 2418 O O . THR A 1 321 ? 11.961 -12.591 -6.394 1.00 96.75 321 THR A O 1
ATOM 2421 N N . VAL A 1 322 ? 10.502 -10.893 -6.134 1.00 95.25 322 VAL A N 1
ATOM 2422 C CA . VAL A 1 322 ? 11.183 -9.965 -7.057 1.00 95.25 322 VAL A CA 1
ATOM 2423 C C . VAL A 1 322 ? 12.678 -9.860 -6.746 1.00 95.25 322 VAL A C 1
ATOM 2425 O O . VAL A 1 322 ? 13.491 -10.050 -7.640 1.00 95.25 322 VAL A O 1
ATOM 2428 N N . SER A 1 323 ? 13.059 -9.627 -5.485 1.00 93.38 323 SER A N 1
ATOM 2429 C CA . SER A 1 323 ? 14.473 -9.535 -5.078 1.00 93.38 323 SER A CA 1
ATOM 2430 C C . SER A 1 323 ? 15.172 -10.902 -4.995 1.00 93.38 323 SER A C 1
ATOM 2432 O O . SER A 1 323 ? 16.369 -11.028 -5.275 1.00 93.38 323 SER A O 1
ATOM 2434 N N . ALA A 1 324 ? 14.444 -11.955 -4.617 1.00 95.00 324 ALA A N 1
ATOM 2435 C CA . ALA A 1 324 ? 15.007 -13.293 -4.467 1.00 95.00 324 ALA A CA 1
ATOM 2436 C C . ALA A 1 324 ? 15.483 -13.884 -5.803 1.00 95.00 324 ALA A C 1
ATOM 2438 O O . ALA A 1 324 ? 16.533 -14.525 -5.819 1.00 95.00 324 ALA A O 1
ATOM 2439 N N . LEU A 1 325 ? 14.769 -13.608 -6.901 1.00 96.19 325 LEU A N 1
ATOM 2440 C CA . LEU A 1 325 ? 15.111 -14.085 -8.245 1.00 96.19 325 LEU A CA 1
ATOM 2441 C C . LEU A 1 325 ? 16.351 -13.408 -8.843 1.00 96.19 325 LEU A C 1
ATOM 2443 O O . LEU A 1 325 ? 16.961 -13.963 -9.751 1.00 96.19 325 LEU A O 1
ATOM 2447 N N . LEU A 1 326 ? 16.748 -12.232 -8.346 1.00 95.19 326 LEU A N 1
ATOM 2448 C CA . LEU A 1 326 ? 17.890 -11.503 -8.899 1.00 95.19 326 LEU A CA 1
ATOM 2449 C C . LEU A 1 326 ? 19.211 -12.184 -8.540 1.00 95.19 326 LEU A C 1
ATOM 2451 O O . LEU A 1 326 ? 19.477 -12.484 -7.368 1.00 95.19 326 LEU A O 1
ATOM 2455 N N . THR A 1 327 ? 20.048 -12.365 -9.555 1.00 92.81 327 THR A N 1
ATOM 2456 C CA . THR A 1 327 ? 21.347 -13.048 -9.473 1.00 92.81 327 THR A CA 1
ATOM 2457 C C . THR A 1 327 ? 22.527 -12.087 -9.594 1.00 92.81 327 THR A C 1
ATOM 2459 O O . THR A 1 327 ? 23.586 -12.345 -9.024 1.00 92.81 327 THR A O 1
ATOM 2462 N N . LYS A 1 328 ? 22.345 -10.966 -10.299 1.00 94.12 328 LYS A N 1
ATOM 2463 C CA . LYS A 1 328 ? 23.397 -9.984 -10.550 1.00 94.12 328 LYS A CA 1
ATOM 2464 C C . LYS A 1 328 ? 23.585 -9.041 -9.358 1.00 94.12 328 LYS A C 1
ATOM 2466 O O . LYS A 1 328 ? 22.620 -8.647 -8.699 1.00 94.12 328 LYS A O 1
ATOM 2471 N N . THR A 1 329 ? 24.835 -8.658 -9.093 1.00 94.88 329 THR A N 1
ATOM 2472 C CA . THR A 1 329 ? 25.202 -7.776 -7.974 1.00 94.88 329 THR A CA 1
ATOM 2473 C C . THR A 1 329 ? 26.223 -6.721 -8.377 1.00 94.88 329 THR A C 1
ATOM 2475 O O . THR A 1 329 ? 27.122 -7.004 -9.164 1.00 94.88 329 THR A O 1
ATOM 2478 N N . LEU A 1 330 ? 26.134 -5.538 -7.773 1.00 93.56 330 LEU A N 1
ATOM 2479 C CA . LEU A 1 330 ? 27.176 -4.507 -7.774 1.00 93.56 330 LEU A CA 1
ATOM 2480 C C . LEU A 1 330 ? 27.674 -4.274 -6.342 1.00 93.56 330 LEU A C 1
ATOM 2482 O O . LEU A 1 330 ? 26.975 -4.614 -5.390 1.00 93.56 330 LEU A O 1
ATOM 2486 N N . VAL A 1 331 ? 28.861 -3.693 -6.170 1.00 90.06 331 VAL A N 1
ATOM 2487 C CA . VAL A 1 331 ? 29.458 -3.460 -4.843 1.00 90.06 331 VAL A CA 1
ATOM 2488 C C . VAL A 1 331 ? 29.682 -1.969 -4.614 1.00 90.06 331 VAL A C 1
ATOM 2490 O O . VAL A 1 331 ? 30.187 -1.270 -5.489 1.00 90.06 331 VAL A O 1
ATOM 2493 N N . LYS A 1 332 ? 29.337 -1.478 -3.418 1.00 85.88 332 LYS A N 1
ATOM 2494 C CA . LYS A 1 332 ? 29.724 -0.144 -2.931 1.00 85.88 332 LYS A CA 1
ATOM 2495 C C . LYS A 1 332 ? 30.118 -0.234 -1.462 1.00 85.88 332 LYS A C 1
ATOM 2497 O O . LYS A 1 332 ? 29.328 -0.709 -0.657 1.00 85.88 332 LYS A O 1
ATOM 2502 N N . ASN A 1 333 ? 31.301 0.272 -1.110 1.00 86.62 333 ASN A N 1
ATOM 2503 C CA . ASN A 1 333 ? 31.846 0.230 0.256 1.00 86.62 333 ASN A CA 1
ATOM 2504 C C . ASN A 1 333 ? 31.806 -1.189 0.859 1.00 86.62 333 ASN A C 1
ATOM 2506 O O . ASN A 1 333 ? 31.295 -1.372 1.960 1.00 86.62 333 ASN A O 1
ATOM 2510 N N . ASP A 1 334 ? 32.246 -2.189 0.088 1.00 87.06 334 ASP A N 1
ATOM 2511 C CA . ASP A 1 334 ? 32.217 -3.620 0.441 1.00 87.06 334 ASP A CA 1
ATOM 2512 C C . ASP A 1 334 ? 30.818 -4.215 0.698 1.00 87.06 334 ASP A C 1
ATOM 2514 O O . ASP A 1 334 ? 30.690 -5.391 1.039 1.00 87.06 334 ASP A O 1
ATOM 2518 N N . LEU A 1 335 ? 29.750 -3.440 0.475 1.00 88.19 335 LEU A N 1
ATOM 2519 C CA . LEU A 1 335 ? 28.372 -3.912 0.544 1.00 88.19 335 LEU A CA 1
ATOM 2520 C C . LEU A 1 335 ? 27.904 -4.360 -0.848 1.00 88.19 335 LEU A C 1
ATOM 2522 O O . LEU A 1 335 ? 27.897 -3.544 -1.781 1.00 88.19 335 LEU A O 1
ATOM 2526 N N . PRO A 1 336 ? 27.505 -5.635 -1.014 1.00 93.44 336 PRO A N 1
ATOM 2527 C CA . PRO A 1 336 ? 26.915 -6.113 -2.251 1.00 93.44 336 PRO A CA 1
ATOM 2528 C C . PRO A 1 336 ? 25.439 -5.712 -2.328 1.00 93.44 336 PRO A C 1
ATOM 2530 O O . PRO A 1 336 ? 24.670 -5.905 -1.387 1.00 93.44 336 PRO A O 1
ATOM 2533 N N . PHE A 1 337 ? 25.026 -5.219 -3.489 1.00 94.75 337 PHE A N 1
ATOM 2534 C CA . PHE A 1 337 ? 23.644 -4.884 -3.799 1.00 94.75 337 PHE A CA 1
ATOM 2535 C C . PHE A 1 337 ? 23.200 -5.656 -5.031 1.00 94.75 337 PHE A C 1
ATOM 2537 O O . PHE A 1 337 ? 23.831 -5.568 -6.085 1.00 94.75 337 PHE A O 1
ATOM 2544 N N . LYS A 1 338 ? 22.096 -6.397 -4.911 1.00 95.69 338 LYS A N 1
ATOM 2545 C CA . LYS A 1 338 ? 21.434 -6.992 -6.075 1.00 95.69 338 LYS A CA 1
ATOM 2546 C C . LYS A 1 338 ? 20.928 -5.882 -6.988 1.00 95.69 338 LYS A C 1
ATOM 2548 O O . LYS A 1 338 ? 20.427 -4.876 -6.483 1.00 95.69 338 LYS A O 1
ATOM 2553 N N . TYR A 1 339 ? 21.016 -6.069 -8.299 1.00 96.06 339 TYR A N 1
ATOM 2554 C CA . TYR A 1 339 ? 20.382 -5.159 -9.248 1.00 96.06 339 TYR A CA 1
ATOM 2555 C C . TYR A 1 339 ? 19.421 -5.878 -10.186 1.00 96.06 339 TYR A C 1
ATOM 2557 O O . TYR A 1 339 ? 19.542 -7.080 -10.420 1.00 96.06 339 TYR A O 1
ATOM 2565 N N . LEU A 1 340 ? 18.414 -5.134 -10.641 1.00 98.00 340 LEU A N 1
ATOM 2566 C CA . LEU A 1 340 ? 17.319 -5.656 -11.441 1.00 98.00 340 LEU A CA 1
ATOM 2567 C C . LEU A 1 340 ? 17.800 -6.145 -12.810 1.00 98.00 340 LEU A C 1
ATOM 2569 O O . LEU A 1 340 ? 18.492 -5.429 -13.529 1.00 98.00 340 LEU A O 1
ATOM 2573 N N . ASP A 1 341 ? 17.312 -7.324 -13.168 1.00 95.88 341 ASP A N 1
ATOM 2574 C CA . ASP A 1 341 ? 17.416 -7.966 -14.470 1.00 95.88 341 ASP A CA 1
ATOM 2575 C C . ASP A 1 341 ? 16.051 -8.600 -14.776 1.00 95.88 341 ASP A C 1
ATOM 2577 O O . ASP A 1 341 ? 15.527 -9.368 -13.962 1.00 95.88 341 ASP A O 1
ATOM 2581 N N . LEU A 1 342 ? 15.426 -8.237 -15.899 1.00 98.19 342 LEU A N 1
ATOM 2582 C CA . LEU A 1 342 ? 14.062 -8.674 -16.217 1.00 98.19 342 LEU A CA 1
ATOM 2583 C C . LEU A 1 342 ? 14.025 -10.137 -16.649 1.00 98.19 342 LEU A C 1
ATOM 2585 O O . LEU A 1 342 ? 13.031 -10.815 -16.376 1.00 98.19 342 LEU A O 1
ATOM 2589 N N . LYS A 1 343 ? 15.101 -10.650 -17.258 1.00 97.12 343 LYS A N 1
ATOM 2590 C CA . LYS A 1 343 ? 15.203 -12.060 -17.643 1.00 97.12 343 LYS A CA 1
ATOM 2591 C C . LYS A 1 343 ? 15.018 -12.973 -16.434 1.00 97.12 343 LYS A C 1
ATOM 2593 O O . LYS A 1 343 ? 14.162 -13.856 -16.452 1.00 97.12 343 LYS A O 1
ATOM 2598 N N . SER A 1 344 ? 15.727 -12.697 -15.343 1.00 96.62 344 SER A N 1
ATOM 2599 C CA . SER A 1 344 ? 15.622 -13.442 -14.085 1.00 96.62 344 SER A CA 1
ATOM 2600 C C . SER A 1 344 ? 14.202 -13.424 -13.505 1.00 96.62 344 SER A C 1
ATOM 2602 O O . SER A 1 344 ? 13.745 -14.420 -12.948 1.00 96.62 344 SER A O 1
ATOM 2604 N N . VAL A 1 345 ? 13.466 -12.322 -13.674 1.00 97.75 345 VAL A N 1
ATOM 2605 C CA . VAL A 1 345 ? 12.071 -12.201 -13.218 1.00 97.75 345 VAL A CA 1
ATOM 2606 C C . VAL A 1 345 ? 11.137 -13.112 -14.025 1.00 97.75 345 VAL A C 1
ATOM 2608 O O . VAL A 1 345 ? 10.288 -13.803 -13.451 1.00 97.75 345 VAL A O 1
ATOM 2611 N N . VAL A 1 346 ? 11.305 -13.167 -15.349 1.00 97.81 346 VAL A N 1
ATOM 2612 C CA . VAL A 1 346 ? 10.406 -13.930 -16.233 1.00 97.81 346 VAL A CA 1
ATOM 2613 C C . VAL A 1 346 ? 10.764 -15.407 -16.374 1.00 97.81 346 VAL A C 1
ATOM 2615 O O . VAL A 1 346 ? 9.885 -16.192 -16.715 1.00 97.81 346 VAL A O 1
ATOM 2618 N N . SER A 1 347 ? 12.009 -15.807 -16.093 1.00 95.88 347 SER A N 1
ATOM 2619 C CA . SER A 1 347 ? 12.460 -17.202 -16.235 1.00 95.88 347 SER A CA 1
ATOM 2620 C C . SER A 1 347 ? 12.991 -17.848 -14.956 1.00 95.88 347 SER A C 1
ATOM 2622 O O . SER A 1 347 ? 13.311 -19.033 -14.971 1.00 95.88 347 SER A O 1
ATOM 2624 N N . GLY A 1 348 ? 13.115 -17.104 -13.855 1.00 95.81 348 GLY A N 1
ATOM 2625 C CA . GLY A 1 348 ? 13.621 -17.641 -12.593 1.00 95.81 348 GLY A CA 1
ATOM 2626 C C . GLY A 1 348 ? 12.748 -18.767 -12.029 1.00 95.81 348 GLY A C 1
ATOM 2627 O O . GLY A 1 348 ? 11.537 -18.803 -12.267 1.00 95.81 348 GLY A O 1
ATOM 2628 N N . ASP A 1 349 ? 13.369 -19.681 -11.284 1.00 95.12 349 ASP A N 1
ATOM 2629 C CA . ASP A 1 349 ? 12.705 -20.826 -10.658 1.00 95.12 349 ASP A CA 1
ATOM 2630 C C . ASP A 1 349 ? 11.812 -20.369 -9.492 1.00 95.12 349 ASP A C 1
ATOM 2632 O O . ASP A 1 349 ? 12.302 -19.912 -8.456 1.00 95.12 349 ASP A O 1
ATOM 2636 N N . LEU A 1 350 ? 10.494 -20.478 -9.681 1.00 95.62 350 LEU A N 1
ATOM 2637 C CA . LEU A 1 350 ? 9.494 -20.085 -8.688 1.00 95.62 350 LEU A CA 1
ATOM 2638 C C . LEU A 1 350 ? 9.265 -21.154 -7.610 1.00 95.62 350 LEU A C 1
ATOM 2640 O O . LEU A 1 350 ? 8.732 -20.825 -6.553 1.00 95.62 350 LEU A O 1
ATOM 2644 N N . ASP A 1 351 ? 9.674 -22.404 -7.842 1.00 93.75 351 ASP A N 1
ATOM 2645 C CA . ASP A 1 351 ? 9.423 -23.519 -6.924 1.00 93.75 351 ASP A CA 1
ATOM 2646 C C . ASP A 1 351 ? 10.467 -23.586 -5.798 1.00 93.75 351 ASP A C 1
ATOM 2648 O O . ASP A 1 351 ? 10.175 -24.058 -4.701 1.00 93.75 351 ASP A O 1
ATOM 2652 N N . ASN A 1 352 ? 11.671 -23.051 -6.033 1.00 92.31 352 ASN A N 1
ATOM 2653 C CA . ASN A 1 352 ? 12.796 -23.114 -5.091 1.00 92.31 352 ASN A CA 1
ATOM 2654 C C . ASN A 1 352 ? 13.215 -21.748 -4.512 1.00 92.31 352 ASN A C 1
ATOM 2656 O O . ASN A 1 352 ? 14.368 -21.554 -4.104 1.00 92.31 352 ASN A O 1
ATOM 2660 N N . VAL A 1 353 ? 12.291 -20.785 -4.446 1.00 93.25 353 VAL A N 1
ATOM 2661 C CA . VAL A 1 353 ? 12.572 -19.445 -3.909 1.00 93.25 353 VAL A CA 1
ATOM 2662 C C . VAL A 1 353 ? 12.844 -19.505 -2.401 1.00 93.25 353 VAL A C 1
ATOM 2664 O O . VAL A 1 353 ? 11.994 -19.882 -1.596 1.00 93.25 353 VAL A O 1
ATOM 2667 N N . LYS A 1 354 ? 14.042 -19.074 -1.988 1.00 90.44 354 LYS A N 1
ATOM 2668 C CA . LYS A 1 354 ? 14.441 -19.017 -0.573 1.00 90.44 354 LYS A CA 1
ATOM 2669 C C . LYS A 1 354 ? 14.090 -17.666 0.046 1.00 90.44 354 LYS A C 1
ATOM 2671 O O . LYS A 1 354 ? 14.809 -16.686 -0.133 1.00 90.44 354 LYS A O 1
ATOM 2676 N N . TYR A 1 355 ? 13.010 -17.629 0.824 1.00 89.56 355 TYR A N 1
ATOM 2677 C CA . TYR A 1 355 ? 12.538 -16.404 1.483 1.00 89.56 355 TYR A CA 1
ATOM 2678 C C . TYR A 1 355 ? 13.240 -16.061 2.803 1.00 89.56 355 TYR A C 1
ATOM 2680 O O . TYR A 1 355 ? 13.138 -14.917 3.252 1.00 89.56 355 TYR A O 1
ATOM 2688 N N . ASN A 1 356 ? 13.946 -17.028 3.406 1.00 89.75 356 ASN A N 1
ATOM 2689 C CA . ASN A 1 356 ? 14.651 -16.891 4.688 1.00 89.75 356 ASN A CA 1
ATOM 2690 C C . ASN A 1 356 ? 13.764 -16.274 5.784 1.00 89.75 356 ASN A C 1
ATOM 2692 O O . ASN A 1 356 ? 14.145 -15.291 6.423 1.00 89.75 356 ASN A O 1
ATOM 2696 N N . TYR A 1 357 ? 12.554 -16.817 5.953 1.00 91.69 357 TYR A N 1
ATOM 2697 C CA . TYR A 1 357 ? 11.630 -16.343 6.977 1.00 91.69 357 TYR A CA 1
ATOM 2698 C C . TYR A 1 357 ? 12.185 -16.581 8.387 1.00 91.69 357 TYR A C 1
ATOM 2700 O O . TYR A 1 357 ? 12.812 -17.600 8.672 1.00 91.69 357 TYR A O 1
ATOM 2708 N N . GLU A 1 358 ? 11.929 -15.626 9.273 1.00 93.19 358 GLU A N 1
ATOM 2709 C CA . GLU A 1 358 ? 12.213 -15.691 10.701 1.00 93.19 358 GLU A CA 1
ATOM 2710 C C . GLU A 1 358 ? 10.920 -15.998 11.475 1.00 93.19 358 GLU A C 1
ATOM 2712 O O . GLU A 1 358 ? 9.810 -15.705 11.024 1.00 93.19 358 GLU A O 1
ATOM 2717 N N . THR A 1 359 ? 11.051 -16.559 12.677 1.00 94.38 359 THR A N 1
ATOM 2718 C CA . THR A 1 359 ? 9.905 -16.797 13.564 1.00 94.38 359 THR A CA 1
ATOM 2719 C C . THR A 1 359 ? 9.338 -15.478 14.114 1.00 94.38 359 THR A C 1
ATOM 2721 O O . THR A 1 359 ? 10.130 -14.591 14.452 1.00 94.38 359 THR A O 1
ATOM 2724 N N . PRO A 1 360 ? 8.006 -15.355 14.297 1.00 95.50 360 PRO A N 1
ATOM 2725 C CA . PRO A 1 360 ? 7.394 -14.236 15.012 1.00 95.50 360 PRO A CA 1
ATOM 2726 C C . PRO A 1 360 ? 8.020 -14.017 16.395 1.00 95.50 360 PRO A C 1
ATOM 2728 O O . PRO A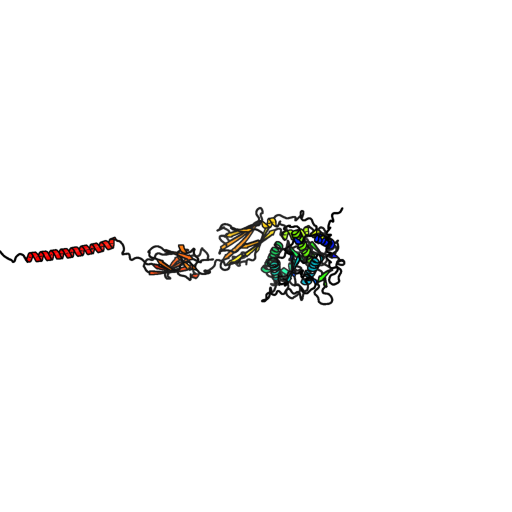 1 360 ? 8.118 -14.951 17.191 1.00 95.50 360 PRO A O 1
ATOM 2731 N N . LYS A 1 361 ? 8.425 -12.777 16.688 1.00 94.75 361 LYS A N 1
ATOM 2732 C CA . LYS A 1 361 ? 9.027 -12.371 17.973 1.00 94.75 361 LYS A CA 1
ATOM 2733 C C . LYS A 1 361 ? 8.079 -11.520 18.814 1.00 94.75 361 LYS A C 1
ATOM 2735 O O . LYS A 1 361 ? 8.012 -11.699 20.023 1.00 94.75 361 LYS A O 1
ATOM 2740 N N . SER A 1 362 ? 7.350 -10.601 18.186 1.00 95.06 362 SER A N 1
ATOM 2741 C CA . SER A 1 362 ? 6.373 -9.733 18.854 1.00 95.06 362 SER A CA 1
ATOM 2742 C C . SER A 1 362 ? 5.321 -9.224 17.870 1.00 95.06 362 SER A C 1
ATOM 2744 O O . SER A 1 362 ? 5.507 -9.318 16.655 1.00 95.06 362 SER A O 1
ATOM 2746 N N . ILE A 1 363 ? 4.225 -8.674 18.392 1.00 95.56 363 ILE A N 1
ATOM 2747 C CA . ILE A 1 363 ? 3.194 -7.974 17.617 1.00 95.56 363 ILE A CA 1
ATOM 2748 C C . ILE A 1 363 ? 3.177 -6.518 18.080 1.00 95.56 363 ILE A C 1
ATOM 2750 O O . ILE A 1 363 ? 3.231 -6.253 19.274 1.00 95.56 363 ILE A O 1
ATOM 2754 N N . ALA A 1 364 ? 3.079 -5.579 17.146 1.00 92.38 364 ALA A N 1
ATOM 2755 C CA . ALA A 1 364 ? 2.669 -4.209 17.429 1.00 92.38 364 ALA A CA 1
ATOM 2756 C C . ALA A 1 364 ? 1.288 -3.975 16.806 1.00 92.38 364 ALA A C 1
ATOM 2758 O O . ALA A 1 364 ? 1.074 -4.327 15.646 1.00 92.38 364 ALA A O 1
ATOM 2759 N N . ILE A 1 365 ? 0.354 -3.393 17.558 1.00 91.25 365 ILE A N 1
ATOM 2760 C CA . ILE A 1 365 ? -0.988 -3.071 17.059 1.00 91.25 365 ILE A CA 1
ATOM 2761 C C . ILE A 1 365 ? -1.025 -1.593 16.660 1.00 91.25 365 ILE A C 1
ATOM 2763 O O . ILE A 1 365 ? -0.695 -0.723 17.461 1.00 91.25 365 ILE A O 1
ATOM 2767 N N . LYS A 1 366 ? -1.440 -1.319 15.423 1.00 87.19 366 LYS A N 1
ATOM 2768 C CA . LYS A 1 366 ? -1.785 0.016 14.912 1.00 87.19 366 LYS A CA 1
ATOM 2769 C C . LYS A 1 366 ? -3.306 0.122 14.787 1.00 87.19 366 LYS A C 1
ATOM 2771 O O . LYS A 1 366 ? -3.953 -0.880 14.482 1.00 87.19 366 LYS A O 1
ATOM 2776 N N . HIS A 1 367 ? -3.876 1.307 14.988 1.00 87.75 367 HIS A N 1
ATOM 2777 C CA . HIS A 1 367 ? -5.317 1.528 14.849 1.00 87.75 367 HIS A CA 1
ATOM 2778 C C . HIS A 1 367 ? -5.661 2.952 14.398 1.00 87.75 367 HIS A C 1
ATOM 2780 O O . HIS A 1 367 ? -4.851 3.865 14.540 1.00 87.75 367 HIS A O 1
ATOM 2786 N N . ASP A 1 368 ? -6.879 3.136 13.887 1.00 79.31 368 ASP A N 1
ATOM 2787 C CA . ASP A 1 368 ? -7.454 4.437 13.500 1.00 79.31 368 ASP A CA 1
ATOM 2788 C C . ASP A 1 368 ? -8.368 5.056 14.579 1.00 79.31 368 ASP A C 1
ATOM 2790 O O . ASP A 1 368 ? -8.929 6.132 14.381 1.00 79.31 368 ASP A O 1
ATOM 2794 N N . GLY A 1 369 ? -8.506 4.395 15.735 1.00 84.81 369 GLY A N 1
ATOM 2795 C CA . GLY A 1 369 ? -9.258 4.908 16.882 1.00 84.81 369 GLY A CA 1
ATOM 2796 C C . GLY A 1 369 ? -8.616 6.147 17.519 1.00 84.81 369 GLY A C 1
ATOM 2797 O O . GLY A 1 369 ? -7.391 6.240 17.616 1.00 84.81 369 GLY A O 1
ATOM 2798 N N . ASN A 1 370 ? -9.450 7.076 17.992 1.00 85.12 370 ASN A N 1
ATOM 2799 C CA . ASN A 1 370 ? -8.998 8.264 18.717 1.00 85.12 370 ASN A CA 1
ATOM 2800 C C . ASN A 1 370 ? -8.527 7.889 20.120 1.00 85.12 370 ASN A C 1
ATOM 2802 O O . ASN A 1 370 ? -9.204 7.132 20.814 1.00 85.12 370 ASN A O 1
ATOM 2806 N N . LEU A 1 371 ? -7.398 8.448 20.548 1.00 87.75 371 LEU A N 1
ATOM 2807 C CA . LEU A 1 371 ? -6.907 8.255 21.908 1.00 87.75 371 LEU A CA 1
ATOM 2808 C C . LEU A 1 371 ? -7.612 9.195 22.890 1.00 87.75 371 LEU A C 1
ATOM 2810 O O . LEU A 1 371 ? -7.892 10.350 22.561 1.00 87.75 371 LEU A O 1
ATOM 2814 N N . GLY A 1 372 ? -7.879 8.689 24.092 1.00 86.62 372 GLY A N 1
ATOM 2815 C CA . GLY A 1 372 ? -8.415 9.466 25.201 1.00 86.62 372 GLY A CA 1
ATOM 2816 C C . GLY A 1 372 ? -7.406 10.457 25.786 1.00 86.62 372 GLY A C 1
ATOM 2817 O O . GLY A 1 372 ? -6.216 10.463 25.461 1.00 86.62 372 GLY A O 1
ATOM 2818 N N . THR A 1 373 ? -7.899 11.303 26.687 1.00 86.38 373 THR A N 1
ATOM 2819 C CA . THR A 1 373 ? -7.107 12.274 27.457 1.00 86.38 373 THR A CA 1
ATOM 2820 C C . THR A 1 373 ? -7.369 12.102 28.949 1.00 86.38 373 THR A C 1
ATOM 2822 O O . THR A 1 373 ? -8.402 11.550 29.322 1.00 86.38 373 THR A O 1
ATOM 2825 N N . GLY A 1 374 ? -6.487 12.626 29.803 1.00 89.06 374 GLY A N 1
ATOM 2826 C CA . GLY A 1 374 ? -6.643 12.499 31.256 1.00 89.06 374 GLY A CA 1
ATOM 2827 C C . GLY A 1 374 ? -6.529 11.038 31.685 1.00 89.06 374 GLY A C 1
ATOM 2828 O O . GLY A 1 374 ? -5.568 10.375 31.301 1.00 89.06 374 GLY A O 1
ATOM 2829 N N . ASP A 1 375 ? -7.527 10.544 32.414 1.00 83.88 375 ASP A N 1
ATOM 2830 C CA . ASP A 1 375 ? -7.555 9.178 32.961 1.00 83.88 375 ASP A CA 1
ATOM 2831 C C . ASP A 1 375 ? -7.581 8.087 31.873 1.00 83.88 375 ASP A C 1
ATOM 2833 O O . ASP A 1 375 ? -7.189 6.954 32.122 1.00 83.88 375 ASP A O 1
ATOM 2837 N N . TYR A 1 376 ? -7.967 8.436 30.641 1.00 86.06 376 TYR A N 1
ATOM 2838 C CA . TYR A 1 376 ? -8.012 7.516 29.495 1.00 86.06 376 TYR A CA 1
ATOM 2839 C C . TYR A 1 376 ? -6.844 7.712 28.517 1.00 86.06 376 TYR A C 1
ATOM 2841 O O . TYR A 1 376 ? -6.909 7.282 27.360 1.00 86.06 376 TYR A O 1
ATOM 2849 N N . ALA A 1 377 ? -5.790 8.424 28.926 1.00 85.44 377 ALA A N 1
ATOM 2850 C CA . ALA A 1 377 ? -4.631 8.664 28.075 1.00 85.44 377 ALA A CA 1
ATOM 2851 C C . ALA A 1 377 ? -3.971 7.340 27.652 1.00 85.44 377 ALA A C 1
ATOM 2853 O O . ALA A 1 377 ? -3.585 6.524 28.482 1.00 85.44 377 ALA A O 1
ATOM 2854 N N . GLY A 1 378 ? -3.820 7.140 26.339 1.00 84.94 378 GLY A N 1
ATOM 2855 C CA . GLY A 1 378 ? -3.253 5.913 25.763 1.00 84.94 378 GLY A CA 1
ATOM 2856 C C . GLY A 1 378 ? -4.271 4.808 25.461 1.00 84.94 378 GLY A C 1
ATOM 2857 O O . GLY A 1 378 ? -3.922 3.852 24.771 1.00 84.94 378 GLY A O 1
ATOM 2858 N N . MET A 1 379 ? -5.528 4.957 25.888 1.00 91.31 379 MET A N 1
ATOM 2859 C CA . MET A 1 379 ? -6.632 4.076 25.496 1.00 91.31 379 MET A CA 1
ATOM 2860 C C . MET A 1 379 ? -7.351 4.633 24.271 1.00 91.31 379 MET A C 1
ATOM 2862 O O . MET A 1 379 ? -7.422 5.850 24.083 1.00 91.31 379 MET A O 1
ATOM 2866 N N . ILE A 1 380 ? -7.953 3.760 23.464 1.00 92.38 380 ILE A N 1
ATOM 2867 C CA . ILE A 1 380 ? -8.919 4.206 22.455 1.00 92.38 380 ILE A CA 1
ATOM 2868 C C . ILE A 1 380 ? -10.180 4.659 23.181 1.00 92.38 380 ILE A C 1
ATOM 2870 O O . ILE A 1 380 ? -10.737 3.892 23.957 1.00 92.38 380 ILE A O 1
ATOM 2874 N N . TYR A 1 381 ? -10.644 5.872 22.913 1.00 92.62 381 TYR A N 1
ATOM 2875 C CA . TYR A 1 381 ? -11.800 6.460 23.575 1.00 92.62 381 TYR A CA 1
ATOM 2876 C C . TYR A 1 381 ? -12.899 6.797 22.567 1.00 92.62 381 TYR A C 1
ATOM 2878 O O . TYR A 1 381 ? -12.655 7.404 21.519 1.00 92.62 381 TYR A O 1
ATOM 2886 N N . MET A 1 382 ? -14.135 6.436 22.904 1.00 90.25 382 MET A N 1
ATOM 2887 C CA . MET A 1 382 ? -15.337 6.894 22.206 1.00 90.25 382 MET A CA 1
ATOM 2888 C C . MET A 1 382 ? -16.557 6.837 23.120 1.00 90.25 382 MET A C 1
ATOM 2890 O O . MET A 1 382 ? -16.507 6.244 24.192 1.00 90.25 382 MET A O 1
ATOM 2894 N N . ARG A 1 383 ? -17.676 7.404 22.670 1.00 87.38 383 ARG A N 1
ATOM 2895 C CA . ARG A 1 383 ? -18.967 7.273 23.349 1.00 87.38 383 ARG A CA 1
ATOM 2896 C C . ARG A 1 383 ? -19.815 6.196 22.688 1.00 87.38 383 ARG A C 1
ATOM 2898 O O . ARG A 1 383 ? -19.798 6.057 21.467 1.00 87.38 383 ARG A O 1
ATOM 2905 N N . ALA A 1 384 ? -20.585 5.461 23.482 1.00 84.75 384 ALA A N 1
ATOM 2906 C CA . ALA A 1 384 ? -21.442 4.379 23.001 1.00 84.75 384 ALA A CA 1
ATOM 2907 C C . ALA A 1 384 ? -22.529 4.866 22.023 1.00 84.75 384 ALA A C 1
ATOM 2909 O O . ALA A 1 384 ? -22.842 4.174 21.060 1.00 84.75 384 ALA A O 1
ATOM 2910 N N . ASP A 1 385 ? -23.060 6.073 22.237 1.00 76.44 385 ASP A N 1
ATOM 2911 C CA . ASP A 1 385 ? -24.083 6.723 21.397 1.00 76.44 385 ASP A CA 1
ATOM 2912 C C . ASP A 1 385 ? -23.571 7.179 20.015 1.00 76.44 385 ASP A C 1
ATOM 2914 O O . ASP A 1 385 ? -24.355 7.529 19.134 1.00 76.44 385 ASP A O 1
ATOM 2918 N N . SER A 1 386 ? -22.254 7.166 19.818 1.00 79.38 386 SER A N 1
ATOM 2919 C CA . SER A 1 386 ? -21.568 7.579 18.591 1.00 79.38 386 SER A CA 1
ATOM 2920 C C . SER A 1 386 ? -20.417 6.632 18.240 1.00 79.38 386 SER A C 1
ATOM 2922 O O . SER A 1 386 ? -19.450 7.031 17.582 1.00 79.38 386 SER A O 1
ATOM 2924 N N . ALA A 1 387 ? -20.523 5.372 18.679 1.00 82.81 387 ALA A N 1
ATOM 2925 C CA . ALA A 1 387 ? -19.490 4.366 18.499 1.00 82.81 387 ALA A CA 1
ATOM 2926 C C . ALA A 1 387 ? -19.195 4.165 17.009 1.00 82.81 387 ALA A C 1
ATOM 2928 O O . ALA A 1 387 ? -20.089 3.922 16.195 1.00 82.81 387 ALA A O 1
ATOM 2929 N N . LYS A 1 388 ? -17.916 4.273 16.653 1.00 85.00 388 LYS A N 1
ATOM 2930 C CA . LYS A 1 388 ? -17.433 4.057 15.289 1.00 85.00 388 LYS A CA 1
ATOM 2931 C C . LYS A 1 388 ? -16.678 2.743 15.224 1.00 85.00 388 LYS A C 1
ATOM 2933 O O . LYS A 1 388 ? -16.061 2.320 16.200 1.00 85.00 388 LYS A O 1
ATOM 2938 N N . SER A 1 389 ? -16.698 2.123 14.052 1.00 89.69 389 SER A N 1
ATOM 2939 C CA . SER A 1 389 ? -15.808 1.007 13.768 1.00 89.69 389 SER A CA 1
ATOM 2940 C C . SER A 1 389 ? -14.354 1.456 13.884 1.00 89.69 389 SER A C 1
ATOM 2942 O O . SER A 1 389 ? -13.981 2.496 13.345 1.00 89.69 389 SER A O 1
ATOM 2944 N N . ILE A 1 390 ? -13.550 0.651 14.568 1.00 90.06 390 ILE A N 1
ATOM 2945 C CA . ILE A 1 390 ? -12.104 0.808 14.676 1.00 90.06 390 ILE A CA 1
ATOM 2946 C C . ILE A 1 390 ? -11.460 -0.260 13.803 1.00 90.06 390 ILE A C 1
ATOM 2948 O O . ILE A 1 390 ? -11.759 -1.450 13.935 1.00 90.06 390 ILE A O 1
ATOM 2952 N N . THR A 1 391 ? -10.547 0.152 12.938 1.00 88.88 391 THR A N 1
ATOM 2953 C CA . THR A 1 391 ? -9.633 -0.751 12.251 1.00 88.88 391 THR A CA 1
ATOM 2954 C C . THR A 1 391 ? -8.415 -0.999 13.129 1.00 88.88 391 THR A C 1
ATOM 2956 O O . THR A 1 391 ? -7.712 -0.059 13.490 1.00 88.88 391 THR A O 1
ATOM 2959 N N . PHE A 1 392 ? -8.096 -2.265 13.374 1.00 91.50 392 PHE A N 1
ATOM 2960 C CA . PHE A 1 392 ? -6.834 -2.690 13.970 1.00 91.50 392 PHE A CA 1
ATOM 2961 C C . PHE A 1 392 ? -5.965 -3.396 12.927 1.00 91.50 392 PHE A C 1
ATOM 2963 O O . PHE A 1 392 ? -6.454 -4.220 12.152 1.00 91.50 392 PHE A O 1
ATOM 2970 N N . LEU A 1 393 ? -4.668 -3.089 12.923 1.00 90.50 393 LEU A N 1
ATOM 2971 C CA . LEU A 1 393 ? -3.644 -3.741 12.110 1.00 90.50 393 LEU A CA 1
ATOM 2972 C C . LEU A 1 393 ? -2.556 -4.312 13.019 1.00 90.50 393 LEU A C 1
ATOM 2974 O O . LEU A 1 393 ? -1.978 -3.592 13.830 1.00 90.50 393 LEU A O 1
ATOM 2978 N N . ALA A 1 394 ? -2.241 -5.592 12.852 1.00 92.44 394 ALA A N 1
ATOM 2979 C CA . ALA A 1 394 ? -1.138 -6.244 13.539 1.00 92.44 394 ALA A CA 1
ATOM 2980 C C . ALA A 1 394 ? 0.109 -6.233 12.652 1.00 92.44 394 ALA A C 1
ATOM 2982 O O . ALA A 1 394 ? 0.156 -6.836 11.578 1.00 92.44 394 ALA A O 1
ATOM 2983 N N . GLN A 1 395 ? 1.151 -5.578 13.143 1.00 90.06 395 GLN A N 1
ATOM 2984 C CA . GLN A 1 395 ? 2.486 -5.627 12.579 1.00 90.06 395 GLN A CA 1
ATOM 2985 C C . GLN A 1 395 ? 3.294 -6.689 13.330 1.00 90.06 395 GLN A C 1
ATOM 2987 O O . GLN A 1 395 ? 3.671 -6.497 14.487 1.00 90.06 395 GLN A O 1
ATOM 2992 N N . VAL A 1 396 ? 3.557 -7.816 12.671 1.00 92.06 396 VAL A N 1
ATOM 2993 C CA . VAL A 1 396 ? 4.327 -8.924 13.248 1.00 92.06 396 VAL A CA 1
ATOM 2994 C C . VAL A 1 396 ? 5.818 -8.674 13.030 1.00 92.06 396 VAL A C 1
ATOM 2996 O O . VAL A 1 396 ? 6.259 -8.415 11.911 1.00 92.06 396 VAL A O 1
ATOM 2999 N N . ASN A 1 397 ? 6.601 -8.729 14.106 1.00 91.81 397 ASN A N 1
ATOM 3000 C CA . ASN A 1 397 ? 8.042 -8.509 14.066 1.00 91.81 397 ASN A CA 1
ATOM 3001 C C . ASN A 1 397 ? 8.812 -9.840 14.014 1.00 91.81 397 ASN A C 1
ATOM 3003 O O . ASN A 1 397 ? 8.427 -10.781 14.712 1.00 91.81 397 ASN A O 1
ATOM 3007 N N . PRO A 1 398 ? 9.945 -9.913 13.292 1.00 91.19 398 PRO A N 1
ATOM 3008 C CA . PRO A 1 398 ? 10.535 -8.840 12.488 1.00 91.19 398 PRO A CA 1
ATOM 3009 C C . PRO A 1 398 ? 9.730 -8.553 11.209 1.00 91.19 398 PRO A C 1
ATOM 3011 O O . PRO A 1 398 ? 9.416 -9.457 10.436 1.00 91.19 398 PRO A O 1
ATOM 3014 N N . VAL A 1 399 ? 9.405 -7.275 10.995 1.00 84.44 399 VAL A N 1
ATOM 3015 C CA . VAL A 1 399 ? 8.483 -6.829 9.939 1.00 84.44 399 VAL A CA 1
ATOM 3016 C C . VAL A 1 399 ? 8.978 -7.248 8.564 1.00 84.44 399 VAL A C 1
ATOM 3018 O O . VAL A 1 399 ? 10.138 -7.028 8.214 1.00 84.44 399 VAL A O 1
ATOM 3021 N N . GLY A 1 400 ? 8.089 -7.853 7.775 1.00 80.69 400 GLY A N 1
ATOM 3022 C CA . GLY A 1 400 ? 8.414 -8.296 6.422 1.00 80.69 400 GLY A CA 1
ATOM 3023 C C . GLY A 1 400 ? 9.430 -9.437 6.386 1.00 80.69 400 GLY A C 1
ATOM 3024 O O . GLY A 1 400 ? 9.992 -9.709 5.330 1.00 80.69 400 GLY A O 1
ATOM 3025 N N . LYS A 1 401 ? 9.698 -10.104 7.511 1.00 87.94 401 LYS A N 1
ATOM 3026 C CA . LYS A 1 401 ? 10.556 -11.292 7.591 1.00 87.94 401 LYS A CA 1
ATOM 3027 C C . LYS A 1 401 ? 9.852 -12.505 8.181 1.00 87.94 401 LYS A C 1
ATOM 3029 O O . LYS A 1 401 ? 10.428 -13.581 8.137 1.00 87.94 401 LYS A O 1
ATOM 3034 N N . VAL A 1 402 ? 8.635 -12.362 8.684 1.00 91.25 402 VAL A N 1
ATOM 3035 C CA . VAL A 1 402 ? 7.796 -13.497 9.069 1.00 91.25 402 VAL A CA 1
ATOM 3036 C C . VAL A 1 402 ? 7.062 -14.022 7.834 1.00 91.25 402 VAL A C 1
ATOM 3038 O O . VAL A 1 402 ? 6.769 -13.258 6.911 1.00 91.25 402 VAL A O 1
ATOM 3041 N N . ASP A 1 403 ? 6.821 -15.332 7.785 1.00 91.44 403 ASP A N 1
ATOM 3042 C CA . ASP A 1 403 ? 6.014 -15.939 6.725 1.00 91.44 403 ASP A CA 1
ATOM 3043 C C . ASP A 1 403 ? 4.582 -15.379 6.778 1.00 91.44 403 ASP A C 1
ATOM 3045 O O . ASP A 1 403 ? 3.927 -15.504 7.819 1.00 91.44 403 ASP A O 1
ATOM 3049 N N . PRO A 1 404 ? 4.064 -14.782 5.688 1.00 89.88 404 PRO A N 1
ATOM 3050 C CA . PRO A 1 404 ? 2.690 -14.299 5.633 1.00 89.88 404 PRO A CA 1
ATOM 3051 C C . PRO A 1 404 ? 1.641 -15.353 5.989 1.00 89.88 404 PRO A C 1
ATOM 3053 O O . PRO A 1 404 ? 0.601 -14.988 6.527 1.00 89.88 404 PRO A O 1
ATOM 3056 N N . ASP A 1 405 ? 1.893 -16.639 5.730 1.00 90.31 405 ASP A N 1
ATOM 3057 C CA . ASP A 1 405 ? 0.942 -17.693 6.092 1.00 90.31 405 ASP A CA 1
ATOM 3058 C C . ASP A 1 405 ? 0.842 -17.831 7.616 1.00 90.31 405 ASP A C 1
ATOM 3060 O O . ASP A 1 405 ? -0.259 -17.964 8.144 1.00 90.31 405 ASP A O 1
ATOM 3064 N N . ILE A 1 406 ? 1.965 -17.689 8.334 1.00 92.94 406 ILE A N 1
ATOM 3065 C CA . ILE A 1 406 ? 1.993 -17.633 9.803 1.00 92.94 406 ILE A CA 1
ATOM 3066 C C . ILE A 1 406 ? 1.325 -16.345 10.291 1.00 92.94 406 ILE A C 1
ATOM 3068 O O . ILE A 1 406 ? 0.489 -16.398 11.192 1.00 92.94 406 ILE A O 1
ATOM 3072 N N . GLU A 1 407 ? 1.641 -15.191 9.692 1.00 91.88 407 GLU A N 1
ATOM 3073 C CA . GLU A 1 407 ? 0.997 -13.921 10.060 1.00 91.88 407 GLU A CA 1
ATOM 3074 C C . GLU A 1 407 ? -0.533 -13.982 9.891 1.00 91.88 407 GLU A C 1
ATOM 3076 O O . GLU A 1 407 ? -1.271 -13.421 10.700 1.00 91.88 407 GLU A O 1
ATOM 3081 N N . ASN A 1 408 ? -1.025 -14.697 8.875 1.00 90.62 408 ASN A N 1
ATOM 3082 C CA . ASN A 1 408 ? -2.453 -14.854 8.607 1.00 90.62 408 ASN A CA 1
ATOM 3083 C C . ASN A 1 408 ? -3.178 -15.766 9.612 1.00 90.62 408 ASN A C 1
ATOM 3085 O O . ASN A 1 408 ? -4.404 -15.713 9.687 1.00 90.62 408 ASN A O 1
ATOM 3089 N N . THR A 1 409 ? -2.448 -16.544 10.419 1.00 94.06 409 THR A N 1
ATOM 3090 C CA . THR A 1 409 ? -3.027 -17.309 11.541 1.00 94.06 409 THR A CA 1
ATOM 3091 C C . THR A 1 409 ? -3.256 -16.470 12.800 1.00 94.06 409 THR A C 1
ATOM 3093 O O . THR A 1 409 ? -3.788 -16.987 13.781 1.00 94.06 409 THR A O 1
ATOM 3096 N N . LEU A 1 410 ? -2.849 -15.193 12.800 1.00 96.31 410 LEU A N 1
ATOM 3097 C CA . LEU A 1 410 ? -3.069 -14.293 13.927 1.00 96.31 410 LEU A CA 1
ATOM 3098 C C . LEU A 1 410 ? -4.561 -14.228 14.265 1.00 96.31 410 LEU A C 1
ATOM 3100 O O . LEU A 1 410 ? -5.387 -13.983 13.394 1.00 96.31 410 LEU A O 1
ATOM 3104 N N . GLU A 1 411 ? -4.891 -14.423 15.531 1.00 97.56 411 GLU A N 1
ATOM 3105 C CA . GLU A 1 411 ? -6.240 -14.373 16.071 1.00 97.56 411 GLU A CA 1
ATOM 3106 C C . GLU A 1 411 ? -6.452 -13.053 16.814 1.00 97.56 411 GLU A C 1
ATOM 3108 O O . GLU A 1 411 ? -5.616 -12.632 17.623 1.00 97.56 411 GLU A O 1
ATOM 3113 N N . TRP A 1 412 ? -7.587 -12.417 16.539 1.00 98.12 412 TRP A N 1
ATOM 3114 C CA . TRP A 1 412 ? -8.067 -11.253 17.266 1.00 98.12 412 TRP A CA 1
ATOM 3115 C C . TRP A 1 412 ? -9.205 -11.648 18.189 1.00 98.12 412 TRP A C 1
ATOM 3117 O O . TRP A 1 412 ? -10.181 -12.270 17.762 1.00 98.12 412 TRP A O 1
ATOM 3127 N N . SER A 1 413 ? -9.129 -11.211 19.439 1.00 97.00 413 SER A N 1
ATOM 3128 C CA . SER A 1 413 ? -10.196 -11.409 20.413 1.00 97.00 413 SER A CA 1
ATOM 3129 C C . SER A 1 413 ? -10.491 -10.146 21.206 1.00 97.00 413 SER A C 1
ATOM 3131 O O . SER A 1 413 ? -9.633 -9.278 21.360 1.00 97.00 413 SER A O 1
ATOM 3133 N N . VAL A 1 414 ? -11.720 -10.052 21.707 1.00 96.81 414 VAL A N 1
ATOM 3134 C CA . VAL A 1 414 ? -12.170 -8.984 22.594 1.00 96.81 414 VAL A CA 1
ATOM 3135 C C . VAL A 1 414 ? -12.674 -9.559 23.911 1.00 96.81 414 VAL A C 1
ATOM 3137 O O . VAL A 1 414 ? -13.417 -10.542 23.924 1.00 96.81 414 VAL A O 1
ATOM 3140 N N . THR A 1 415 ? -12.302 -8.921 25.017 1.00 95.88 415 THR A N 1
ATOM 3141 C CA . THR A 1 415 ? -12.787 -9.250 26.365 1.00 95.88 415 THR A CA 1
ATOM 3142 C C . THR A 1 415 ? -13.271 -7.974 27.036 1.00 95.88 415 THR A C 1
ATOM 3144 O O . THR A 1 415 ? -12.539 -6.986 27.042 1.00 95.88 415 THR A O 1
ATOM 3147 N N . ARG A 1 416 ? -14.477 -7.973 27.618 1.00 93.56 416 ARG A N 1
ATOM 3148 C CA . ARG A 1 416 ? -14.920 -6.861 28.469 1.00 93.56 416 ARG A CA 1
ATOM 3149 C C . ARG A 1 416 ? -14.301 -7.015 29.853 1.00 93.56 416 ARG A C 1
ATOM 3151 O O . ARG A 1 416 ? -14.392 -8.094 30.443 1.00 93.56 416 ARG A O 1
ATOM 3158 N N . ILE A 1 417 ? -13.727 -5.939 30.369 1.00 94.12 417 ILE A N 1
ATOM 3159 C CA . ILE A 1 417 ? -13.093 -5.890 31.688 1.00 94.12 417 ILE A CA 1
ATOM 3160 C C . ILE A 1 417 ? -13.889 -5.004 32.641 1.00 94.12 417 ILE A C 1
ATOM 3162 O O . ILE A 1 417 ? -14.826 -4.311 32.235 1.00 94.12 417 ILE A O 1
ATOM 3166 N N . LYS A 1 418 ? -13.580 -5.109 33.930 1.00 89.31 418 LYS A N 1
ATOM 3167 C CA . LYS A 1 418 ? -14.311 -4.415 34.986 1.00 89.31 418 LYS A CA 1
ATOM 3168 C C . LYS A 1 418 ? -14.086 -2.905 34.938 1.00 89.31 418 LYS A C 1
ATOM 3170 O O . LYS A 1 418 ? -15.054 -2.164 35.089 1.00 89.31 418 LYS A O 1
ATOM 3175 N N . SER A 1 419 ? -12.848 -2.474 34.713 1.00 88.88 419 SER A N 1
ATOM 3176 C CA . SER A 1 419 ? -12.491 -1.072 34.473 1.00 88.88 419 SER A CA 1
ATOM 3177 C C . SER A 1 419 ? -11.124 -0.964 33.797 1.00 88.88 419 SER A C 1
ATOM 3179 O O . SER A 1 419 ? -10.369 -1.929 33.818 1.00 88.88 419 SER A O 1
ATOM 3181 N N . ALA A 1 420 ? -10.762 0.216 33.290 1.00 85.50 420 ALA A N 1
ATOM 3182 C CA . ALA A 1 420 ? -9.427 0.515 32.752 1.00 85.50 420 ALA A CA 1
ATOM 3183 C C . ALA A 1 420 ? -8.260 0.094 33.677 1.00 85.50 420 ALA A C 1
ATOM 3185 O O . ALA A 1 420 ? -7.239 -0.389 33.190 1.00 85.50 420 ALA A O 1
ATOM 3186 N N . ASP A 1 421 ? -8.444 0.218 34.999 1.00 88.00 421 ASP A N 1
ATOM 3187 C CA . ASP A 1 421 ? -7.452 -0.152 36.024 1.00 88.00 421 ASP A CA 1
ATOM 3188 C C . ASP A 1 421 ? -7.616 -1.587 36.578 1.00 88.00 421 ASP A C 1
ATOM 3190 O O . ASP A 1 421 ? -6.848 -2.018 37.440 1.00 88.00 421 ASP A O 1
ATOM 3194 N N . ASP A 1 422 ? -8.638 -2.329 36.135 1.00 90.25 422 ASP A N 1
ATOM 3195 C CA . ASP A 1 422 ? -8.965 -3.679 36.617 1.00 90.25 422 ASP A CA 1
ATOM 3196 C C . ASP A 1 422 ? -9.347 -4.575 35.430 1.00 90.25 422 ASP A C 1
ATOM 3198 O O . ASP A 1 422 ? -10.519 -4.692 35.049 1.00 90.25 422 ASP A O 1
ATOM 3202 N N . ASP A 1 423 ? -8.333 -5.249 34.881 1.00 91.38 423 ASP A N 1
ATOM 3203 C CA . ASP A 1 423 ? -8.435 -6.168 33.741 1.00 91.38 423 ASP A CA 1
ATOM 3204 C C . ASP A 1 423 ? -9.229 -7.460 34.050 1.00 91.38 423 ASP A C 1
ATOM 3206 O O . ASP A 1 423 ? -9.265 -8.390 33.237 1.00 91.38 423 ASP A O 1
ATOM 3210 N N . THR A 1 424 ? -9.893 -7.559 35.210 1.00 93.44 424 THR A N 1
ATOM 3211 C CA . THR A 1 424 ? -10.774 -8.688 35.529 1.00 93.44 424 THR A CA 1
ATOM 3212 C C . THR A 1 424 ? -11.896 -8.787 34.498 1.00 93.44 424 THR A C 1
ATOM 3214 O O . THR A 1 424 ? -12.730 -7.888 34.368 1.00 93.44 424 THR A O 1
ATOM 3217 N N . ALA A 1 425 ? -11.946 -9.913 33.785 1.00 92.00 425 ALA A N 1
ATOM 3218 C CA . ALA A 1 425 ? -12.968 -10.176 32.783 1.00 92.00 425 ALA A CA 1
ATOM 3219 C C . ALA A 1 425 ? -14.373 -10.219 33.410 1.00 92.00 425 ALA A C 1
ATOM 3221 O O . ALA A 1 425 ? -14.624 -10.930 34.382 1.00 92.00 425 ALA A O 1
ATOM 3222 N N . VAL A 1 426 ? -15.306 -9.482 32.810 1.00 90.50 426 VAL A N 1
ATOM 3223 C CA . VAL A 1 426 ? -16.736 -9.448 33.182 1.00 90.50 426 VAL A CA 1
ATOM 3224 C C . VAL A 1 426 ? -17.632 -10.025 32.077 1.00 90.50 426 VAL A C 1
ATOM 3226 O O . VAL A 1 426 ? -18.862 -9.911 32.124 1.00 90.50 426 VAL A O 1
ATOM 3229 N N . SER A 1 427 ? -17.017 -10.603 31.048 1.00 86.31 427 SER A N 1
ATOM 3230 C CA . SER A 1 427 ? -17.654 -11.371 29.981 1.00 86.31 427 SER A CA 1
ATOM 3231 C C . SER A 1 427 ? -16.693 -12.426 29.447 1.00 86.31 427 SER A C 1
ATOM 3233 O O . SER A 1 427 ? -15.479 -12.297 29.606 1.00 86.31 427 SER A O 1
ATOM 3235 N N . ASP A 1 428 ? -17.233 -13.406 28.728 1.00 90.06 428 ASP A N 1
ATOM 3236 C CA . ASP A 1 428 ? -16.414 -14.326 27.946 1.00 90.06 428 ASP A CA 1
ATOM 3237 C C . ASP A 1 428 ? -15.637 -13.576 26.855 1.00 90.06 428 ASP A C 1
ATOM 3239 O O . ASP A 1 428 ? -16.096 -12.565 26.304 1.00 90.06 428 ASP A O 1
ATOM 3243 N N . THR A 1 429 ? -14.448 -14.085 26.542 1.00 93.56 429 THR A N 1
ATOM 3244 C CA . THR A 1 429 ? -13.637 -13.616 25.418 1.00 93.56 429 THR A CA 1
ATOM 3245 C C . THR A 1 429 ? -14.273 -14.058 24.106 1.00 93.56 429 THR A C 1
ATOM 3247 O O . THR A 1 429 ? -14.565 -15.236 23.909 1.00 93.56 429 THR A O 1
ATOM 3250 N N . THR A 1 430 ? -14.464 -13.117 23.185 1.00 95.19 430 THR A N 1
ATOM 3251 C CA . THR A 1 430 ? -15.053 -13.374 21.865 1.00 95.19 430 THR A CA 1
ATOM 3252 C C . THR A 1 430 ? -13.991 -13.228 20.781 1.00 95.19 430 THR A C 1
ATOM 3254 O O . THR A 1 430 ? -13.279 -12.226 20.754 1.00 95.19 430 THR A O 1
ATOM 3257 N N . ILE A 1 431 ? -13.894 -14.195 19.866 1.00 96.69 431 ILE A N 1
ATOM 3258 C CA . ILE A 1 431 ? -13.052 -14.069 18.668 1.00 96.69 431 ILE A CA 1
ATOM 3259 C C . ILE A 1 431 ? -13.731 -13.116 17.685 1.00 96.69 431 ILE A C 1
ATOM 3261 O O . ILE A 1 431 ? -14.889 -13.316 17.322 1.00 96.69 431 ILE A O 1
ATOM 3265 N N . ILE A 1 432 ? -13.009 -12.082 17.257 1.00 96.25 432 ILE A N 1
ATOM 3266 C CA . ILE A 1 432 ? -13.522 -11.033 16.360 1.00 96.25 432 ILE A CA 1
ATOM 3267 C C . ILE A 1 432 ? -12.923 -11.104 14.953 1.00 96.25 432 ILE A C 1
ATOM 3269 O O . ILE A 1 432 ? -13.380 -10.397 14.059 1.00 96.25 432 ILE A O 1
ATOM 3273 N N . GLY A 1 433 ? -11.924 -11.959 14.732 1.00 95.81 433 GLY A N 1
ATOM 3274 C CA . GLY A 1 433 ? -11.383 -12.209 13.401 1.00 95.81 433 GLY A CA 1
ATOM 3275 C C . GLY A 1 433 ? -10.026 -12.897 13.419 1.00 95.81 433 GLY A C 1
ATOM 3276 O O . GLY A 1 433 ? -9.434 -13.125 14.473 1.00 95.81 433 GLY A O 1
ATOM 3277 N N . THR A 1 434 ? -9.526 -13.195 12.225 1.00 95.31 434 THR A N 1
ATOM 3278 C CA . THR A 1 434 ? -8.185 -13.738 11.998 1.00 95.31 434 THR A CA 1
ATOM 3279 C C . THR A 1 434 ? -7.445 -12.926 10.939 1.00 95.31 434 THR A C 1
ATOM 3281 O O . THR A 1 434 ? -8.052 -12.203 10.149 1.00 95.31 434 THR A O 1
ATOM 3284 N N . GLY A 1 435 ? -6.127 -13.077 10.890 1.00 92.62 435 GLY A N 1
ATOM 3285 C CA . GLY A 1 435 ? -5.242 -12.356 9.990 1.00 92.62 435 GLY A CA 1
ATOM 3286 C C . GLY A 1 435 ? -4.730 -11.050 10.584 1.00 92.62 435 GLY A C 1
ATOM 3287 O O . GLY A 1 435 ? -4.989 -10.694 11.726 1.00 92.62 435 GLY A O 1
ATOM 3288 N N . THR A 1 436 ? -3.970 -10.295 9.801 1.00 90.62 436 THR A N 1
ATOM 3289 C CA . THR A 1 436 ? -3.259 -9.100 10.296 1.00 90.62 436 THR A CA 1
ATOM 3290 C C . THR A 1 436 ? -4.103 -7.827 10.336 1.00 90.62 436 THR A C 1
ATOM 3292 O O . THR A 1 436 ? -3.584 -6.758 10.651 1.00 90.62 436 THR A O 1
ATOM 3295 N N . ARG A 1 437 ? -5.405 -7.926 10.055 1.00 91.19 437 ARG A N 1
ATOM 3296 C CA . ARG A 1 437 ? -6.363 -6.819 10.092 1.00 91.19 437 ARG A CA 1
ATOM 3297 C C . ARG A 1 437 ? -7.690 -7.299 10.668 1.00 91.19 437 ARG A C 1
ATOM 3299 O O . ARG A 1 437 ? -8.208 -8.314 10.218 1.00 91.19 437 ARG A O 1
ATOM 3306 N N . VAL A 1 438 ? -8.280 -6.517 11.567 1.00 94.44 438 VAL A N 1
ATOM 3307 C CA . VAL A 1 438 ? -9.666 -6.702 12.015 1.00 94.44 438 VAL A CA 1
ATOM 3308 C C . VAL A 1 438 ? -10.372 -5.354 12.113 1.00 94.44 438 VAL A C 1
ATOM 3310 O O . VAL A 1 438 ? -9.735 -4.323 12.323 1.00 94.44 438 VAL A O 1
ATOM 3313 N N . VAL A 1 439 ? -11.689 -5.351 11.932 1.00 93.38 439 VAL A N 1
ATOM 3314 C CA . VAL A 1 439 ? -12.538 -4.187 12.193 1.00 93.38 439 VAL A CA 1
ATOM 3315 C C . VAL A 1 439 ? -13.467 -4.545 13.341 1.00 93.38 439 VAL A C 1
ATOM 3317 O O . VAL A 1 439 ? -14.142 -5.570 13.286 1.00 93.38 439 VAL A O 1
ATOM 3320 N N . TYR A 1 440 ? -13.506 -3.711 14.374 1.00 93.69 440 TYR A N 1
ATOM 3321 C CA . TYR A 1 440 ? -14.331 -3.931 15.556 1.00 93.69 440 TYR A CA 1
ATOM 3322 C C . TYR A 1 440 ? -15.185 -2.700 15.846 1.00 93.69 440 TYR A C 1
ATOM 3324 O O . TYR A 1 440 ? -14.685 -1.579 15.853 1.00 93.69 440 TYR A O 1
ATOM 3332 N N . THR A 1 441 ? -16.477 -2.913 16.092 1.00 91.50 441 THR A N 1
ATOM 3333 C CA . THR A 1 441 ? -17.407 -1.863 16.527 1.00 91.50 441 THR A CA 1
ATOM 3334 C C . THR A 1 441 ? -17.950 -2.259 17.894 1.00 91.50 441 THR A C 1
ATOM 3336 O O . THR A 1 441 ? -18.620 -3.293 17.982 1.00 91.50 441 THR A O 1
ATOM 3339 N N . PRO A 1 442 ? -17.673 -1.491 18.959 1.00 87.62 442 PRO A N 1
ATOM 3340 C CA . PRO A 1 442 ? -18.254 -1.770 20.263 1.00 87.62 442 PRO A CA 1
ATOM 3341 C C . PRO A 1 442 ? -19.783 -1.683 20.218 1.00 87.62 442 PRO A C 1
ATOM 3343 O O . PRO A 1 442 ? -20.342 -0.756 19.640 1.00 87.62 442 PRO A O 1
ATOM 3346 N N . SER A 1 443 ? -20.467 -2.637 20.849 1.00 79.25 443 SER A N 1
ATOM 3347 C CA . SER A 1 443 ? -21.937 -2.688 20.892 1.00 79.25 443 SER A CA 1
ATOM 3348 C C . SER A 1 443 ? -22.550 -2.014 22.125 1.00 79.25 443 SER A C 1
ATOM 3350 O O . SER A 1 443 ? -23.769 -1.882 22.218 1.00 79.25 443 SER A O 1
ATOM 3352 N N . ARG A 1 444 ? -21.725 -1.622 23.103 1.00 81.50 444 ARG A N 1
ATOM 3353 C CA . ARG A 1 444 ? -22.146 -1.034 24.384 1.00 81.50 444 ARG A CA 1
ATOM 3354 C C . ARG A 1 444 ? -20.997 -0.286 25.059 1.00 81.50 444 ARG A C 1
ATOM 3356 O O . ARG A 1 444 ? -19.840 -0.514 24.716 1.00 81.50 444 ARG A O 1
ATOM 3363 N N . GLY A 1 445 ? -21.331 0.535 26.055 1.00 86.50 445 GLY A N 1
ATOM 3364 C CA . GLY A 1 445 ? -20.344 1.141 26.949 1.00 86.50 445 GLY A CA 1
ATOM 3365 C C . GLY A 1 445 ? -19.632 0.118 27.844 1.00 86.50 445 GLY A C 1
ATOM 3366 O O . GLY A 1 445 ? -20.140 -0.992 28.070 1.00 86.50 445 GLY A O 1
ATOM 3367 N N . GLY A 1 446 ? -18.460 0.511 28.340 1.00 90.06 446 GLY A N 1
ATOM 3368 C CA . GLY A 1 446 ? -17.558 -0.275 29.182 1.00 90.06 446 GLY A CA 1
ATOM 3369 C C . GLY A 1 446 ? -16.104 -0.231 28.705 1.00 90.06 446 GLY A C 1
ATOM 3370 O O . GLY A 1 446 ? -15.787 0.407 27.701 1.00 90.06 446 GLY A O 1
ATOM 3371 N N . ASP A 1 447 ? -15.241 -0.952 29.418 1.00 92.81 447 ASP A N 1
ATOM 3372 C CA . ASP A 1 447 ? -13.827 -1.118 29.080 1.00 92.81 447 ASP A CA 1
ATOM 3373 C C . ASP A 1 447 ? -13.570 -2.484 28.433 1.00 92.81 447 ASP A C 1
ATOM 3375 O O . ASP A 1 447 ? -14.150 -3.506 28.826 1.00 92.81 447 ASP A O 1
ATOM 3379 N N . PHE A 1 448 ? -12.705 -2.511 27.421 1.00 94.88 448 PHE A N 1
ATOM 3380 C CA . PHE A 1 448 ? -12.435 -3.695 26.607 1.00 94.88 448 PHE A CA 1
ATOM 3381 C C . PHE A 1 448 ? -10.942 -3.880 26.343 1.00 94.88 448 PHE A C 1
ATOM 3383 O O . PHE A 1 448 ? -10.227 -2.919 26.065 1.00 94.88 448 PHE A O 1
ATOM 3390 N N . LEU A 1 449 ? -10.501 -5.137 26.322 1.00 95.81 449 LEU A N 1
ATOM 3391 C CA . LEU A 1 449 ? -9.191 -5.552 25.826 1.00 95.81 449 LEU A CA 1
ATOM 3392 C C . LEU A 1 449 ? -9.334 -6.140 24.428 1.00 95.81 449 LEU A C 1
ATOM 3394 O O . LEU A 1 449 ? -10.034 -7.139 24.261 1.00 95.81 449 LEU A O 1
ATOM 3398 N N . ILE A 1 450 ? -8.642 -5.563 23.449 1.00 97.00 450 ILE A N 1
ATOM 3399 C CA . ILE A 1 450 ? -8.432 -6.157 22.127 1.00 97.00 450 ILE A CA 1
ATOM 3400 C C . ILE A 1 450 ? -7.083 -6.857 22.132 1.00 97.00 450 ILE A C 1
ATOM 3402 O O . ILE A 1 450 ? -6.047 -6.207 22.260 1.00 97.00 450 ILE A O 1
ATOM 3406 N N . ASN A 1 451 ? -7.091 -8.175 21.975 1.00 96.69 451 ASN A N 1
ATOM 3407 C CA . ASN A 1 451 ? -5.892 -9.001 21.985 1.00 96.69 451 ASN A CA 1
ATOM 3408 C C . ASN A 1 451 ? -5.597 -9.518 20.577 1.00 96.69 451 ASN A C 1
ATOM 3410 O O . ASN A 1 451 ? -6.480 -10.076 19.928 1.00 96.69 451 ASN A O 1
ATOM 3414 N N . ALA A 1 452 ? -4.348 -9.381 20.143 1.00 97.62 452 ALA A N 1
ATOM 3415 C CA . ALA A 1 452 ? -3.790 -10.016 18.956 1.00 97.62 452 ALA A CA 1
ATOM 3416 C C . ALA A 1 452 ? -2.804 -11.103 19.387 1.00 97.62 452 ALA A C 1
ATOM 3418 O O . ALA A 1 452 ? -1.889 -10.831 20.170 1.00 97.62 452 ALA A O 1
ATOM 3419 N N . LYS A 1 453 ? -2.956 -12.323 18.869 1.00 96.69 453 LYS A N 1
ATOM 3420 C CA . LYS A 1 453 ? -2.100 -13.462 19.227 1.00 96.69 453 LYS A CA 1
ATOM 3421 C C . LYS A 1 453 ? -1.848 -14.368 18.033 1.00 96.69 453 LYS A C 1
ATOM 3423 O O . LYS A 1 453 ? -2.769 -14.676 17.294 1.00 96.69 453 LYS A O 1
ATOM 3428 N N . ILE A 1 454 ? -0.625 -14.876 17.894 1.00 95.75 454 ILE A N 1
ATOM 3429 C CA . ILE A 1 454 ? -0.335 -15.980 16.967 1.00 95.75 454 ILE A CA 1
ATOM 3430 C C . ILE A 1 454 ? -0.213 -17.267 17.785 1.00 95.75 454 ILE A C 1
ATOM 3432 O O . ILE A 1 454 ? 0.640 -17.374 18.670 1.00 95.75 454 ILE A O 1
ATOM 3436 N N . LEU A 1 455 ? -1.082 -18.244 17.521 1.00 88.56 455 LEU A N 1
ATOM 3437 C CA . LEU A 1 455 ? -1.075 -19.521 18.238 1.00 88.56 455 LEU A CA 1
ATOM 3438 C C . LEU A 1 455 ? 0.274 -20.238 18.062 1.00 88.56 455 LEU A C 1
ATOM 3440 O O . LEU A 1 455 ? 0.817 -20.306 16.966 1.00 88.56 455 LEU A O 1
ATOM 3444 N N . GLY A 1 456 ? 0.822 -20.766 19.159 1.00 90.75 456 GLY A N 1
ATOM 3445 C CA . GLY A 1 456 ? 2.126 -21.441 19.166 1.00 90.75 456 GLY A CA 1
ATOM 3446 C C . GLY A 1 456 ? 3.343 -20.518 19.305 1.00 90.75 456 GLY A C 1
ATOM 3447 O O . GLY A 1 456 ? 4.455 -21.021 19.447 1.00 90.75 456 GLY A O 1
ATOM 3448 N N . TYR A 1 457 ? 3.156 -19.195 19.338 1.00 92.44 457 TYR A N 1
ATOM 3449 C CA . TYR A 1 457 ? 4.236 -18.223 19.524 1.00 92.44 457 TYR A CA 1
ATOM 3450 C C . TYR A 1 457 ? 4.001 -17.357 20.765 1.00 92.44 457 TYR A C 1
ATOM 3452 O O . TYR A 1 457 ? 2.868 -17.117 21.177 1.00 92.44 457 TYR A O 1
ATOM 3460 N N . ALA A 1 458 ? 5.085 -16.828 21.341 1.00 88.25 458 ALA A N 1
ATOM 3461 C CA . ALA A 1 458 ? 5.025 -15.866 22.448 1.00 88.25 458 ALA A CA 1
ATOM 3462 C C . ALA A 1 458 ? 4.570 -14.456 22.006 1.00 88.25 458 ALA A C 1
ATOM 3464 O O . ALA A 1 458 ? 4.548 -13.524 22.804 1.00 88.25 458 ALA A O 1
ATOM 3465 N N . ALA A 1 459 ? 4.226 -14.289 20.728 1.00 89.19 459 ALA A N 1
ATOM 3466 C CA . ALA A 1 459 ? 3.820 -13.025 20.144 1.00 89.19 459 ALA A CA 1
ATOM 3467 C C . ALA A 1 459 ? 2.348 -12.734 20.493 1.00 89.19 459 ALA A C 1
ATOM 3469 O O . ALA A 1 459 ? 1.429 -13.258 19.858 1.00 89.19 459 ALA A O 1
ATOM 3470 N N . VAL A 1 460 ? 2.151 -11.905 21.520 1.00 92.50 460 VAL A N 1
ATOM 3471 C CA . VAL A 1 460 ? 0.850 -11.410 21.987 1.00 92.50 460 VAL A CA 1
ATOM 3472 C C . VAL A 1 460 ? 0.952 -9.904 22.198 1.00 92.50 460 VAL A C 1
ATOM 3474 O O . VAL A 1 460 ? 1.967 -9.424 22.697 1.00 92.50 460 VAL A O 1
ATOM 3477 N N . GLN A 1 461 ? -0.089 -9.168 21.825 1.00 96.31 461 GLN A N 1
ATOM 3478 C CA . GLN A 1 461 ? -0.212 -7.743 22.115 1.00 96.31 461 GLN A CA 1
ATOM 3479 C C . GLN A 1 461 ? -1.664 -7.407 22.445 1.00 96.31 461 GLN A C 1
ATOM 3481 O O . GLN A 1 461 ? -2.582 -7.956 21.836 1.00 96.31 461 GLN A O 1
ATOM 3486 N N . THR A 1 462 ? -1.852 -6.471 23.370 1.00 95.31 462 THR A N 1
ATOM 3487 C CA . THR A 1 462 ? -3.169 -6.011 23.816 1.00 95.31 462 THR A CA 1
ATOM 3488 C C . THR A 1 462 ? -3.281 -4.498 23.657 1.00 95.31 462 THR A C 1
ATOM 3490 O O . THR A 1 462 ? -2.291 -3.782 23.831 1.00 95.31 462 THR A O 1
ATOM 3493 N N . VAL A 1 463 ? -4.475 -4.021 23.306 1.00 94.94 463 VAL A N 1
ATOM 3494 C CA . VAL A 1 463 ? -4.866 -2.603 23.308 1.00 94.94 463 VAL A CA 1
ATOM 3495 C C . VAL A 1 463 ? -6.154 -2.452 24.110 1.00 94.94 463 VAL A C 1
ATOM 3497 O O . VAL A 1 463 ? -7.065 -3.268 23.972 1.00 94.94 463 VAL A O 1
ATOM 3500 N N . GLN A 1 464 ? -6.232 -1.405 24.928 1.00 95.12 464 GLN A N 1
ATOM 3501 C CA . GLN A 1 464 ? -7.426 -1.070 25.696 1.00 95.12 464 GLN A CA 1
ATOM 3502 C C . GLN A 1 464 ? -8.338 -0.103 24.925 1.00 95.12 464 GLN A C 1
ATOM 3504 O O . GLN A 1 464 ? -7.873 0.853 24.295 1.00 95.12 464 GLN A O 1
ATOM 3509 N N . ILE A 1 465 ? -9.648 -0.339 25.005 1.00 94.81 465 ILE A N 1
ATOM 3510 C CA . ILE A 1 465 ? -10.697 0.570 24.534 1.00 94.81 465 ILE A CA 1
ATOM 3511 C C . ILE A 1 465 ? -11.568 0.955 25.729 1.00 94.81 465 ILE A C 1
ATOM 3513 O O . ILE A 1 465 ? -12.106 0.072 26.392 1.00 94.81 465 ILE A O 1
ATOM 3517 N N . HIS A 1 466 ? -11.771 2.252 25.928 1.00 94.56 466 HIS A N 1
ATOM 3518 C CA . HIS A 1 466 ? -12.816 2.803 26.776 1.00 94.56 466 HIS A CA 1
ATOM 3519 C C . HIS A 1 466 ? -13.992 3.281 25.918 1.00 94.56 466 HIS A C 1
ATOM 3521 O O . HIS A 1 466 ? -13.834 4.110 25.014 1.00 94.56 466 HIS A O 1
ATOM 3527 N N . VAL A 1 467 ? -15.188 2.777 26.214 1.00 92.44 467 VAL A N 1
ATOM 3528 C CA . VAL A 1 467 ? -16.434 3.232 25.595 1.00 92.44 467 VAL A CA 1
ATOM 3529 C C . VAL A 1 467 ? -17.304 3.862 26.669 1.00 92.44 467 VAL A C 1
ATOM 3531 O O . VAL A 1 467 ? -17.930 3.166 27.469 1.00 92.44 467 VAL A O 1
ATOM 3534 N N . GLU A 1 468 ? -17.367 5.188 26.671 1.00 89.38 468 GLU A N 1
ATOM 3535 C CA . GLU A 1 468 ? -18.172 5.931 27.630 1.00 89.38 468 GLU A CA 1
ATOM 3536 C C . GLU A 1 468 ? -19.660 5.630 27.399 1.00 89.38 468 GLU A C 1
ATOM 3538 O O . GLU A 1 468 ? -20.152 5.639 26.264 1.00 89.38 468 GLU A O 1
ATOM 3543 N N . TYR A 1 469 ? -20.391 5.354 28.477 1.00 84.81 469 TYR A N 1
ATOM 3544 C CA . TYR A 1 469 ? -21.838 5.182 28.407 1.00 84.81 469 TYR A CA 1
ATOM 3545 C C . TYR A 1 469 ? -22.538 6.486 27.995 1.00 84.81 469 TYR A C 1
ATOM 3547 O O . TYR A 1 469 ? -22.072 7.592 28.266 1.00 84.81 469 TYR A O 1
ATOM 3555 N N . GLY A 1 470 ? -23.694 6.357 27.343 1.00 73.19 470 GLY A N 1
ATOM 3556 C CA . GLY A 1 470 ? -24.561 7.505 27.102 1.00 73.19 470 GLY A CA 1
ATOM 3557 C C . GLY A 1 470 ? -25.103 8.073 28.419 1.00 73.19 470 GLY A C 1
ATOM 3558 O O . GLY A 1 470 ? -25.400 7.322 29.350 1.00 73.19 470 GLY A O 1
ATOM 3559 N N . ASN A 1 471 ? -25.285 9.395 28.473 1.00 68.00 471 ASN A N 1
ATOM 3560 C CA . ASN A 1 471 ? -25.923 10.071 29.616 1.00 68.00 471 ASN A CA 1
ATOM 3561 C C . ASN A 1 471 ? -27.439 10.243 29.409 1.00 68.00 471 ASN A C 1
ATOM 3563 O O . ASN A 1 471 ? -28.159 10.615 30.331 1.00 68.00 471 ASN A O 1
ATOM 3567 N N . TYR A 1 472 ? -27.928 9.957 28.198 1.00 69.25 472 TYR A N 1
ATOM 3568 C CA . TYR A 1 472 ? -29.316 10.132 27.780 1.00 69.25 472 TYR A CA 1
ATOM 3569 C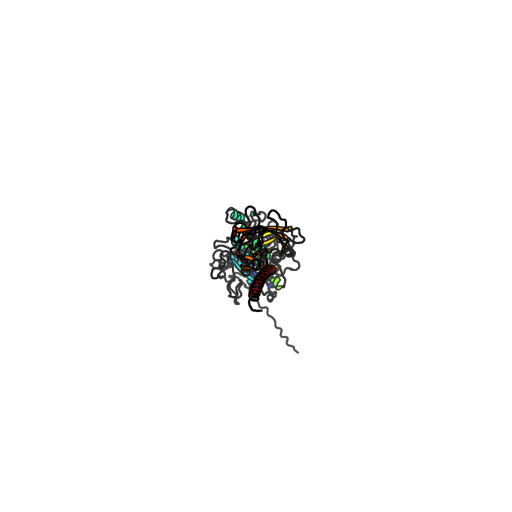 C . TYR A 1 472 ? -29.770 8.947 26.931 1.00 69.25 472 TYR A C 1
ATOM 3571 O O . TYR A 1 472 ? -28.953 8.260 26.314 1.00 69.25 472 TYR A O 1
ATOM 3579 N N . TYR A 1 473 ? -31.081 8.722 26.890 1.00 73.38 473 TYR A N 1
ATOM 3580 C CA . TYR A 1 473 ? -31.681 7.753 25.984 1.00 73.38 473 TYR A CA 1
ATOM 3581 C C . TYR A 1 473 ? -31.401 8.137 24.526 1.00 73.38 473 TYR A C 1
ATOM 3583 O O . TYR A 1 473 ? -31.535 9.300 24.147 1.00 73.38 473 TYR A O 1
ATOM 3591 N N . VAL A 1 474 ? -31.038 7.153 23.704 1.00 65.94 474 VAL A N 1
ATOM 3592 C CA . VAL A 1 474 ? -30.896 7.327 22.255 1.00 65.94 474 VAL A CA 1
ATOM 3593 C C . VAL A 1 474 ? -32.079 6.648 21.580 1.00 65.94 474 VAL A C 1
ATOM 3595 O O . VAL A 1 474 ? -32.264 5.441 21.724 1.00 65.94 474 VAL A O 1
ATOM 3598 N N . GLY A 1 475 ? -32.868 7.422 20.836 1.00 74.12 475 GLY A N 1
ATOM 3599 C CA . GLY A 1 475 ? -34.096 6.942 20.202 1.00 74.12 475 GLY A CA 1
ATOM 3600 C C . GLY A 1 475 ? -35.314 6.983 21.128 1.00 74.12 475 GLY A C 1
ATOM 3601 O O . GLY A 1 475 ? -35.315 7.646 22.163 1.00 74.12 475 GLY A O 1
ATOM 3602 N N . GLU A 1 476 ? -36.386 6.308 20.719 1.00 83.19 476 GLU A N 1
ATOM 3603 C CA . GLU A 1 476 ? -37.638 6.286 21.470 1.00 83.19 476 GLU A CA 1
ATOM 3604 C C . GLU A 1 476 ? -37.569 5.285 22.630 1.00 83.19 476 GLU A C 1
ATOM 3606 O O . GLU A 1 476 ? -37.379 4.088 22.418 1.00 83.19 476 GLU A O 1
ATOM 3611 N N . VAL A 1 477 ? -37.779 5.774 23.854 1.00 86.44 477 VAL A N 1
ATOM 3612 C CA . VAL A 1 477 ? -37.871 4.950 25.064 1.00 86.44 477 VAL A CA 1
ATOM 3613 C C . VAL A 1 477 ? -39.247 5.117 25.674 1.00 86.44 477 VAL A C 1
ATOM 3615 O O . VAL A 1 477 ? -39.729 6.237 25.844 1.00 86.44 477 VAL A O 1
ATOM 3618 N N . ARG A 1 478 ? -39.888 3.996 26.011 1.00 90.38 478 ARG A N 1
ATOM 3619 C CA . ARG A 1 478 ? -41.231 3.989 26.597 1.00 90.38 478 ARG A CA 1
ATOM 3620 C C . ARG A 1 478 ? -41.266 3.186 27.881 1.00 90.38 478 ARG A C 1
ATOM 3622 O O . ARG A 1 478 ? -40.622 2.142 27.986 1.00 90.38 478 ARG A O 1
ATOM 3629 N N . VAL A 1 479 ? -42.085 3.638 28.827 1.00 92.25 479 VAL A N 1
ATOM 3630 C CA . VAL A 1 479 ? -42.565 2.755 29.889 1.00 92.25 479 VAL A CA 1
ATOM 3631 C C . VAL A 1 479 ? -43.572 1.781 29.283 1.00 92.25 479 VAL A C 1
ATOM 3633 O O . VAL A 1 479 ? -44.484 2.196 28.570 1.00 92.25 479 VAL A O 1
ATOM 3636 N N . THR A 1 480 ? -43.419 0.494 29.580 1.00 93.31 480 THR A N 1
ATOM 3637 C CA . THR A 1 480 ? -44.353 -0.565 29.187 1.00 93.31 480 THR A CA 1
ATOM 3638 C C . THR A 1 480 ? -44.475 -1.624 30.288 1.00 93.31 480 THR A C 1
ATOM 3640 O O . THR A 1 480 ? -43.870 -1.494 31.359 1.00 93.31 480 THR A O 1
ATOM 3643 N N . LEU A 1 481 ? -45.299 -2.647 30.067 1.00 92.69 481 LEU A N 1
ATOM 3644 C CA . LEU A 1 481 ? -45.367 -3.803 30.959 1.00 92.69 481 LEU A CA 1
ATOM 3645 C C . LEU A 1 481 ? -44.080 -4.625 30.835 1.00 92.69 481 LEU A C 1
ATOM 3647 O O . LEU A 1 481 ? -43.491 -4.730 29.763 1.00 92.69 481 LEU A O 1
ATOM 3651 N N . ALA A 1 482 ? -43.602 -5.195 31.937 1.00 91.88 482 ALA A N 1
ATOM 3652 C CA . ALA A 1 482 ? -42.301 -5.863 31.947 1.00 91.88 482 ALA A CA 1
ATOM 3653 C C . ALA A 1 482 ? -42.218 -7.095 31.034 1.00 91.88 482 ALA A C 1
ATOM 3655 O O . ALA A 1 482 ? -41.148 -7.391 30.508 1.00 91.88 482 ALA A O 1
ATOM 3656 N N . ASP A 1 483 ? -43.333 -7.786 30.816 1.00 90.88 483 ASP A N 1
ATOM 3657 C CA . ASP A 1 483 ? -43.461 -8.871 29.842 1.00 90.88 483 ASP A CA 1
ATOM 3658 C C . ASP A 1 483 ? -43.408 -8.377 28.391 1.00 90.88 483 ASP A C 1
ATOM 3660 O O . ASP A 1 483 ? -43.003 -9.130 27.516 1.00 90.88 483 ASP A O 1
ATOM 3664 N N . GLU A 1 484 ? -43.713 -7.109 28.136 1.00 91.38 484 GLU A N 1
ATOM 3665 C CA . GLU A 1 484 ? -43.723 -6.473 26.815 1.00 91.38 484 GLU A CA 1
ATOM 3666 C C . GLU A 1 484 ? -42.417 -5.722 26.495 1.00 91.38 484 GLU A C 1
ATOM 3668 O O . GLU A 1 484 ? -42.186 -5.321 25.355 1.00 91.38 484 GLU A O 1
ATOM 3673 N N . ALA A 1 485 ? -41.521 -5.566 27.474 1.00 88.06 485 ALA A N 1
ATOM 3674 C CA . ALA A 1 485 ? -40.309 -4.749 27.357 1.00 88.06 485 ALA A CA 1
ATOM 3675 C C . ALA A 1 485 ? -39.282 -5.254 26.328 1.00 88.06 485 ALA A C 1
ATOM 3677 O O . ALA A 1 485 ? -38.399 -4.506 25.916 1.00 88.06 485 ALA A O 1
ATOM 3678 N N . HIS A 1 486 ? -39.406 -6.513 25.902 1.00 84.81 486 HIS A N 1
ATOM 3679 C CA . HIS A 1 486 ? -38.584 -7.114 24.852 1.00 84.81 486 HIS A CA 1
ATOM 3680 C C . HIS A 1 486 ? -38.991 -6.676 23.433 1.00 84.81 486 HIS A C 1
ATOM 3682 O O . HIS A 1 486 ? -38.230 -6.898 22.492 1.00 84.81 486 HIS A O 1
ATOM 3688 N N . LYS A 1 487 ? -40.183 -6.089 23.260 1.00 87.12 487 LYS A N 1
ATOM 3689 C CA . LYS A 1 487 ? -40.663 -5.577 21.969 1.00 87.12 487 LYS A CA 1
ATOM 3690 C C . LYS A 1 487 ? -40.015 -4.239 21.650 1.00 87.12 487 LYS A C 1
ATOM 3692 O O . LYS A 1 487 ? -39.589 -3.530 22.558 1.00 87.12 487 LYS A O 1
ATOM 3697 N N . ASN A 1 488 ? -39.990 -3.862 20.374 1.00 84.81 488 ASN A N 1
ATOM 3698 C CA . ASN A 1 488 ? -39.557 -2.526 19.965 1.00 84.81 488 ASN A CA 1
ATOM 3699 C C . ASN A 1 488 ? -40.433 -1.443 20.606 1.00 84.81 488 ASN A C 1
ATOM 3701 O O . ASN A 1 488 ? -41.635 -1.641 20.792 1.00 84.81 488 ASN A O 1
ATOM 3705 N N . ALA A 1 489 ? -39.852 -0.269 20.873 1.00 84.56 489 ALA A N 1
ATOM 3706 C CA . ALA A 1 489 ? -40.566 0.844 21.497 1.00 84.56 489 ALA A CA 1
ATOM 3707 C C . ALA A 1 489 ? -41.852 1.218 20.742 1.00 84.56 489 ALA A C 1
ATOM 3709 O O . ALA A 1 489 ? -42.875 1.464 21.372 1.00 84.56 489 ALA A O 1
ATOM 3710 N N . SER A 1 490 ? -41.837 1.175 19.407 1.00 84.69 490 SER A N 1
ATOM 3711 C CA . SER A 1 490 ? -42.996 1.458 18.551 1.00 84.69 490 SER A CA 1
ATOM 3712 C C . SER A 1 490 ? -44.144 0.450 18.693 1.00 84.69 490 SER A C 1
ATOM 3714 O O . SER A 1 490 ? -45.302 0.831 18.518 1.00 84.69 490 SER A O 1
ATOM 3716 N N . GLU A 1 491 ? -43.837 -0.806 19.020 1.00 86.38 491 GLU A N 1
ATOM 3717 C CA . GLU A 1 491 ? -44.782 -1.928 19.110 1.00 86.38 491 GLU A CA 1
ATOM 3718 C C . GLU A 1 491 ? -45.287 -2.160 20.537 1.00 86.38 491 GLU A C 1
ATOM 3720 O O . GLU A 1 491 ? -46.388 -2.674 20.736 1.00 86.38 491 GLU A O 1
ATOM 3725 N N . ALA A 1 492 ? -44.484 -1.788 21.533 1.00 87.06 492 ALA A N 1
ATOM 3726 C CA . ALA A 1 492 ? -44.835 -1.960 22.928 1.00 87.06 492 ALA A CA 1
ATOM 3727 C C . ALA A 1 492 ? -45.977 -1.007 23.326 1.00 87.06 492 ALA A C 1
ATOM 3729 O O . ALA A 1 492 ? -45.913 0.201 23.047 1.00 87.06 492 ALA A O 1
ATOM 3730 N N . PRO A 1 493 ? -47.017 -1.509 24.015 1.00 84.00 493 PRO A N 1
ATOM 3731 C CA . PRO A 1 493 ? -48.099 -0.663 24.487 1.00 84.00 493 PRO A CA 1
ATOM 3732 C C . PRO A 1 493 ? -47.573 0.357 25.504 1.00 84.00 493 PRO A C 1
ATOM 3734 O O . PRO A 1 493 ? -46.755 0.031 26.364 1.00 84.00 493 PRO A O 1
ATOM 3737 N N . SER A 1 494 ? -48.086 1.586 25.430 1.00 83.19 494 SER A N 1
ATOM 3738 C CA . SER A 1 494 ? -47.875 2.660 26.416 1.00 83.19 494 SER A CA 1
ATOM 3739 C C . SER A 1 494 ? -49.157 2.999 27.193 1.00 83.19 494 SER A C 1
ATOM 3741 O O . SER A 1 494 ? -49.241 3.999 27.910 1.00 83.19 494 SER A O 1
ATOM 3743 N N . SER A 1 495 ? -50.197 2.170 27.055 1.00 86.88 495 SER A N 1
ATOM 3744 C CA . SER A 1 495 ? -51.394 2.260 27.884 1.00 86.88 495 SER A CA 1
ATOM 3745 C C . SER A 1 495 ? -52.185 0.956 27.939 1.00 86.88 495 SER A C 1
ATOM 3747 O O . SER A 1 495 ? -52.140 0.164 27.001 1.00 86.88 495 SER A O 1
ATOM 3749 N N . ALA A 1 496 ? -52.939 0.747 29.023 1.00 85.62 496 ALA A N 1
ATOM 3750 C CA . ALA A 1 496 ? -53.855 -0.389 29.164 1.00 85.62 496 ALA A CA 1
ATOM 3751 C C . ALA A 1 496 ? -55.013 -0.111 30.138 1.00 85.62 496 ALA A C 1
ATOM 3753 O O . ALA A 1 496 ? -55.001 0.851 30.901 1.00 85.62 496 ALA A O 1
ATOM 3754 N N . THR A 1 497 ? -56.019 -0.988 30.155 1.00 82.94 497 THR A N 1
ATOM 3755 C CA . THR A 1 497 ? -57.022 -1.045 31.232 1.00 82.94 497 THR A CA 1
ATOM 3756 C C . THR A 1 497 ? -56.840 -2.345 32.005 1.00 82.94 497 THR A C 1
ATOM 3758 O O . THR A 1 497 ? -56.893 -3.419 31.414 1.00 82.94 497 THR A O 1
ATOM 3761 N N . LEU A 1 498 ? -56.633 -2.249 33.319 1.00 79.12 498 LEU A N 1
ATOM 3762 C CA . LEU A 1 498 ? -56.419 -3.387 34.212 1.00 79.12 498 LEU A CA 1
ATOM 3763 C C . LEU A 1 498 ? -57.635 -3.552 35.131 1.00 79.12 498 LEU A C 1
ATOM 3765 O O . LEU A 1 498 ? -58.107 -2.589 35.734 1.00 79.12 498 LEU A O 1
ATOM 3769 N N . TYR A 1 499 ? -58.150 -4.776 35.249 1.00 69.62 499 TYR A N 1
ATOM 3770 C CA . TYR A 1 499 ? -59.352 -5.100 36.031 1.00 69.62 499 TYR A CA 1
ATOM 3771 C C . TYR A 1 499 ? -59.027 -5.916 37.295 1.00 69.62 499 TYR A C 1
ATOM 3773 O O . TYR A 1 499 ? -59.759 -6.843 37.643 1.00 69.62 499 TYR A O 1
ATOM 3781 N N . SER A 1 500 ? -57.916 -5.617 37.972 1.00 65.88 500 SER A N 1
ATOM 3782 C CA . SER A 1 500 ? -57.486 -6.343 39.173 1.00 65.88 500 SER A CA 1
ATOM 3783 C C . SER A 1 500 ? -56.780 -5.433 40.189 1.00 65.88 500 SER A C 1
ATOM 3785 O O . SER A 1 500 ? -56.401 -4.302 39.885 1.00 65.88 500 SER A O 1
ATOM 3787 N N . THR A 1 501 ? -56.632 -5.930 41.421 1.00 67.94 501 THR A N 1
ATOM 3788 C CA . THR A 1 501 ? -55.760 -5.357 42.464 1.00 67.94 501 THR A CA 1
ATOM 3789 C C . THR A 1 501 ? -54.377 -6.008 42.459 1.00 67.94 501 THR A C 1
ATOM 3791 O O . THR A 1 501 ? -53.681 -5.977 43.470 1.00 67.94 501 THR A O 1
ATOM 3794 N N . GLU A 1 502 ? -54.013 -6.699 41.381 1.00 77.50 502 GLU A N 1
ATOM 3795 C CA . GLU A 1 502 ? -52.758 -7.438 41.321 1.00 77.50 502 GLU A CA 1
ATOM 3796 C C . GLU A 1 502 ? -51.591 -6.487 41.063 1.00 77.50 502 GLU A C 1
ATOM 3798 O O . GLU A 1 502 ? -51.731 -5.427 40.445 1.00 77.50 502 GLU A O 1
ATOM 3803 N N . THR A 1 503 ? -50.425 -6.864 41.577 1.00 87.44 503 THR A N 1
ATOM 3804 C CA . THR A 1 503 ? -49.180 -6.149 41.317 1.00 87.44 503 THR A CA 1
ATOM 3805 C C . THR A 1 503 ? -48.869 -6.203 39.831 1.00 87.44 503 THR A C 1
ATOM 3807 O O . THR A 1 503 ? -48.729 -7.278 39.256 1.00 87.44 503 THR A O 1
ATOM 3810 N N . THR A 1 504 ? -48.746 -5.031 39.220 1.00 90.06 504 THR A N 1
ATOM 3811 C CA . THR A 1 504 ? -48.318 -4.880 37.831 1.00 90.06 504 THR A CA 1
ATOM 3812 C C . THR A 1 504 ? -46.852 -4.485 37.811 1.00 90.06 504 THR A C 1
ATOM 3814 O O . THR A 1 504 ? -46.459 -3.563 38.528 1.00 90.06 504 THR A O 1
ATOM 3817 N N . ARG A 1 505 ? -46.054 -5.171 36.991 1.00 94.25 505 ARG A N 1
ATOM 3818 C CA . ARG A 1 505 ? -44.628 -4.886 36.825 1.00 94.25 505 ARG A CA 1
ATOM 3819 C C . ARG A 1 505 ? -44.391 -4.074 35.558 1.00 94.25 505 ARG A C 1
ATOM 3821 O O . ARG A 1 505 ? -44.791 -4.489 34.473 1.00 94.25 505 ARG A O 1
ATOM 3828 N N . PHE A 1 506 ? -43.703 -2.950 35.698 1.00 93.56 506 PHE A N 1
ATOM 3829 C CA . PHE A 1 506 ? -43.329 -2.039 34.622 1.00 93.56 506 PHE A CA 1
ATOM 3830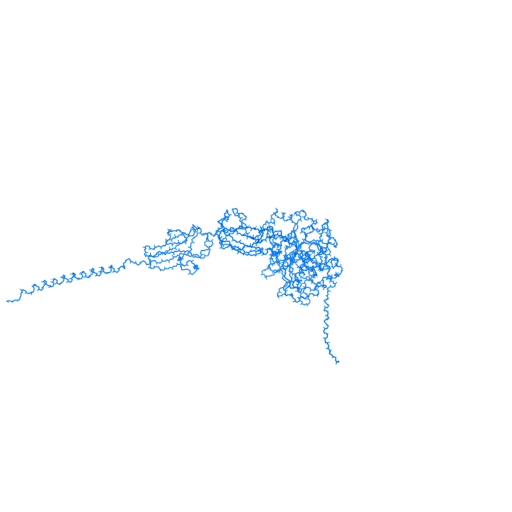 C C . PHE A 1 506 ? -41.833 -2.134 34.331 1.00 93.56 506 PHE A C 1
ATOM 3832 O O . PHE A 1 506 ? -41.031 -2.413 35.227 1.00 93.56 506 PHE A O 1
ATOM 3839 N N . ALA A 1 507 ? -41.463 -1.890 33.079 1.00 93.12 507 ALA A N 1
ATOM 3840 C CA . ALA A 1 507 ? -40.079 -1.793 32.634 1.00 93.12 507 ALA A CA 1
ATOM 3841 C C . ALA A 1 507 ? -39.963 -0.795 31.474 1.00 93.12 507 ALA A C 1
ATOM 3843 O O . ALA A 1 507 ? -40.968 -0.323 30.934 1.00 93.12 507 ALA A O 1
ATOM 3844 N N . LEU A 1 508 ? -38.729 -0.451 31.115 1.00 90.75 508 LEU A N 1
ATOM 3845 C CA . LEU A 1 508 ? -38.450 0.362 29.939 1.00 90.75 508 LEU A CA 1
ATOM 3846 C C . LEU A 1 508 ? -38.193 -0.528 28.725 1.00 90.75 508 LEU A C 1
ATOM 3848 O O . LEU A 1 508 ? -37.482 -1.525 28.826 1.00 90.75 508 LEU A O 1
ATOM 3852 N N . THR A 1 509 ? -38.726 -0.122 27.577 1.00 88.81 509 THR A N 1
ATOM 3853 C CA . THR A 1 509 ? -38.346 -0.644 26.258 1.00 88.81 509 THR A CA 1
ATOM 3854 C C . THR A 1 509 ? -37.613 0.430 25.454 1.00 88.81 509 THR A C 1
ATOM 3856 O O . THR A 1 509 ? -37.780 1.623 25.710 1.00 88.81 509 THR A O 1
ATOM 3859 N N . GLY A 1 510 ? -36.796 0.010 24.486 1.00 81.50 510 GLY A N 1
ATOM 3860 C CA . GLY A 1 510 ? -36.031 0.902 23.611 1.00 81.50 510 GLY A CA 1
ATOM 3861 C C . GLY A 1 510 ? -34.750 1.450 24.239 1.00 81.50 510 GLY A C 1
ATOM 3862 O O . GLY A 1 510 ? -34.055 2.237 23.608 1.00 81.50 510 GLY A O 1
ATOM 3863 N N . VAL A 1 511 ? -34.407 1.043 25.467 1.00 79.06 511 VAL A N 1
ATOM 3864 C CA . VAL A 1 511 ? -33.195 1.514 26.151 1.00 79.06 511 VAL A CA 1
ATOM 3865 C C . VAL A 1 511 ? -31.949 0.944 25.479 1.00 79.06 511 VAL A C 1
ATOM 3867 O O . VAL A 1 511 ? -31.733 -0.267 25.476 1.00 79.06 511 VAL A O 1
ATOM 3870 N N . GLN A 1 512 ? -31.102 1.829 24.959 1.00 74.31 512 GLN A N 1
ATOM 3871 C CA . GLN A 1 512 ? -29.818 1.485 24.351 1.00 74.31 512 GLN A CA 1
ATOM 3872 C C . GLN A 1 512 ? -28.693 2.348 24.941 1.00 74.31 512 GLN A C 1
ATOM 3874 O O . GLN A 1 512 ? -28.926 3.480 25.356 1.00 74.31 512 GLN A O 1
ATOM 3879 N N . TYR A 1 513 ? -27.469 1.808 24.973 1.00 74.12 513 TYR A N 1
ATOM 3880 C CA . TYR A 1 513 ? -26.212 2.526 25.275 1.00 74.12 513 TYR A CA 1
ATOM 3881 C C . TYR A 1 513 ? -26.047 3.124 26.683 1.00 74.12 513 TYR A C 1
ATOM 3883 O O . TYR A 1 513 ? -25.025 3.753 26.963 1.00 74.12 513 TYR A O 1
ATOM 3891 N N . LEU A 1 514 ? -27.004 2.894 27.580 1.00 74.44 514 LEU A N 1
ATOM 3892 C CA . LEU A 1 514 ? -26.960 3.364 28.961 1.00 74.44 514 LEU A CA 1
ATOM 3893 C C . LEU A 1 514 ? -26.172 2.426 29.884 1.00 74.44 514 LEU A C 1
ATOM 3895 O O . LEU A 1 514 ? -26.103 1.212 29.668 1.00 74.44 514 LEU A O 1
ATOM 3899 N N . ASN A 1 515 ? -25.585 3.010 30.927 1.00 73.06 515 ASN A N 1
ATOM 3900 C CA . ASN A 1 515 ? -24.905 2.291 31.997 1.00 73.06 515 ASN A CA 1
ATOM 3901 C C . ASN A 1 515 ? -25.912 1.427 32.791 1.00 73.06 515 ASN A C 1
ATOM 3903 O O . ASN A 1 515 ? -26.816 1.959 33.436 1.00 73.06 515 ASN A O 1
ATOM 3907 N N . PRO A 1 516 ? -25.778 0.088 32.792 1.00 70.19 516 PRO A N 1
ATOM 3908 C CA . PRO A 1 516 ? -26.712 -0.793 33.495 1.00 70.19 516 PRO A CA 1
ATOM 3909 C C . PRO A 1 516 ? -26.692 -0.651 35.025 1.00 70.19 516 PRO A C 1
ATOM 3911 O O . PRO A 1 516 ? -27.585 -1.216 35.665 1.00 70.19 516 PRO A O 1
ATOM 3914 N N . ASP A 1 517 ? -25.693 0.036 35.584 1.00 71.62 517 ASP A N 1
ATOM 3915 C CA . ASP A 1 517 ? -25.521 0.251 37.024 1.00 71.62 517 ASP A CA 1
ATOM 3916 C C . ASP A 1 517 ? -26.244 1.511 37.523 1.00 71.62 517 ASP A C 1
ATOM 3918 O O . ASP A 1 517 ? -26.432 1.688 38.725 1.00 71.62 517 ASP A O 1
ATOM 3922 N N . VAL A 1 518 ? -26.692 2.383 36.615 1.00 77.25 518 VAL A N 1
ATOM 3923 C CA . VAL A 1 518 ? -27.517 3.538 36.974 1.00 77.25 518 VAL A CA 1
ATOM 3924 C C . VAL A 1 518 ? -28.972 3.094 37.050 1.00 77.25 518 VAL A C 1
ATOM 3926 O O . VAL A 1 518 ? -29.563 2.599 36.086 1.00 77.25 518 VAL A O 1
ATOM 3929 N N . GLU A 1 519 ? -29.572 3.276 38.222 1.00 85.00 519 GLU A N 1
ATOM 3930 C CA . GLU A 1 519 ? -30.958 2.888 38.440 1.00 85.00 519 GLU A CA 1
ATOM 3931 C C . GLU A 1 519 ? -31.941 3.814 37.711 1.00 85.00 519 GLU A C 1
ATOM 3933 O O . GLU A 1 519 ? -31.761 5.031 37.606 1.00 85.00 519 GLU A O 1
ATOM 3938 N N . THR A 1 520 ? -33.040 3.222 37.243 1.00 88.81 520 THR A N 1
ATOM 3939 C CA . THR A 1 520 ? -34.208 3.975 36.785 1.00 88.81 520 THR A CA 1
ATOM 3940 C C . THR A 1 520 ? -35.060 4.344 37.994 1.00 88.81 520 THR A C 1
ATOM 3942 O O . THR A 1 520 ? -35.482 3.461 38.738 1.00 88.81 520 THR A O 1
ATOM 3945 N N . LYS A 1 521 ? -35.319 5.636 38.189 1.00 92.62 521 LYS A N 1
ATOM 3946 C CA . LYS A 1 521 ? -36.256 6.180 39.174 1.00 92.62 521 LYS A CA 1
ATOM 3947 C C . LYS A 1 521 ? -37.663 6.168 38.590 1.00 92.62 521 LYS A C 1
ATOM 3949 O O . LYS A 1 521 ? -37.895 6.684 37.499 1.00 92.62 521 LYS A O 1
ATOM 3954 N N . TRP A 1 522 ? -38.601 5.599 39.325 1.00 94.25 522 TRP A N 1
ATOM 3955 C CA . TRP A 1 522 ? -39.985 5.395 38.923 1.00 94.25 522 TRP A CA 1
ATOM 3956 C C . TRP A 1 522 ? -40.910 6.326 39.681 1.00 94.25 522 TRP A C 1
ATOM 3958 O O . TRP A 1 522 ? -40.744 6.544 40.883 1.00 94.25 522 TRP A O 1
ATOM 3968 N N . TYR A 1 523 ? -41.913 6.840 38.978 1.00 94.19 523 TYR A N 1
ATOM 3969 C CA . TYR A 1 523 ? -42.867 7.792 39.516 1.00 94.19 523 TYR A CA 1
ATOM 3970 C C . TYR A 1 523 ? -44.290 7.349 39.197 1.00 94.19 523 TYR A C 1
ATOM 3972 O O . TYR A 1 523 ? -44.577 6.849 38.108 1.00 94.19 523 TYR A O 1
ATOM 3980 N N . VAL A 1 524 ? -45.194 7.572 40.147 1.00 94.19 524 VAL A N 1
ATOM 3981 C CA . VAL A 1 524 ? -46.629 7.335 39.986 1.00 94.19 524 VAL A CA 1
ATOM 3982 C C . VAL A 1 524 ? -47.336 8.670 40.124 1.00 94.19 524 VAL A C 1
ATOM 3984 O O . VAL A 1 524 ? -47.254 9.311 41.166 1.00 94.19 524 VAL A O 1
ATOM 3987 N N . ASN A 1 525 ? -48.033 9.101 39.073 1.00 92.88 525 ASN A N 1
ATOM 3988 C CA . ASN A 1 525 ? -48.712 10.400 39.020 1.00 92.88 525 ASN A CA 1
ATOM 3989 C C . ASN A 1 525 ? -47.783 11.585 39.368 1.00 92.88 525 ASN A C 1
ATOM 3991 O O . ASN A 1 525 ? -48.224 12.570 39.951 1.00 92.88 525 ASN A O 1
ATOM 3995 N N . GLY A 1 526 ? -46.499 11.478 39.012 1.00 89.12 526 GLY A N 1
ATOM 3996 C CA . GLY A 1 526 ? -45.480 12.501 39.267 1.00 89.12 526 GLY A CA 1
ATOM 3997 C C . GLY A 1 526 ? -44.776 12.406 40.626 1.00 89.12 526 GLY A C 1
ATOM 3998 O O . GLY A 1 526 ? -43.788 13.105 40.828 1.00 89.12 526 GLY A O 1
ATOM 3999 N N . GLU A 1 527 ? -45.212 11.532 41.536 1.00 93.06 527 GLU A N 1
ATOM 4000 C CA . GLU A 1 527 ? -44.542 11.313 42.824 1.00 93.06 527 GLU A CA 1
ATOM 4001 C C . GLU A 1 527 ? -43.540 10.160 42.742 1.00 93.06 527 GLU A C 1
ATOM 4003 O O . GLU A 1 527 ? -43.844 9.113 42.170 1.00 93.06 527 GLU A O 1
ATOM 4008 N N . TYR A 1 528 ? -42.348 10.343 43.319 1.00 94.00 528 TYR A N 1
ATOM 4009 C CA . TYR A 1 528 ? -41.319 9.301 43.363 1.00 94.00 528 TYR A CA 1
ATOM 4010 C C . TYR A 1 528 ? -41.827 8.080 44.131 1.00 94.00 528 TYR A C 1
ATOM 4012 O O . TYR A 1 528 ? -42.309 8.201 45.258 1.00 94.00 528 TYR A O 1
ATOM 4020 N N . ALA A 1 529 ? -41.688 6.905 43.525 1.00 93.88 529 ALA A N 1
ATOM 4021 C CA . ALA A 1 529 ? -42.178 5.654 44.080 1.00 93.88 529 ALA A CA 1
ATOM 4022 C C . ALA A 1 529 ? -41.044 4.691 44.450 1.00 93.88 529 ALA A C 1
ATOM 4024 O O . ALA A 1 529 ? -41.051 4.143 45.551 1.00 93.88 529 ALA A O 1
ATOM 4025 N N . ALA A 1 530 ? -40.086 4.468 43.548 1.00 94.69 530 ALA A N 1
ATOM 4026 C CA . ALA A 1 530 ? -38.995 3.513 43.745 1.00 94.69 530 ALA A CA 1
ATOM 4027 C C . ALA A 1 530 ? -37.852 3.743 42.747 1.00 94.69 530 ALA A C 1
ATOM 4029 O O . ALA A 1 530 ? -38.008 4.493 41.786 1.00 94.69 530 ALA A O 1
ATOM 4030 N N . SER A 1 531 ? -36.747 3.022 42.930 1.00 92.12 531 SER A N 1
ATOM 4031 C CA . SER A 1 531 ? -35.679 2.887 41.938 1.00 92.12 531 SER A CA 1
ATOM 4032 C C . SER A 1 531 ? -35.431 1.415 41.616 1.00 92.12 531 SER A C 1
ATOM 4034 O O . SER A 1 531 ? -35.605 0.551 42.475 1.00 92.12 531 SER A O 1
ATOM 4036 N N . GLY A 1 532 ? -35.058 1.122 40.372 1.00 90.06 532 GLY A N 1
ATOM 4037 C CA . GLY A 1 532 ? -34.708 -0.225 39.924 1.00 90.06 532 GLY A CA 1
ATOM 4038 C C . GLY A 1 532 ? -34.926 -0.432 38.427 1.00 90.06 532 GLY A C 1
ATOM 4039 O O . GLY A 1 532 ? -35.544 0.389 37.756 1.00 90.06 532 GLY A O 1
ATOM 4040 N N . LYS A 1 533 ? -34.437 -1.552 37.878 1.00 86.94 533 LYS A N 1
ATOM 4041 C CA . LYS A 1 533 ? -34.628 -1.899 36.450 1.00 86.94 533 LYS A CA 1
ATOM 4042 C C . LYS A 1 533 ? -36.093 -2.153 36.082 1.00 86.94 533 LYS A C 1
ATOM 4044 O O . LYS A 1 533 ? -36.498 -1.925 34.947 1.00 86.94 533 LYS A O 1
ATOM 4049 N N . THR A 1 534 ? -36.878 -2.615 37.048 1.00 92.88 534 THR A N 1
ATOM 4050 C CA . THR A 1 534 ? -38.323 -2.823 36.937 1.00 92.88 534 THR A CA 1
ATOM 4051 C C . THR A 1 534 ? -39.018 -2.203 38.136 1.00 92.88 534 THR A C 1
ATOM 4053 O O . THR A 1 534 ? -38.412 -2.086 39.201 1.00 92.88 534 THR A O 1
ATOM 4056 N N . PHE A 1 535 ? -40.300 -1.888 37.992 1.00 95.00 535 PHE A N 1
ATOM 4057 C CA . PHE A 1 535 ? -41.107 -1.315 39.061 1.00 95.00 535 PHE A CA 1
ATOM 4058 C C . PHE A 1 535 ? -42.410 -2.074 39.257 1.00 95.00 535 PHE A C 1
ATOM 4060 O O . PHE A 1 535 ? -43.208 -2.195 38.333 1.00 95.00 535 PHE A O 1
ATOM 4067 N N . ASP A 1 536 ? -42.623 -2.561 40.474 1.00 94.62 536 ASP A N 1
ATOM 4068 C CA . ASP A 1 536 ? -43.851 -3.232 40.880 1.00 94.62 536 ASP A CA 1
ATOM 4069 C C . ASP A 1 536 ? -44.809 -2.223 41.514 1.00 94.62 536 ASP A C 1
ATOM 4071 O O . ASP A 1 536 ? -44.477 -1.573 42.506 1.00 94.62 536 ASP A O 1
ATOM 4075 N N . PHE A 1 537 ? -46.019 -2.115 40.969 1.00 92.44 537 PHE A N 1
ATOM 4076 C CA . PHE A 1 537 ? -47.046 -1.223 41.492 1.00 92.44 537 PHE A CA 1
ATOM 4077 C C . PHE A 1 537 ? -48.385 -1.927 41.678 1.00 92.44 537 PHE A C 1
ATOM 4079 O O . PHE A 1 537 ? -48.880 -2.631 40.797 1.00 92.44 537 PHE A O 1
ATOM 4086 N N . THR A 1 538 ? -49.005 -1.666 42.828 1.00 90.69 538 THR A N 1
ATOM 4087 C CA . THR A 1 538 ? -50.320 -2.193 43.196 1.00 90.69 538 THR A CA 1
ATOM 4088 C C . THR A 1 538 ? -51.289 -1.029 43.444 1.00 90.69 538 THR A C 1
ATOM 4090 O O . THR A 1 538 ? -51.119 -0.288 44.421 1.00 90.69 538 THR A O 1
ATOM 4093 N N . PRO A 1 539 ? -52.322 -0.838 42.603 1.00 86.75 539 PRO A N 1
ATOM 4094 C CA . PRO A 1 539 ? -53.286 0.245 42.774 1.00 86.75 539 PRO A CA 1
ATOM 4095 C C . PRO A 1 539 ? -54.170 0.011 44.009 1.00 86.75 539 PRO A C 1
ATOM 4097 O O . PRO A 1 539 ? -54.873 -0.991 44.118 1.00 86.75 539 PRO A O 1
ATOM 4100 N N . LYS A 1 540 ? -54.171 0.966 44.951 1.00 82.44 540 LYS A N 1
ATOM 4101 C CA . LYS A 1 540 ? -54.982 0.893 46.187 1.00 82.44 540 LYS A CA 1
ATOM 4102 C C . LYS A 1 540 ? -56.448 1.295 45.990 1.00 82.44 540 LYS A C 1
ATOM 4104 O O . LYS A 1 540 ? -57.281 1.007 46.846 1.00 82.44 540 LYS A O 1
ATOM 4109 N N . LYS A 1 541 ? -56.760 2.026 44.919 1.00 83.81 541 LYS A N 1
ATOM 4110 C CA . LYS A 1 541 ? -58.099 2.546 44.606 1.00 83.81 541 LYS A CA 1
ATOM 4111 C C . LYS A 1 541 ? -58.348 2.438 43.104 1.00 83.81 541 LYS A C 1
ATOM 4113 O O . LYS A 1 541 ? -57.405 2.364 42.323 1.00 83.81 541 LYS A O 1
ATOM 4118 N N . ALA A 1 542 ? -59.618 2.445 42.707 1.00 83.00 542 ALA A N 1
ATOM 4119 C CA . ALA A 1 542 ? -59.956 2.587 41.299 1.00 83.00 542 ALA A CA 1
ATOM 4120 C C . ALA A 1 542 ? -59.555 3.985 40.804 1.00 83.00 542 ALA A C 1
ATOM 4122 O O . ALA A 1 542 ? -59.758 4.973 41.514 1.00 83.00 542 ALA A O 1
ATOM 4123 N N . GLY A 1 543 ? -58.986 4.071 39.605 1.00 87.50 543 GLY A N 1
ATOM 4124 C CA . GLY A 1 543 ? -58.521 5.341 39.056 1.00 87.50 543 GLY A CA 1
ATOM 4125 C C . GLY A 1 543 ? -57.602 5.190 37.851 1.00 87.50 543 GLY A C 1
ATOM 4126 O O . GLY A 1 543 ? -57.245 4.083 37.452 1.00 87.50 543 GLY A O 1
ATOM 4127 N N . THR A 1 544 ? -57.232 6.329 37.267 1.00 89.75 544 THR A N 1
ATOM 4128 C CA . THR A 1 544 ? -56.196 6.397 36.228 1.00 89.75 544 THR A CA 1
ATOM 4129 C C . THR A 1 544 ? -54.854 6.696 36.878 1.00 89.75 544 THR A C 1
ATOM 4131 O O . THR A 1 544 ? -54.758 7.604 37.703 1.00 89.75 544 THR A O 1
ATOM 4134 N N . TYR A 1 545 ? -53.839 5.937 36.488 1.00 91.12 545 TYR A N 1
ATOM 4135 C CA . TYR A 1 545 ? -52.471 6.048 36.962 1.00 91.12 545 TYR A CA 1
ATOM 4136 C C . TYR A 1 545 ? -51.537 6.319 35.784 1.00 91.12 545 TYR A C 1
ATOM 4138 O O . TYR A 1 545 ? -51.697 5.743 34.705 1.00 91.12 545 TYR A O 1
ATOM 4146 N N . TYR A 1 546 ? -50.567 7.197 36.011 1.00 92.88 546 TYR A N 1
ATOM 4147 C CA . TYR A 1 546 ? -49.504 7.531 35.074 1.00 92.88 546 TYR A CA 1
ATOM 4148 C C . TYR A 1 546 ? -48.180 7.058 35.656 1.00 92.88 546 TYR A C 1
ATOM 4150 O O . TYR A 1 546 ? -47.772 7.535 36.714 1.00 92.88 546 TYR A O 1
ATOM 4158 N N . ILE A 1 547 ? -47.537 6.109 34.981 1.00 94.38 547 ILE A N 1
ATOM 4159 C CA . ILE A 1 547 ? -46.210 5.626 35.351 1.00 94.38 547 ILE A CA 1
ATOM 4160 C C . ILE A 1 547 ? -45.193 6.319 34.461 1.00 94.38 547 ILE A C 1
ATOM 4162 O O . ILE A 1 547 ? -45.201 6.134 33.243 1.00 94.38 547 ILE A O 1
ATOM 4166 N N . THR A 1 548 ? -44.327 7.115 35.072 1.00 92.94 548 THR A N 1
ATOM 4167 C CA . THR A 1 548 ? -43.177 7.732 34.410 1.00 92.94 548 THR A CA 1
ATOM 4168 C C . THR A 1 548 ? -41.886 7.196 35.004 1.00 92.94 548 THR A C 1
ATOM 4170 O O . THR A 1 548 ? -41.857 6.630 36.100 1.00 92.94 548 THR A O 1
ATOM 4173 N N . ALA A 1 549 ? -40.805 7.360 34.253 1.00 91.75 549 ALA A N 1
ATOM 4174 C CA . ALA A 1 549 ? -39.489 6.894 34.632 1.00 91.75 549 ALA A CA 1
ATOM 4175 C C . ALA A 1 549 ? -38.434 7.943 34.284 1.00 91.75 549 ALA A C 1
ATOM 4177 O O . ALA A 1 549 ? -38.576 8.705 33.326 1.00 91.75 549 ALA A O 1
ATOM 4178 N N . ARG A 1 550 ? -37.360 7.959 35.065 1.00 88.19 550 ARG A N 1
ATOM 4179 C CA . ARG A 1 550 ? -36.177 8.782 34.846 1.00 88.19 550 ARG A CA 1
ATOM 4180 C C . ARG A 1 550 ? -34.945 7.913 35.035 1.00 88.19 550 ARG A C 1
ATOM 4182 O O . ARG A 1 550 ? -34.840 7.232 36.045 1.00 88.19 550 ARG A O 1
ATOM 4189 N N . TYR A 1 551 ? -34.023 7.912 34.087 1.00 83.44 551 TYR A N 1
ATOM 4190 C CA . TYR A 1 551 ? -32.751 7.224 34.259 1.00 83.44 551 TYR A CA 1
ATOM 4191 C C . TYR A 1 551 ? -31.771 8.143 34.990 1.00 83.44 551 TYR A C 1
ATOM 4193 O O . TYR A 1 551 ? -31.500 9.263 34.544 1.00 83.44 551 TYR A O 1
ATOM 4201 N N . GLY A 1 552 ? -31.299 7.685 36.153 1.00 76.94 552 GLY A N 1
ATOM 4202 C CA . GLY A 1 552 ? -30.524 8.509 37.074 1.00 76.94 552 GLY A CA 1
ATOM 4203 C C . GLY A 1 552 ? -31.256 9.796 37.473 1.00 76.94 552 GLY A C 1
ATOM 4204 O O . GLY A 1 552 ? -32.473 9.814 37.674 1.00 76.94 552 GLY A O 1
ATOM 4205 N N . ASP A 1 553 ? -30.494 10.883 37.590 1.00 75.12 553 ASP A N 1
ATOM 4206 C CA . ASP A 1 553 ? -30.988 12.221 37.937 1.00 75.12 553 ASP A CA 1
ATOM 4207 C C . ASP A 1 553 ? -31.076 13.179 36.750 1.00 75.12 553 ASP A C 1
ATOM 4209 O O . ASP A 1 553 ? -31.369 14.357 36.943 1.00 75.12 553 ASP A O 1
ATOM 4213 N N . GLU A 1 554 ? -30.868 12.694 35.524 1.00 66.62 554 GLU A N 1
ATOM 4214 C CA . GLU A 1 554 ? -30.713 13.559 34.351 1.00 66.62 554 GLU A CA 1
ATOM 4215 C C . GLU A 1 554 ? -31.755 13.262 33.265 1.00 66.62 554 GLU A C 1
ATOM 4217 O O . GLU A 1 554 ? -32.481 14.180 32.881 1.00 66.62 554 GLU A O 1
ATOM 4222 N N . ALA A 1 555 ? -31.961 12.000 32.863 1.00 74.88 555 ALA A N 1
ATOM 4223 C CA . ALA A 1 555 ? -32.737 11.658 31.664 1.00 74.88 555 ALA A CA 1
ATOM 4224 C C . ALA A 1 555 ? -34.197 11.246 31.953 1.00 74.88 555 ALA A C 1
ATOM 4226 O O . ALA A 1 555 ? -34.456 10.158 32.466 1.00 74.88 555 ALA A O 1
ATOM 4227 N N . MET A 1 556 ? -35.170 12.097 31.605 1.00 78.81 556 MET A N 1
ATOM 4228 C CA . MET A 1 556 ? -36.607 11.761 31.634 1.00 78.81 556 MET A CA 1
ATOM 4229 C C . MET A 1 556 ? -36.980 10.834 30.470 1.00 78.81 556 MET A C 1
ATOM 4231 O O . MET A 1 556 ? -36.465 10.987 29.367 1.00 78.81 556 MET A O 1
ATOM 4235 N N . VAL A 1 557 ? -37.880 9.880 30.713 1.00 80.75 557 VAL A N 1
ATOM 4236 C CA . VAL A 1 557 ? -38.530 9.103 29.648 1.00 80.75 557 VAL A CA 1
ATOM 4237 C C . VAL A 1 557 ? -39.710 9.909 29.114 1.00 80.75 557 VAL A C 1
ATOM 4239 O O . VAL A 1 557 ? -40.638 10.202 29.867 1.00 80.75 557 VAL A O 1
ATOM 4242 N N . ASP A 1 558 ? -39.697 10.228 27.819 1.00 73.19 558 ASP A N 1
ATOM 4243 C CA . ASP A 1 558 ? -40.728 11.066 27.185 1.00 73.19 558 ASP A CA 1
ATOM 4244 C C . ASP A 1 558 ? -42.113 10.394 27.127 1.00 73.19 558 ASP A C 1
ATOM 4246 O O . ASP A 1 558 ? -43.142 11.069 27.049 1.00 73.19 558 ASP A O 1
ATOM 4250 N N . TYR A 1 559 ? -42.166 9.060 27.208 1.00 80.44 559 TYR A N 1
ATOM 4251 C CA . TYR A 1 559 ? -43.397 8.281 27.070 1.00 80.44 559 TYR A CA 1
ATOM 4252 C C . TYR A 1 559 ? -43.778 7.554 28.363 1.00 80.44 559 TYR A C 1
ATOM 4254 O O . TYR A 1 559 ? -43.204 6.525 28.734 1.00 80.44 559 TYR A O 1
ATOM 4262 N N . GLN A 1 560 ? -44.809 8.081 29.022 1.00 86.94 560 GLN A N 1
ATOM 4263 C CA . GLN A 1 560 ? -45.426 7.492 30.210 1.00 86.94 560 GLN A CA 1
ATOM 4264 C C . GLN A 1 560 ? -46.344 6.311 29.872 1.00 86.94 560 GLN A C 1
ATOM 4266 O O . GLN A 1 560 ? -47.001 6.314 28.829 1.00 86.94 560 GLN A O 1
ATOM 4271 N N . TYR A 1 561 ? -46.482 5.361 30.800 1.00 89.50 561 TYR A N 1
ATOM 4272 C CA . TYR A 1 561 ? -47.501 4.320 30.704 1.00 89.50 561 TYR A CA 1
ATOM 4273 C C . TYR A 1 561 ? -48.765 4.743 31.445 1.00 89.50 561 TYR A C 1
ATOM 4275 O O . TYR A 1 561 ? -48.776 4.870 32.673 1.00 89.50 561 TYR A O 1
ATOM 4283 N N . LYS A 1 562 ? -49.844 4.967 30.696 1.00 89.81 562 LYS A N 1
ATOM 4284 C CA . LYS A 1 562 ? -51.148 5.339 31.256 1.00 89.81 562 LYS A CA 1
ATOM 4285 C C . LYS A 1 562 ? -52.012 4.101 31.424 1.00 89.81 562 LYS A C 1
ATOM 4287 O O . LYS A 1 562 ? -52.331 3.445 30.440 1.00 89.81 562 LYS A O 1
ATOM 4292 N N . PHE A 1 563 ? -52.507 3.826 32.624 1.00 87.81 563 PHE A N 1
ATOM 4293 C CA . PHE A 1 563 ? -53.495 2.761 32.772 1.00 87.81 563 PHE A CA 1
ATOM 429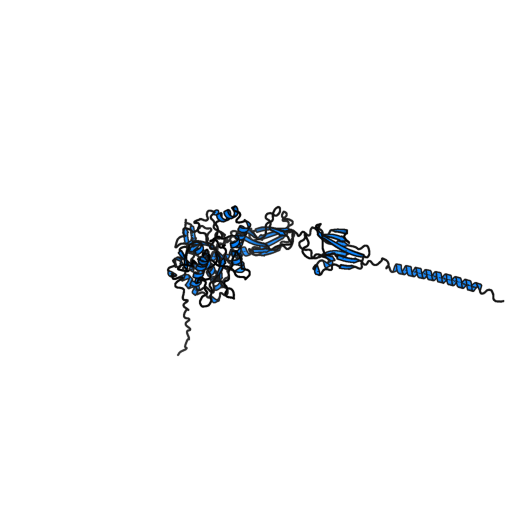4 C C . PHE A 1 563 ? -54.626 3.087 33.732 1.00 87.81 563 PHE A C 1
ATOM 4296 O O . PHE A 1 563 ? -54.478 3.867 34.672 1.00 87.81 563 PHE A O 1
ATOM 4303 N N . THR A 1 564 ? -55.784 2.481 33.480 1.00 85.38 564 THR A N 1
ATOM 4304 C CA . THR A 1 564 ? -56.949 2.571 34.363 1.00 85.38 564 THR A CA 1
ATOM 4305 C C . THR A 1 564 ? -57.053 1.293 35.177 1.00 85.38 564 THR A C 1
ATOM 4307 O O . THR A 1 564 ? -57.241 0.219 34.611 1.00 85.38 564 THR A O 1
ATOM 4310 N N . ALA A 1 565 ? -56.946 1.411 36.499 1.00 82.94 565 ALA A N 1
ATOM 4311 C CA . ALA A 1 565 ? -57.225 0.321 37.421 1.00 82.94 565 ALA A CA 1
ATOM 4312 C C . ALA A 1 565 ? -58.714 0.342 37.779 1.00 82.94 565 ALA A C 1
ATOM 4314 O O . ALA A 1 565 ? -59.186 1.229 38.495 1.00 82.94 565 ALA A O 1
ATOM 4315 N N . ASN A 1 566 ? -59.459 -0.640 37.285 1.00 75.31 566 ASN A N 1
ATOM 4316 C CA . ASN A 1 566 ? -60.843 -0.874 37.667 1.00 75.31 566 ASN A CA 1
ATOM 4317 C C . ASN A 1 566 ? -60.870 -1.872 38.820 1.00 75.31 566 ASN A C 1
ATOM 4319 O O . ASN A 1 566 ? -60.920 -3.087 38.630 1.00 75.31 566 ASN A O 1
ATOM 4323 N N . VAL A 1 567 ? -60.838 -1.340 40.037 1.00 63.94 567 VAL A N 1
ATOM 4324 C CA . VAL A 1 567 ? -60.990 -2.145 41.245 1.00 63.94 567 VAL A CA 1
ATOM 4325 C C . VAL A 1 567 ? -62.477 -2.445 41.407 1.00 63.94 567 VAL A C 1
ATOM 4327 O O . VAL A 1 567 ? -63.274 -1.526 41.611 1.00 63.94 567 VAL A O 1
ATOM 4330 N N . LYS A 1 568 ? -62.879 -3.719 41.301 1.00 56.72 568 LYS A N 1
ATOM 4331 C CA . LYS A 1 568 ? -64.238 -4.117 41.693 1.00 56.72 568 LYS A CA 1
ATOM 4332 C C . LYS A 1 568 ? -64.454 -3.664 43.135 1.00 56.72 568 LYS A C 1
ATOM 4334 O O . LYS A 1 568 ? -63.672 -4.013 44.017 1.00 56.72 568 LYS A O 1
ATOM 4339 N N . SER A 1 569 ? -65.513 -2.885 43.363 1.00 48.25 569 SER A N 1
ATOM 4340 C CA . SER A 1 569 ? -65.971 -2.584 44.718 1.00 48.25 569 SER A CA 1
ATOM 4341 C C . SER A 1 569 ? -66.088 -3.899 45.491 1.00 48.25 569 SER A C 1
ATOM 4343 O O . SER A 1 569 ? -66.578 -4.890 44.949 1.00 48.25 569 SER A O 1
ATOM 4345 N N . PHE A 1 570 ? -65.631 -3.901 46.743 1.00 48.34 570 PHE A N 1
ATOM 4346 C CA . PHE A 1 570 ? -65.554 -5.041 47.669 1.00 48.34 570 PHE A CA 1
ATOM 4347 C C . PHE A 1 570 ? -66.886 -5.814 47.860 1.00 48.34 570 PHE A C 1
ATOM 4349 O O . PHE A 1 570 ? -66.931 -6.849 48.515 1.00 48.34 570 PHE A O 1
ATOM 4356 N N . VAL A 1 571 ? -67.978 -5.359 47.248 1.00 47.38 571 VAL A N 1
ATOM 4357 C CA . VAL A 1 571 ? -69.326 -5.918 47.347 1.00 47.38 571 VAL A CA 1
ATOM 4358 C C . VAL A 1 571 ? -69.565 -7.003 46.288 1.00 47.38 571 VAL A C 1
ATOM 4360 O O . VAL A 1 571 ? -70.366 -6.817 45.383 1.00 47.38 571 VAL A O 1
ATOM 4363 N N . THR A 1 572 ? -68.873 -8.143 46.360 1.00 46.22 572 THR A N 1
ATOM 4364 C CA . THR A 1 572 ? -69.293 -9.370 45.633 1.00 46.22 572 THR A CA 1
ATOM 4365 C C . THR A 1 572 ? -68.858 -10.663 46.337 1.00 46.22 572 THR A C 1
ATOM 4367 O O . THR A 1 572 ? -68.427 -11.618 45.693 1.00 46.22 572 THR A O 1
ATOM 4370 N N . ARG A 1 573 ? -69.002 -10.765 47.666 1.00 48.12 573 ARG A N 1
ATOM 4371 C CA . ARG A 1 573 ? -69.070 -12.100 48.283 1.00 48.12 573 ARG A CA 1
ATOM 4372 C C . ARG A 1 573 ? -70.508 -12.620 48.145 1.00 48.12 573 ARG A C 1
ATOM 4374 O O . ARG A 1 573 ? -71.427 -11.913 48.554 1.00 48.12 573 ARG A O 1
ATOM 4381 N N . PRO A 1 574 ? -70.740 -13.841 47.624 1.00 54.34 574 PRO A N 1
ATOM 4382 C CA . PRO A 1 574 ? -72.076 -14.451 47.559 1.00 54.34 574 PRO A CA 1
ATOM 4383 C C . PRO A 1 574 ? -72.813 -14.446 48.910 1.00 54.34 574 PRO A C 1
ATOM 4385 O O . PRO A 1 574 ? -74.038 -14.350 48.962 1.00 54.34 574 PRO A O 1
ATOM 4388 N N . LEU A 1 575 ? -72.050 -14.484 50.008 1.00 53.50 575 LEU A N 1
ATOM 4389 C CA . LEU A 1 575 ? -72.546 -14.402 51.379 1.00 53.50 575 LEU A CA 1
ATOM 4390 C C . LEU A 1 575 ? -73.253 -13.073 51.698 1.00 53.50 575 LEU A C 1
ATOM 4392 O O . LEU A 1 575 ? -74.288 -13.102 52.359 1.00 53.50 575 LEU A O 1
ATOM 4396 N N . ASP A 1 576 ? -72.795 -11.935 51.178 1.00 54.34 576 ASP A N 1
ATOM 4397 C CA . ASP A 1 576 ? -73.378 -10.629 51.525 1.00 54.34 576 ASP A CA 1
ATOM 4398 C C . ASP A 1 576 ? -74.733 -10.406 50.834 1.00 54.34 576 ASP A C 1
ATOM 4400 O O . ASP A 1 576 ? -75.672 -9.884 51.438 1.00 54.34 576 ASP A O 1
ATOM 4404 N N . LEU A 1 577 ? -74.884 -10.896 49.595 1.00 54.59 577 LEU A N 1
ATOM 4405 C CA . LEU A 1 577 ? -76.174 -10.893 48.896 1.00 54.59 577 LEU A CA 1
ATOM 4406 C C . LEU A 1 577 ? -77.167 -11.848 49.575 1.00 54.59 577 LEU A C 1
ATOM 4408 O O . LEU A 1 577 ? -78.347 -11.526 49.708 1.00 54.59 577 LEU A O 1
ATOM 4412 N N . SER A 1 578 ? -76.679 -12.995 50.067 1.00 57.62 578 SER A N 1
ATOM 4413 C CA . SER A 1 578 ? -77.504 -13.935 50.827 1.00 57.62 578 SER A CA 1
ATOM 4414 C C . SER A 1 578 ? -77.987 -13.336 52.152 1.00 57.62 578 SER A C 1
ATOM 4416 O O . SER A 1 578 ? -79.154 -13.506 52.489 1.00 57.62 578 SER A O 1
ATOM 4418 N N . MET A 1 579 ? -77.161 -12.551 52.856 1.00 62.81 579 MET A N 1
ATOM 4419 C CA . MET A 1 579 ? -77.577 -11.884 54.096 1.00 62.81 579 MET A CA 1
ATOM 4420 C C . MET A 1 579 ? -78.596 -10.766 53.854 1.00 62.81 579 MET A C 1
ATOM 4422 O O . MET A 1 579 ? -79.532 -10.625 54.639 1.00 62.81 579 MET A O 1
ATOM 4426 N N . LEU A 1 580 ? -78.475 -10.015 52.754 1.00 62.19 580 LEU A N 1
ATOM 4427 C CA . LEU A 1 580 ? -79.461 -8.994 52.386 1.00 62.19 580 LEU A CA 1
ATOM 4428 C C . LEU A 1 580 ? -80.818 -9.624 52.018 1.00 62.19 580 LEU A C 1
ATOM 4430 O O . LEU A 1 580 ? -81.865 -9.148 52.459 1.00 62.19 580 LEU A O 1
ATOM 4434 N N . ILE A 1 581 ? -80.802 -10.727 51.260 1.00 68.25 581 ILE A N 1
ATOM 4435 C CA . ILE A 1 581 ? -82.010 -11.485 50.900 1.00 68.25 581 ILE A CA 1
ATOM 4436 C C . ILE A 1 581 ? -82.639 -12.117 52.149 1.00 68.25 581 ILE A C 1
ATOM 4438 O O . ILE A 1 581 ? -83.844 -11.994 52.345 1.00 68.25 581 ILE A O 1
ATOM 4442 N N . VAL A 1 582 ? -81.846 -12.729 53.033 1.00 70.81 582 VAL A N 1
ATOM 4443 C CA . VAL A 1 582 ? -82.335 -13.296 54.302 1.00 70.81 582 VAL A CA 1
ATOM 4444 C C . VAL A 1 582 ? -82.934 -12.206 55.194 1.00 70.81 582 VAL A C 1
ATOM 4446 O O . VAL A 1 582 ? -84.021 -12.397 55.734 1.00 70.81 582 VAL A O 1
ATOM 4449 N N . GLY A 1 583 ? -82.296 -11.036 55.292 1.00 70.81 583 GLY A N 1
ATOM 4450 C CA . GLY A 1 583 ? -82.830 -9.890 56.032 1.00 70.81 583 GLY A CA 1
ATOM 4451 C C . GLY A 1 583 ? -84.179 -9.403 55.490 1.00 70.81 583 GLY A C 1
ATOM 4452 O O . GLY A 1 583 ? -85.114 -9.189 56.262 1.00 70.81 583 GLY A O 1
ATOM 4453 N N . LEU A 1 584 ? -84.318 -9.299 54.164 1.00 74.69 584 LEU A N 1
ATOM 4454 C CA . LEU A 1 584 ? -85.575 -8.915 53.507 1.00 74.69 584 LEU A CA 1
ATOM 4455 C C . LEU A 1 584 ? -86.676 -9.976 53.669 1.00 74.69 584 LEU A C 1
ATOM 4457 O O . LEU A 1 584 ? -87.832 -9.624 53.903 1.00 74.69 584 LEU A O 1
ATOM 4461 N N . VAL A 1 585 ? -86.332 -11.267 53.608 1.00 74.50 585 VAL A N 1
ATOM 4462 C CA . VAL A 1 585 ? -87.277 -12.376 53.828 1.00 74.50 585 VAL A CA 1
ATOM 4463 C C . VAL A 1 585 ? -87.760 -12.409 55.279 1.00 74.50 585 VAL A C 1
ATOM 4465 O O . VAL A 1 585 ? -88.957 -12.574 55.516 1.00 74.50 585 VAL A O 1
ATOM 4468 N N . ILE A 1 586 ? -86.872 -12.187 56.253 1.00 75.19 586 ILE A N 1
ATOM 4469 C CA . ILE A 1 586 ? -87.250 -12.091 57.670 1.00 75.19 586 ILE A CA 1
ATOM 4470 C C . ILE A 1 586 ? -88.176 -10.888 57.890 1.00 75.19 586 ILE A C 1
ATOM 4472 O O . ILE A 1 586 ? -89.221 -11.034 58.525 1.00 75.19 586 ILE A O 1
ATOM 4476 N N . ALA A 1 587 ? -87.857 -9.721 57.324 1.00 71.12 587 ALA A N 1
ATOM 4477 C CA . ALA A 1 587 ? -88.705 -8.534 57.439 1.00 71.12 587 ALA A CA 1
ATOM 4478 C C . ALA A 1 587 ? -90.104 -8.756 56.830 1.00 71.12 587 ALA A C 1
ATOM 4480 O O . ALA A 1 587 ? -91.114 -8.409 57.450 1.00 71.12 587 ALA A O 1
ATOM 4481 N N . ALA A 1 588 ? -90.184 -9.402 55.661 1.00 69.44 588 ALA A N 1
ATOM 4482 C CA . ALA A 1 588 ? -91.451 -9.764 55.028 1.00 69.44 588 ALA A CA 1
ATOM 4483 C C . ALA A 1 588 ? -92.244 -10.791 55.858 1.00 69.44 588 ALA A C 1
ATOM 4485 O O . ALA A 1 588 ? -93.455 -10.641 56.032 1.00 69.44 588 ALA A O 1
ATOM 4486 N N . ALA A 1 589 ? -91.582 -11.799 56.434 1.00 69.31 589 ALA A N 1
ATOM 4487 C CA . ALA A 1 589 ? -92.223 -12.788 57.299 1.00 69.31 589 ALA A CA 1
ATOM 4488 C C . ALA A 1 589 ? -92.783 -12.152 58.582 1.00 69.31 589 ALA A C 1
ATOM 4490 O O . ALA A 1 589 ? -93.916 -12.446 58.974 1.00 69.31 589 ALA A O 1
ATOM 4491 N N . VAL A 1 590 ? -92.047 -11.223 59.199 1.00 73.88 590 VAL A N 1
ATOM 4492 C CA . VAL A 1 590 ? -92.516 -10.464 60.370 1.00 73.88 590 VAL A CA 1
ATOM 4493 C C . VAL A 1 590 ? -93.727 -9.603 60.005 1.00 73.88 590 VAL A C 1
ATOM 4495 O O . VAL A 1 590 ? -94.745 -9.666 60.697 1.00 73.88 590 VAL A O 1
ATOM 4498 N N . ALA A 1 591 ? -93.683 -8.875 58.885 1.00 69.31 591 ALA A N 1
ATOM 4499 C CA . ALA A 1 591 ? -94.814 -8.072 58.416 1.00 69.31 591 ALA A CA 1
ATOM 4500 C C . ALA A 1 591 ? -96.062 -8.930 58.133 1.00 69.31 591 ALA A C 1
ATOM 4502 O O . ALA A 1 591 ? -97.176 -8.580 58.535 1.00 69.31 591 ALA A O 1
ATOM 4503 N N . THR A 1 592 ? -95.882 -10.100 57.515 1.00 68.88 592 THR A N 1
ATOM 4504 C CA . THR A 1 592 ? -96.980 -11.033 57.219 1.00 68.88 592 THR A CA 1
ATOM 4505 C C . THR A 1 592 ? -97.575 -11.607 58.506 1.00 68.88 592 THR A C 1
ATOM 4507 O O . THR A 1 592 ? -98.794 -11.663 58.657 1.00 68.88 592 THR A O 1
ATOM 4510 N N . THR A 1 593 ? -96.734 -11.950 59.484 1.00 69.38 593 THR A N 1
ATOM 4511 C CA . THR A 1 593 ? -97.174 -12.480 60.784 1.00 69.38 593 THR A CA 1
ATOM 4512 C C . THR A 1 593 ? -97.949 -11.431 61.584 1.00 69.38 593 THR A C 1
ATOM 4514 O O . THR A 1 593 ? -99.024 -11.731 62.107 1.00 69.38 593 THR A O 1
ATOM 4517 N N . ILE A 1 594 ? -97.480 -10.178 61.609 1.00 71.19 594 ILE A N 1
ATOM 4518 C CA . ILE A 1 594 ? -98.199 -9.054 62.231 1.00 71.19 594 ILE A CA 1
ATOM 4519 C C . ILE A 1 594 ? -99.559 -8.841 61.551 1.00 71.19 594 ILE A C 1
ATOM 4521 O O . ILE A 1 594 ? -100.571 -8.665 62.232 1.00 71.19 594 ILE A O 1
ATOM 4525 N N . THR A 1 595 ? -99.615 -8.939 60.221 1.00 67.88 595 THR A N 1
ATOM 4526 C CA . THR A 1 595 ? -100.862 -8.789 59.456 1.00 67.88 595 THR A CA 1
ATOM 4527 C C . THR A 1 595 ? -101.849 -9.927 59.748 1.00 67.88 595 THR A C 1
ATOM 4529 O O . THR A 1 595 ? -103.030 -9.676 59.989 1.00 67.88 595 THR A O 1
ATOM 4532 N N . VAL A 1 596 ? -101.385 -11.179 59.820 1.00 67.62 596 VAL A N 1
ATOM 4533 C CA . VAL A 1 596 ? -102.226 -12.344 60.156 1.00 67.62 596 VAL A CA 1
ATOM 4534 C C . VAL A 1 596 ? -102.744 -12.271 61.596 1.00 67.62 596 VAL A C 1
ATOM 4536 O O . VAL A 1 596 ? -103.917 -12.569 61.837 1.00 67.62 596 VAL A O 1
ATOM 4539 N N . ILE A 1 597 ? -101.918 -11.828 62.551 1.00 68.06 597 ILE A N 1
ATOM 4540 C CA . ILE A 1 597 ? -102.340 -11.609 63.943 1.00 68.06 597 ILE A CA 1
ATOM 4541 C C . ILE A 1 597 ? -103.395 -10.496 64.014 1.00 68.06 597 ILE A C 1
ATOM 4543 O O . ILE A 1 597 ? -104.428 -10.679 64.662 1.00 68.06 597 ILE A O 1
ATOM 4547 N N . ALA A 1 598 ? -103.203 -9.383 63.300 1.00 64.38 598 ALA A N 1
ATOM 4548 C CA . ALA A 1 598 ? -104.175 -8.291 63.241 1.00 64.38 598 ALA A CA 1
ATOM 4549 C C . ALA A 1 598 ? -105.519 -8.735 62.626 1.00 64.38 598 ALA A C 1
ATOM 4551 O O . ALA A 1 598 ? -106.585 -8.402 63.151 1.00 64.38 598 ALA A O 1
ATOM 4552 N N . VAL A 1 599 ? -105.493 -9.551 61.565 1.00 65.69 599 VAL A N 1
ATOM 4553 C CA . VAL A 1 599 ? -106.702 -10.091 60.917 1.00 65.69 599 VAL A CA 1
ATOM 4554 C C . VAL A 1 599 ? -107.420 -11.118 61.805 1.00 65.69 599 VAL A C 1
ATOM 4556 O O . VAL A 1 599 ? -108.650 -11.082 61.899 1.00 65.69 599 VAL A O 1
ATOM 4559 N N . ARG A 1 600 ? -106.693 -11.994 62.516 1.00 64.88 600 ARG A N 1
ATOM 4560 C CA . ARG A 1 600 ? -107.294 -12.933 63.487 1.00 64.88 600 ARG A CA 1
ATOM 4561 C C . ARG A 1 600 ? -107.941 -12.206 64.667 1.00 64.88 600 ARG A C 1
ATOM 4563 O O . ARG A 1 600 ? -109.058 -12.557 65.044 1.00 64.88 600 ARG A O 1
ATOM 4570 N N . LYS A 1 601 ? -107.309 -11.149 65.190 1.00 62.16 601 LYS A N 1
ATOM 4571 C CA . LYS A 1 601 ? -107.879 -10.322 66.269 1.00 62.16 601 LYS A CA 1
ATOM 4572 C C . LYS A 1 601 ? -109.166 -9.607 65.821 1.00 62.16 601 LYS A C 1
ATOM 4574 O O . LYS A 1 601 ? -110.124 -9.536 66.583 1.00 62.16 601 LYS A O 1
ATOM 4579 N N . LYS A 1 602 ? -109.238 -9.180 64.551 1.00 58.94 602 LYS A N 1
ATOM 4580 C CA . LYS A 1 602 ? -110.428 -8.539 63.957 1.00 58.94 602 LYS A CA 1
ATOM 4581 C C . LYS A 1 602 ? -111.578 -9.519 63.657 1.00 58.94 602 LYS A C 1
ATOM 4583 O O . LYS A 1 602 ? -112.735 -9.113 63.709 1.00 58.94 602 LYS A O 1
ATOM 4588 N N . LYS A 1 603 ? -111.293 -10.802 63.381 1.00 57.62 603 LYS A N 1
ATOM 4589 C CA . LYS A 1 603 ? -112.323 -11.857 63.232 1.00 57.62 603 LYS A CA 1
ATOM 4590 C C . LYS A 1 603 ? -112.867 -12.365 64.574 1.00 57.62 603 LYS A C 1
ATOM 4592 O O . LYS A 1 603 ? -114.058 -12.629 64.663 1.00 57.62 603 LYS A O 1
ATOM 4597 N N . SER A 1 604 ? -112.045 -12.421 65.625 1.00 55.38 604 SER A N 1
ATOM 4598 C CA . SER A 1 604 ? -112.494 -12.794 66.981 1.00 55.38 604 SER A CA 1
ATOM 4599 C C . SER A 1 604 ? -113.424 -11.753 67.628 1.00 55.38 604 SER A C 1
ATOM 4601 O O . SER A 1 604 ? -114.242 -12.125 68.461 1.00 55.38 604 SER A O 1
ATOM 4603 N N . GLN A 1 605 ? -113.370 -10.481 67.214 1.00 54.22 605 GLN A N 1
ATOM 4604 C CA . GLN A 1 605 ? -114.280 -9.427 67.695 1.00 54.22 605 GLN A CA 1
ATOM 4605 C C . GLN A 1 605 ? -115.598 -9.308 66.905 1.00 54.22 605 GLN A C 1
ATOM 4607 O O . GLN A 1 605 ? -116.471 -8.551 67.311 1.00 54.22 605 GLN A O 1
ATOM 4612 N N . LYS A 1 606 ? -115.769 -10.046 65.797 1.00 51.66 606 LYS A N 1
ATOM 4613 C CA . LYS A 1 606 ? -116.982 -10.007 64.951 1.00 51.66 606 LYS A CA 1
ATOM 4614 C C . LYS A 1 606 ? -117.898 -11.234 65.084 1.00 51.66 606 LYS A C 1
ATOM 4616 O O . LYS A 1 606 ? -118.919 -11.277 64.417 1.00 51.66 606 LYS A O 1
ATOM 4621 N N . GLY A 1 607 ? -117.542 -12.214 65.921 1.00 49.75 607 GLY A N 1
ATOM 4622 C CA . GLY A 1 607 ? -118.288 -13.470 66.100 1.00 49.75 607 GLY A CA 1
ATOM 4623 C C . GLY A 1 607 ? -119.046 -13.614 67.426 1.00 49.75 607 GLY A C 1
ATOM 4624 O O . GLY A 1 607 ? -119.485 -14.713 67.730 1.00 49.75 607 GLY A O 1
ATOM 4625 N N . VAL A 1 608 ? -119.175 -12.550 68.232 1.00 51.19 608 VAL A N 1
ATOM 4626 C CA . VAL A 1 608 ? -119.867 -12.583 69.546 1.00 51.19 608 VAL A CA 1
ATOM 4627 C C . VAL A 1 608 ? -121.088 -11.644 69.569 1.00 51.19 608 VAL A C 1
ATOM 4629 O O . VAL A 1 608 ? -121.540 -11.213 70.621 1.00 51.19 608 VAL A O 1
ATOM 4632 N N . SER A 1 609 ? -121.650 -11.295 68.408 1.00 50.75 609 SER A N 1
ATOM 4633 C CA . SER A 1 609 ? -122.811 -10.392 68.342 1.00 50.75 609 SER A CA 1
ATOM 4634 C C . SER A 1 609 ? -123.890 -10.795 67.336 1.00 50.75 609 SER A C 1
ATOM 4636 O O . SER A 1 609 ? -124.553 -9.905 66.817 1.00 50.75 609 SER A O 1
ATOM 4638 N N . GLU A 1 610 ? -124.097 -12.093 67.079 1.00 40.97 610 GLU A N 1
ATOM 4639 C CA . GLU A 1 610 ? -125.304 -12.604 66.403 1.00 40.97 610 GLU A CA 1
ATOM 4640 C C . GLU A 1 610 ? -125.759 -13.959 67.003 1.00 40.97 610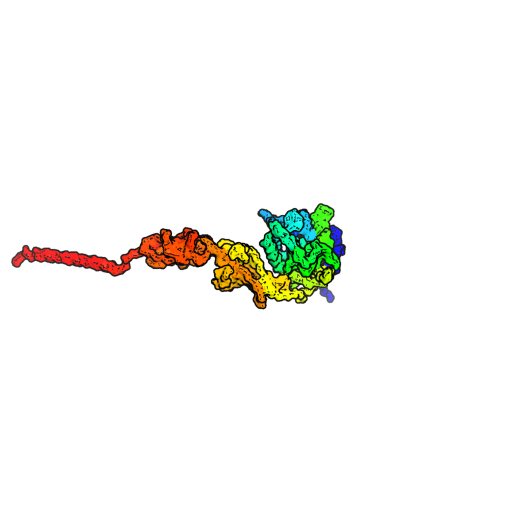 GLU A C 1
ATOM 4642 O O . GLU A 1 610 ? -125.231 -15.010 66.666 1.00 40.97 610 GLU A O 1
ATOM 4647 N N . GLN A 1 611 ? -126.745 -13.845 67.906 1.00 36.38 611 GLN A N 1
ATOM 4648 C CA . GLN A 1 611 ? -127.880 -14.733 68.241 1.00 36.38 611 GLN A CA 1
ATOM 4649 C C . GLN A 1 611 ? -127.715 -16.138 68.874 1.00 36.38 611 GLN A C 1
ATOM 4651 O O . GLN A 1 611 ? -127.177 -17.053 68.265 1.00 36.38 611 GLN A O 1
ATOM 4656 N N . ASN A 1 612 ? -128.417 -16.252 70.021 1.00 38.19 612 ASN A N 1
ATOM 4657 C CA . ASN A 1 612 ? -129.134 -17.393 70.630 1.00 38.19 612 ASN A CA 1
ATOM 4658 C C . ASN A 1 612 ? -128.372 -18.642 71.079 1.00 38.19 612 ASN A C 1
ATOM 4660 O O . ASN A 1 612 ? -127.891 -19.411 70.222 1.00 38.19 612 ASN A O 1
#

pLDDT: mean 87.14, std 14.8, range [24.28, 98.94]